Protein AF-A0A7Z9U9F0-F1 (afdb_monomer)

Sequence (573 aa):
MSKVLLRYELLALLRDTRTIFLSVLLPIVLLPILLYTLNRFGQRVGGQFDDVYNIGRVIPSPGLDVIVDDALSPRTFREMQVEDGQAMLKEGHLDLLIKVLPPKEKEPELAEDILKMYPGFAPLLSQKPKGRPTLELLYRSDKERSVRAYVQASRDLHQFRDALLAEYLRRQNVSLGVRIRAEDVSTPQQRAAHQYGPALSAFMVLMLLGGGSVAALDSLAGERERGTLSTLFVSSISRREIALSKFAAVALISVAVALIQILNLGAYVFFGFVKWPLNAALPAGIGGLMVLLTLFTVEAIFTASLLLYISARSSSFKEAQLFFFPTFLVAFALSLSGLMPALVSRSVVSLIPLSGPGVFIPELLSGRLDLPVFFLQVAVHLGFAYLLLRSTLERMEREDFLGGQAPVFGKALLFEHFSQRTLPFFALLCAALFVIPSNFEALTSLQGQGLFNQLILFLLAPYLLLKYYGQSLKDVVPFKMVDLRILLICLLLIPLGQLAATGLSHLLGPLLPAPVKALEMMMELLDIENTPAWQLYLLIGVMPGICEEFAFRGVLLHSLHKRFSPWMLAFVV

pLDDT: mean 74.17, std 16.23, range [30.2, 97.44]

Secondary structure (DSSP, 8-state):
--HHHHHHHHHHHHT-HHHHIIIIIHHHHHHHHHHHHHHHHHTT--------EEEEE-S--TTHHHHHHHHS-TTTEEEEE-S-HHHHHHHTS-SEEEEEEPP-----HHHHHHHHH-GGGHHHHSS--PPPPEEEEEE-TTSHHHHHHHHHHHHHHHHHHHHHHHHHHTTS------EEEEEE-S-HHHHHHHHHHHHHHHHHHHHHHHHHHHHHHIIIIIHHHTTHHHHHHHSSS-HHHHHHHHHHHHHHHHHHHHHHHHHHHHHHHHTTSS---TTTS-TTTHHHHHHHHHHHHHHHHHHHHHHHHHHHH-SSHHHHHHHHHHHHHHHHHHHGGGG-TT--TTSGGGGSTTHHHHHHHHHHHTT---HHHHHHHHHHHHHHHHHHHHHHHHHHHSGGGTS------THHHHHHHHHHHHHHHHHHHHHHHHHHHHH-GGGSSHHHHHHIIIIIIIIIHHHHHHHHTT--HHHHS--PPPPHHHHHHHHHHHHHHHHHHHHHHHHHTTTS---HHHHHHHHHHTTTTTS-HHHHIIIIIIHHHHHIIIIIIIIIHHHHTTTS-HHHHHHH-

Radius of gyration: 30.81 Å; Cα contacts (8 Å, |Δi|>4): 664; chains: 1; bounding box: 92×41×94 Å

Nearest PDB structures (foldseek):
  7znq-assembly1_Y  TM=7.185E-01  e=7.744E-03  Stutzerimonas stutzeri ATCC 14405 = CCUG 16156
  7o0y-assembly1_E  TM=6.825E-01  e=6.540E-03  Stutzerimonas stutzeri ATCC 14405 = CCUG 16156
  7o0z-assembly1_E  TM=6.438E-01  e=7.423E-03  Stutzerimonas stutzeri ATCC 14405 = CCUG 16156
  7znq-assembly1_y  TM=7.043E-01  e=1.728E-02  Stutzerimonas stutzeri ATCC 14405 = CCUG 16156
  7osi-assembly1_D  TM=6.757E-01  e=1.286E-02  Stutzerimonas stutzeri ATCC 14405 = CCUG 16156

Mean predicted aligned error: 16.56 Å

Structure (mmCIF, N/CA/C/O backbone):
data_AF-A0A7Z9U9F0-F1
#
_entry.id   AF-A0A7Z9U9F0-F1
#
loop_
_atom_site.group_PDB
_atom_site.id
_atom_site.type_symbol
_atom_site.label_atom_id
_atom_site.label_alt_id
_atom_site.label_comp_id
_atom_site.label_asym_id
_atom_site.label_entity_id
_atom_site.label_seq_id
_atom_site.pdbx_PDB_ins_code
_atom_site.Cartn_x
_atom_site.Cartn_y
_atom_site.Cartn_z
_atom_site.occupancy
_atom_site.B_iso_or_equiv
_atom_site.auth_seq_id
_atom_site.auth_comp_id
_atom_site.auth_asym_id
_atom_site.auth_atom_id
_atom_site.pdbx_PDB_model_num
ATOM 1 N N . MET A 1 1 ? 2.459 12.203 28.384 1.00 62.00 1 MET A N 1
ATOM 2 C CA . MET A 1 1 ? 2.726 10.765 28.164 1.00 62.00 1 MET A CA 1
ATOM 3 C C . MET A 1 1 ? 3.680 10.264 29.231 1.00 62.00 1 MET A C 1
ATOM 5 O O . MET A 1 1 ? 4.855 10.625 29.230 1.00 62.00 1 MET A O 1
ATOM 9 N N . SER A 1 2 ? 3.177 9.451 30.157 1.00 75.25 2 SER A N 1
ATOM 10 C CA . SER A 1 2 ? 3.997 8.838 31.203 1.00 75.25 2 SER A CA 1
ATOM 11 C C . SER A 1 2 ? 4.989 7.831 30.605 1.00 75.25 2 SER A C 1
ATOM 13 O O . SER A 1 2 ? 4.588 6.874 29.941 1.00 75.25 2 SER A O 1
ATOM 15 N N . LYS A 1 3 ? 6.293 8.014 30.867 1.00 84.00 3 LYS A N 1
ATOM 16 C CA . LYS A 1 3 ? 7.355 7.065 30.467 1.00 84.00 3 LYS A CA 1
ATOM 17 C C . LYS A 1 3 ? 7.096 5.650 30.998 1.00 84.00 3 LYS A C 1
ATOM 19 O O . LYS A 1 3 ? 7.494 4.675 30.367 1.00 84.00 3 LYS A O 1
ATOM 24 N N . VAL A 1 4 ? 6.424 5.545 32.146 1.00 86.75 4 VAL A N 1
ATOM 25 C CA . VAL A 1 4 ? 6.082 4.270 32.789 1.00 86.75 4 VAL A CA 1
ATOM 26 C C . VAL A 1 4 ? 5.106 3.474 31.928 1.00 86.75 4 VAL A C 1
ATOM 28 O O . VAL A 1 4 ? 5.322 2.286 31.708 1.00 86.75 4 VAL A O 1
ATOM 31 N N . LEU A 1 5 ? 4.083 4.139 31.386 1.00 87.25 5 LEU A N 1
ATOM 32 C CA . LEU A 1 5 ? 3.060 3.493 30.569 1.00 87.25 5 LEU A CA 1
ATOM 33 C C . LEU A 1 5 ? 3.633 3.007 29.233 1.00 87.25 5 LEU A C 1
ATOM 35 O O . LEU A 1 5 ? 3.419 1.863 28.856 1.00 87.25 5 LEU A O 1
ATOM 39 N N . LEU A 1 6 ? 4.451 3.829 28.565 1.00 89.25 6 LEU A N 1
ATOM 40 C CA . LEU A 1 6 ? 5.139 3.401 27.342 1.00 89.25 6 LEU A CA 1
ATOM 41 C C . LEU A 1 6 ? 6.044 2.185 27.593 1.00 89.25 6 LEU A C 1
ATOM 43 O O . LEU A 1 6 ? 6.058 1.245 26.804 1.00 89.25 6 LEU A O 1
ATOM 47 N N . ARG A 1 7 ? 6.803 2.196 28.695 1.00 90.12 7 ARG A N 1
ATOM 48 C CA . ARG A 1 7 ? 7.676 1.074 29.058 1.00 90.12 7 ARG A CA 1
ATOM 49 C C . ARG A 1 7 ? 6.870 -0.198 29.320 1.00 90.12 7 ARG A C 1
ATOM 51 O O . ARG A 1 7 ? 7.316 -1.269 28.926 1.00 90.12 7 ARG A O 1
ATOM 58 N N . TYR A 1 8 ? 5.717 -0.081 29.974 1.00 88.62 8 TYR A N 1
ATOM 59 C CA . TYR A 1 8 ? 4.807 -1.201 30.194 1.00 88.62 8 TYR A CA 1
ATOM 60 C C . TYR A 1 8 ? 4.326 -1.806 28.867 1.00 88.62 8 TYR A C 1
ATOM 62 O O . TYR A 1 8 ? 4.512 -3.002 28.658 1.00 88.62 8 TYR A O 1
ATOM 70 N N . GLU A 1 9 ? 3.814 -0.979 27.949 1.00 90.12 9 GLU A N 1
ATOM 71 C CA . GLU A 1 9 ? 3.330 -1.418 26.630 1.00 90.12 9 GLU A CA 1
ATOM 72 C C . GLU A 1 9 ? 4.443 -2.095 25.812 1.00 90.12 9 GLU A C 1
ATOM 74 O O . GLU A 1 9 ? 4.267 -3.195 25.293 1.00 90.12 9 GLU A O 1
ATOM 79 N N . LEU A 1 10 ? 5.637 -1.494 25.762 1.00 87.94 10 LEU A N 1
ATOM 80 C CA . LEU A 1 10 ? 6.782 -2.081 25.058 1.00 87.94 10 LEU A CA 1
ATOM 81 C C . LEU A 1 10 ? 7.205 -3.428 25.652 1.00 87.94 10 LEU A C 1
ATOM 83 O O . LEU A 1 10 ? 7.486 -4.364 24.908 1.00 87.94 10 LEU A O 1
ATOM 87 N N . LEU A 1 11 ? 7.252 -3.551 26.982 1.00 87.19 11 LEU A N 1
ATOM 88 C CA . LEU A 1 11 ? 7.610 -4.812 27.637 1.00 87.19 11 LEU A CA 1
ATOM 89 C C . LEU A 1 11 ? 6.555 -5.898 27.414 1.00 87.19 11 LEU A C 1
ATOM 91 O O . LEU A 1 11 ? 6.923 -7.065 27.301 1.00 87.19 11 LEU A O 1
ATOM 95 N N . ALA A 1 12 ? 5.271 -5.537 27.358 1.00 84.31 12 ALA A N 1
ATOM 96 C CA . ALA A 1 12 ? 4.203 -6.478 27.042 1.00 84.31 12 ALA A CA 1
ATOM 97 C C . ALA A 1 12 ? 4.369 -7.036 25.621 1.00 84.31 12 ALA A C 1
ATOM 99 O O . ALA A 1 12 ? 4.357 -8.250 25.430 1.00 84.31 12 ALA A O 1
ATOM 100 N N . LEU A 1 13 ? 4.632 -6.160 24.650 1.00 84.88 13 LEU A N 1
ATOM 101 C CA . LEU A 1 13 ? 4.785 -6.531 23.243 1.00 84.88 13 LEU A CA 1
ATOM 102 C C . LEU A 1 13 ? 6.082 -7.308 22.965 1.00 84.88 13 LEU A C 1
ATOM 104 O O . LEU A 1 13 ? 6.072 -8.279 22.215 1.00 84.88 13 LEU A O 1
ATOM 108 N N . LEU A 1 14 ? 7.193 -6.947 23.615 1.00 83.69 14 LEU A N 1
ATOM 109 C CA . LEU A 1 14 ? 8.471 -7.663 23.486 1.00 83.69 14 LEU A CA 1
ATOM 110 C C . LEU A 1 14 ? 8.466 -9.051 24.143 1.00 83.69 14 LEU A C 1
ATOM 112 O O . LEU A 1 14 ? 9.354 -9.853 23.876 1.00 83.69 14 LEU A O 1
ATOM 116 N N . ARG A 1 15 ? 7.505 -9.355 25.020 1.00 84.75 15 ARG A N 1
ATOM 117 C CA . ARG A 1 15 ? 7.348 -10.704 25.590 1.00 84.75 15 ARG A CA 1
ATOM 118 C C . ARG A 1 15 ? 6.578 -11.641 24.669 1.00 84.75 15 ARG A C 1
ATOM 120 O O . ARG A 1 15 ? 6.647 -12.856 24.854 1.00 84.75 15 ARG A O 1
ATOM 127 N N . ASP A 1 16 ? 5.855 -11.103 23.694 1.00 82.56 16 ASP A N 1
ATOM 128 C CA . ASP A 1 16 ? 5.109 -11.914 22.750 1.00 82.56 16 ASP A CA 1
ATOM 129 C C . ASP A 1 16 ? 6.034 -12.492 21.668 1.00 82.56 16 ASP A C 1
ATOM 131 O O . ASP A 1 16 ? 6.514 -11.811 20.757 1.00 82.56 16 ASP A O 1
ATOM 135 N N . THR A 1 17 ? 6.248 -13.803 21.759 1.00 80.38 17 THR A N 1
ATOM 136 C CA . THR A 1 17 ? 7.040 -14.577 20.794 1.00 80.38 17 THR A CA 1
ATOM 137 C C . THR A 1 17 ? 6.507 -14.479 19.366 1.00 80.38 17 THR A C 1
ATOM 139 O O . THR A 1 17 ? 7.303 -14.513 18.429 1.00 80.38 17 THR A O 1
ATOM 142 N N . ARG A 1 18 ? 5.190 -14.313 19.175 1.00 79.19 18 ARG A N 1
ATOM 143 C CA . ARG A 1 18 ? 4.591 -14.167 17.839 1.00 79.19 18 ARG A CA 1
ATOM 144 C C . ARG A 1 18 ? 4.972 -12.834 17.226 1.00 79.19 18 ARG A C 1
ATOM 146 O O . ARG A 1 18 ? 5.393 -12.800 16.071 1.00 79.19 18 ARG A O 1
ATOM 153 N N . THR A 1 19 ? 4.873 -11.768 18.018 1.00 77.31 19 THR A N 1
ATOM 154 C CA . THR A 1 19 ? 5.317 -10.433 17.625 1.00 77.31 19 THR A CA 1
ATOM 155 C C . THR A 1 19 ? 6.788 -10.470 17.222 1.00 77.31 19 THR A C 1
ATOM 157 O O . THR A 1 19 ? 7.100 -10.053 16.113 1.00 77.31 19 THR A O 1
ATOM 160 N N . ILE A 1 20 ? 7.688 -11.055 18.023 1.00 80.75 20 ILE A N 1
ATOM 161 C CA . ILE A 1 20 ? 9.117 -11.174 17.663 1.00 80.75 20 ILE A CA 1
ATOM 162 C C . ILE A 1 20 ? 9.321 -11.998 16.383 1.00 80.75 20 ILE A C 1
ATOM 164 O O . ILE A 1 20 ? 10.060 -11.583 15.490 1.00 80.75 20 ILE A O 1
ATOM 168 N N . PHE A 1 21 ? 8.670 -13.157 16.268 1.00 83.81 21 PHE A N 1
ATOM 169 C CA . PHE A 1 21 ? 8.816 -14.025 15.101 1.00 83.81 21 PHE A CA 1
ATOM 170 C C . PHE A 1 21 ? 8.400 -13.308 13.810 1.00 83.81 21 PHE A C 1
ATOM 172 O O . PHE A 1 21 ? 9.147 -13.326 12.836 1.00 83.81 21 PHE A O 1
ATOM 179 N N . LEU A 1 22 ? 7.241 -12.645 13.803 1.00 78.38 22 LEU A N 1
ATOM 180 C CA . LEU A 1 22 ? 6.700 -11.982 12.613 1.00 78.38 22 LEU A CA 1
ATOM 181 C C . LEU A 1 22 ? 7.398 -10.656 12.293 1.00 78.38 22 LEU A C 1
ATOM 183 O O . LEU A 1 22 ? 7.518 -10.307 11.123 1.00 78.38 22 LEU A O 1
ATOM 187 N N . SER A 1 23 ? 7.857 -9.924 13.311 1.00 76.44 23 SER A N 1
ATOM 188 C CA . SER A 1 23 ? 8.525 -8.627 13.141 1.00 76.44 23 SER A CA 1
ATOM 189 C C . SER A 1 23 ? 10.018 -8.750 12.812 1.00 76.44 23 SER A C 1
ATOM 191 O O . SER A 1 23 ? 10.549 -7.905 12.097 1.00 76.44 23 SER A O 1
ATOM 193 N N . VAL A 1 24 ? 10.700 -9.795 13.298 1.00 79.06 24 VAL A N 1
A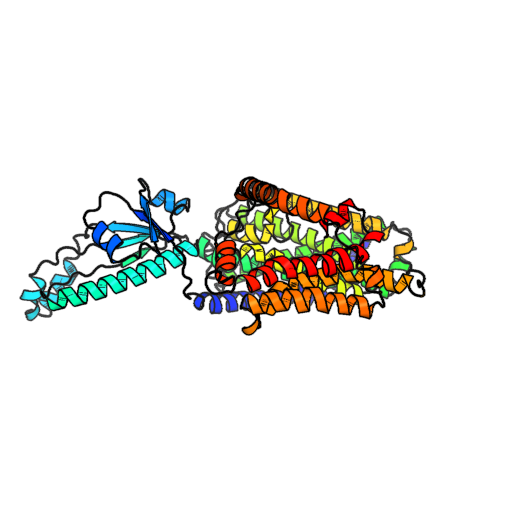TOM 194 C CA . VAL A 1 24 ? 12.164 -9.933 13.181 1.00 79.06 24 VAL A CA 1
ATOM 195 C C . VAL A 1 24 ? 12.572 -11.148 12.357 1.00 79.06 24 VAL A C 1
ATOM 197 O O . VAL A 1 24 ? 13.333 -11.008 11.405 1.00 79.06 24 VAL A O 1
ATOM 200 N N . LEU A 1 25 ? 12.091 -12.346 12.699 1.00 81.88 25 LEU A N 1
ATOM 201 C CA . LEU A 1 25 ? 12.593 -13.581 12.086 1.00 81.88 25 LEU A CA 1
ATOM 202 C C . LEU A 1 25 ? 12.035 -13.797 10.674 1.00 81.88 25 LEU A C 1
ATOM 204 O O . LEU A 1 25 ? 12.775 -14.132 9.750 1.00 81.88 25 LEU A O 1
ATOM 208 N N . LEU A 1 26 ? 10.730 -13.589 10.500 1.00 83.75 26 LEU A N 1
ATOM 209 C CA . LEU A 1 26 ? 10.040 -13.802 9.234 1.00 83.75 26 LEU A CA 1
ATOM 210 C C . LEU A 1 26 ? 10.619 -12.937 8.094 1.00 83.75 26 LEU A C 1
ATOM 212 O O . LEU A 1 26 ? 10.893 -13.499 7.031 1.00 83.75 26 LEU A O 1
ATOM 216 N N . PRO A 1 27 ? 10.880 -11.627 8.274 1.00 78.56 27 PRO A N 1
ATOM 217 C CA . PRO A 1 27 ? 11.472 -10.815 7.216 1.00 78.56 27 PRO A CA 1
ATOM 218 C C . PRO A 1 27 ? 12.892 -11.254 6.825 1.00 78.56 27 PRO A C 1
ATOM 220 O O . PRO A 1 27 ? 13.221 -11.263 5.637 1.00 78.56 27 PRO A O 1
ATOM 223 N N . ILE A 1 28 ? 13.705 -11.687 7.801 1.00 82.69 28 ILE A N 1
ATOM 224 C CA . ILE A 1 28 ? 15.051 -12.245 7.569 1.00 82.69 28 ILE A CA 1
ATOM 225 C C . ILE A 1 28 ? 14.979 -13.480 6.665 1.00 82.69 28 ILE A C 1
ATOM 227 O O . ILE A 1 28 ? 15.799 -13.638 5.770 1.00 82.69 28 ILE A O 1
ATOM 231 N N . VAL A 1 29 ? 13.974 -14.337 6.846 1.00 83.25 29 VAL A N 1
ATOM 232 C CA . VAL A 1 29 ? 13.830 -15.566 6.050 1.00 83.25 29 VAL A CA 1
ATOM 233 C C . VAL A 1 29 ? 13.138 -15.325 4.705 1.00 83.25 29 VAL A C 1
ATOM 235 O O . VAL A 1 29 ? 13.495 -15.958 3.713 1.00 83.25 29 VAL A O 1
ATOM 238 N N . LEU A 1 30 ? 12.158 -14.422 4.630 1.00 83.31 30 LEU A N 1
ATOM 239 C CA . LEU A 1 30 ? 11.358 -14.231 3.415 1.00 83.31 30 LEU A CA 1
ATOM 240 C C . LEU A 1 30 ? 12.023 -13.344 2.359 1.00 83.31 30 LEU A C 1
ATOM 242 O O . LEU A 1 30 ? 11.849 -13.611 1.171 1.00 83.31 30 LEU A O 1
ATOM 246 N N . LEU A 1 31 ? 12.799 -12.327 2.752 1.00 81.50 31 LEU A N 1
ATOM 247 C CA . LEU A 1 31 ? 13.508 -11.468 1.796 1.00 81.50 31 LEU A CA 1
ATOM 248 C C . LEU A 1 31 ? 14.410 -12.257 0.821 1.00 81.50 31 LEU A C 1
ATOM 250 O O . LEU A 1 31 ? 14.308 -12.022 -0.384 1.00 81.50 31 LEU A O 1
ATOM 254 N N . PRO A 1 32 ? 15.247 -13.221 1.258 1.00 77.19 32 PRO A N 1
ATOM 255 C CA . PRO A 1 32 ? 16.097 -13.974 0.341 1.00 77.19 32 PRO A CA 1
ATOM 256 C C . PRO A 1 32 ? 15.279 -14.887 -0.569 1.00 77.19 32 PRO A C 1
ATOM 258 O O . PRO A 1 32 ? 15.628 -15.042 -1.735 1.00 77.19 32 PRO A O 1
ATOM 261 N N . ILE A 1 33 ? 14.176 -15.457 -0.075 1.00 80.50 33 ILE A N 1
ATOM 262 C CA . ILE A 1 33 ? 13.266 -16.274 -0.887 1.00 80.50 33 ILE A CA 1
ATOM 263 C C . ILE A 1 33 ? 12.643 -15.412 -1.989 1.00 80.50 33 ILE A C 1
ATOM 265 O O . ILE A 1 33 ? 12.622 -15.815 -3.154 1.00 80.50 33 ILE A O 1
ATOM 269 N N . LEU A 1 34 ? 12.193 -14.201 -1.655 1.00 82.19 34 LEU A N 1
ATOM 270 C CA . LEU A 1 34 ? 11.664 -13.251 -2.629 1.00 82.19 34 LEU A CA 1
ATOM 271 C C . LEU A 1 34 ? 12.725 -12.875 -3.676 1.00 82.19 34 LEU A C 1
ATOM 273 O O . LEU A 1 34 ? 12.483 -12.979 -4.874 1.00 82.19 34 LEU A O 1
ATOM 277 N N . LEU A 1 35 ? 13.927 -12.493 -3.249 1.00 75.62 35 LEU A N 1
ATOM 278 C CA . LEU A 1 35 ? 15.001 -12.105 -4.169 1.00 75.62 35 LEU A CA 1
ATOM 279 C C . LEU A 1 35 ? 15.445 -13.273 -5.066 1.00 75.62 35 LEU A C 1
ATOM 281 O O . LEU A 1 35 ? 15.659 -13.094 -6.267 1.00 75.62 35 LEU A O 1
ATOM 285 N N . TYR A 1 36 ? 15.530 -14.482 -4.509 1.00 74.38 36 TYR A N 1
ATOM 286 C CA . TYR A 1 36 ? 15.851 -15.700 -5.249 1.00 74.38 36 TYR A CA 1
ATOM 287 C C . TYR A 1 36 ? 14.779 -16.037 -6.295 1.00 74.38 36 TYR A C 1
ATOM 289 O O . TYR A 1 36 ? 15.105 -16.337 -7.447 1.00 74.38 36 TYR A O 1
ATOM 297 N N . THR A 1 37 ? 13.499 -15.961 -5.916 1.00 71.12 37 THR A N 1
ATOM 298 C CA . THR A 1 37 ? 12.380 -16.219 -6.834 1.00 71.12 37 THR A CA 1
ATOM 299 C C . THR A 1 37 ? 12.343 -15.192 -7.961 1.00 71.12 37 THR A C 1
ATOM 301 O O . THR A 1 37 ? 12.274 -15.588 -9.122 1.00 71.12 37 THR A O 1
ATOM 304 N N . LEU A 1 38 ? 12.509 -13.901 -7.668 1.00 70.31 38 LEU A N 1
ATOM 305 C CA . LEU A 1 38 ? 12.577 -12.850 -8.690 1.00 70.31 38 LEU A CA 1
ATOM 306 C C . LEU A 1 38 ? 13.715 -13.069 -9.688 1.00 70.31 38 LEU A C 1
ATOM 308 O O . LEU A 1 38 ? 13.520 -12.882 -10.885 1.00 70.31 38 LEU A O 1
ATOM 312 N N . ASN A 1 39 ? 14.888 -13.513 -9.232 1.00 66.62 39 ASN A N 1
ATOM 313 C CA . ASN A 1 39 ? 16.008 -13.806 -10.128 1.00 66.62 39 ASN A CA 1
ATOM 314 C C . ASN A 1 39 ? 15.689 -14.987 -11.071 1.00 66.62 39 ASN A C 1
ATOM 316 O O . ASN A 1 39 ? 15.984 -14.935 -12.264 1.00 66.62 39 ASN A O 1
ATOM 320 N N . ARG A 1 40 ? 15.001 -16.022 -10.568 1.00 65.25 40 ARG A N 1
ATOM 321 C CA . ARG A 1 40 ? 14.522 -17.165 -11.370 1.00 65.25 40 ARG A CA 1
ATOM 322 C C . ARG A 1 40 ? 13.414 -16.788 -12.361 1.00 65.25 40 ARG A C 1
ATOM 324 O O . ARG A 1 40 ? 13.403 -17.322 -13.468 1.00 65.25 40 ARG A O 1
ATOM 331 N N . PHE A 1 41 ? 12.485 -15.914 -11.973 1.00 55.25 41 PHE A N 1
ATOM 332 C CA . PHE A 1 41 ? 11.352 -15.506 -12.811 1.00 55.25 41 PHE A CA 1
ATOM 333 C C . PHE A 1 41 ? 11.721 -14.424 -13.829 1.00 55.25 41 PHE A C 1
ATOM 335 O O . PHE A 1 41 ? 11.307 -14.527 -14.980 1.00 55.25 41 PHE A O 1
ATOM 342 N N . GLY A 1 42 ? 12.552 -13.445 -13.465 1.00 52.81 42 GLY A N 1
ATOM 343 C CA . GLY A 1 42 ? 12.978 -12.367 -14.365 1.00 52.81 42 GLY A CA 1
ATOM 344 C C . GLY A 1 42 ? 13.711 -12.863 -15.617 1.00 52.81 42 GLY A C 1
ATOM 345 O O . GLY A 1 42 ? 13.644 -12.226 -16.660 1.00 52.81 42 GLY A O 1
ATOM 346 N N . GLN A 1 43 ? 14.336 -14.042 -15.558 1.00 42.66 43 GLN A N 1
ATOM 347 C CA . GLN A 1 43 ? 14.971 -14.680 -16.718 1.00 42.66 43 GLN A CA 1
ATOM 348 C C . GLN A 1 43 ? 13.969 -15.328 -17.695 1.00 42.66 43 GLN A C 1
ATOM 350 O O . GLN A 1 43 ? 14.347 -15.658 -18.815 1.00 42.66 43 GLN A O 1
ATOM 355 N N . ARG A 1 44 ? 12.701 -15.526 -17.298 1.00 38.81 44 ARG A N 1
ATOM 356 C CA . ARG A 1 44 ? 11.671 -16.221 -18.097 1.00 38.81 44 ARG A CA 1
ATOM 357 C C . ARG A 1 44 ? 10.713 -15.290 -18.850 1.00 38.81 44 ARG A C 1
ATOM 359 O O . ARG A 1 44 ? 10.040 -15.757 -19.757 1.00 38.81 44 ARG A O 1
ATOM 366 N N . VAL A 1 45 ? 10.651 -14.000 -18.507 1.00 39.38 45 VAL A N 1
ATOM 367 C CA . VAL A 1 45 ? 9.638 -13.041 -19.016 1.00 39.38 45 VAL A CA 1
ATOM 368 C C . VAL A 1 45 ? 10.036 -12.383 -20.355 1.00 39.38 45 VAL A C 1
ATOM 370 O O . VAL A 1 45 ? 9.380 -11.464 -20.824 1.00 39.38 45 VAL A O 1
ATOM 373 N N . GLY A 1 46 ? 11.059 -12.881 -21.057 1.00 33.78 46 GLY A N 1
ATOM 374 C CA . GLY A 1 46 ? 11.431 -12.414 -22.408 1.00 33.78 46 GLY A CA 1
ATOM 375 C C . GLY A 1 46 ? 10.445 -12.790 -23.535 1.00 33.78 46 GLY A C 1
ATOM 376 O O . GLY A 1 46 ? 10.884 -13.032 -24.658 1.00 33.78 46 GLY A O 1
ATOM 377 N N . GLY A 1 47 ? 9.146 -12.911 -23.238 1.00 30.20 47 GLY A N 1
ATOM 378 C CA . GLY A 1 47 ? 8.083 -13.288 -24.173 1.00 30.20 47 GLY A CA 1
ATOM 379 C C . GLY A 1 47 ? 7.552 -12.107 -24.993 1.00 30.20 47 GLY A C 1
ATOM 380 O O . GLY A 1 47 ? 7.504 -10.978 -24.512 1.00 30.20 47 GLY A O 1
ATOM 381 N N . GLN A 1 48 ? 7.195 -12.391 -26.249 1.00 31.67 48 GLN A N 1
ATOM 382 C CA . GLN A 1 48 ? 6.724 -11.446 -27.268 1.00 31.67 48 GLN A CA 1
ATOM 383 C C . GLN A 1 48 ? 5.434 -10.723 -26.860 1.00 31.67 48 GLN A C 1
ATOM 385 O O . GLN A 1 48 ? 4.444 -11.370 -26.537 1.00 31.67 48 GLN A O 1
ATOM 390 N N . PHE A 1 49 ? 5.456 -9.394 -26.957 1.00 34.19 49 PHE A N 1
ATOM 391 C CA . PHE A 1 49 ? 4.273 -8.541 -27.039 1.00 34.19 49 PHE A CA 1
ATOM 392 C C . PHE A 1 49 ? 4.467 -7.609 -28.238 1.00 34.19 49 PHE A C 1
ATOM 394 O O . PHE A 1 49 ? 5.535 -6.999 -28.353 1.00 34.19 49 PHE A O 1
ATOM 401 N N . ASP A 1 50 ? 3.457 -7.522 -29.101 1.00 34.41 50 ASP A N 1
ATOM 402 C CA . ASP A 1 50 ? 3.445 -6.696 -30.310 1.00 34.41 50 ASP A CA 1
ATOM 403 C C . ASP A 1 50 ? 3.230 -5.217 -29.940 1.00 34.41 50 ASP A C 1
ATOM 405 O O . ASP A 1 50 ? 2.113 -4.713 -29.935 1.00 34.41 50 ASP A O 1
ATOM 409 N N . ASP A 1 51 ? 4.306 -4.503 -29.594 1.00 40.84 51 ASP A N 1
ATOM 410 C CA . ASP A 1 51 ? 4.267 -3.039 -29.472 1.00 40.84 51 ASP A CA 1
ATOM 411 C C . ASP A 1 51 ? 4.807 -2.380 -30.756 1.00 40.84 51 ASP A C 1
ATOM 413 O O . ASP A 1 51 ? 5.750 -2.873 -31.375 1.00 40.84 51 ASP A O 1
ATOM 417 N N . VAL A 1 52 ? 4.290 -1.193 -31.094 1.00 42.59 52 VAL A N 1
ATOM 418 C CA . VAL A 1 52 ? 4.906 -0.295 -32.087 1.00 42.59 52 VAL A CA 1
ATOM 419 C C . VAL A 1 52 ? 5.973 0.568 -31.397 1.00 42.59 52 VAL A C 1
ATOM 421 O O . VAL A 1 52 ? 5.678 1.268 -30.422 1.00 42.59 52 VAL A O 1
ATOM 424 N N . TYR A 1 53 ? 7.218 0.551 -31.871 1.00 46.38 53 TYR A N 1
ATOM 425 C CA . TYR A 1 53 ? 8.366 1.231 -31.255 1.00 46.38 53 TYR A CA 1
ATOM 426 C C . TYR A 1 53 ? 8.816 2.462 -32.051 1.00 46.38 53 TYR A C 1
ATOM 428 O O . TYR A 1 53 ? 8.833 2.438 -33.277 1.00 46.38 53 TYR A O 1
ATOM 436 N N . ASN A 1 54 ? 9.229 3.541 -31.380 1.00 46.41 54 ASN A N 1
ATOM 437 C CA . ASN A 1 54 ? 9.744 4.732 -32.064 1.00 46.41 54 ASN A CA 1
ATOM 438 C C . ASN A 1 54 ? 11.259 4.635 -32.295 1.00 46.41 54 ASN A C 1
ATOM 440 O O . ASN A 1 54 ? 12.027 4.513 -31.334 1.00 46.41 54 ASN A O 1
ATOM 444 N N . ILE A 1 55 ? 11.688 4.745 -33.554 1.00 44.66 55 ILE A N 1
ATOM 445 C CA . ILE A 1 55 ? 13.101 4.705 -33.949 1.00 44.66 55 ILE A CA 1
ATOM 446 C C . ILE A 1 55 ? 13.584 6.100 -34.340 1.00 44.66 55 ILE A C 1
ATOM 448 O O . ILE A 1 55 ? 12.951 6.781 -35.144 1.00 44.66 55 ILE A O 1
ATOM 452 N N . GLY A 1 56 ? 14.731 6.511 -33.798 1.00 52.97 56 GLY A N 1
ATOM 453 C CA . GLY A 1 56 ? 15.446 7.714 -34.228 1.00 52.97 56 GLY A CA 1
ATOM 454 C C . GLY A 1 56 ? 16.582 7.389 -35.197 1.00 52.97 56 GLY A C 1
ATOM 455 O O . GLY A 1 56 ? 17.252 6.362 -35.047 1.00 52.97 56 GLY A O 1
ATOM 456 N N . ARG A 1 57 ? 16.829 8.291 -36.156 1.00 53.50 57 ARG A N 1
ATOM 457 C CA . ARG A 1 57 ? 17.894 8.186 -37.168 1.00 53.50 57 ARG A CA 1
ATOM 458 C C . ARG A 1 57 ? 18.820 9.401 -37.146 1.00 53.50 57 ARG A C 1
ATOM 460 O O . ARG A 1 57 ? 18.334 10.526 -37.106 1.00 53.50 57 ARG A O 1
ATOM 467 N N . VAL A 1 58 ? 20.138 9.185 -37.243 1.00 44.56 58 VAL A N 1
ATOM 468 C CA . VAL A 1 58 ? 21.130 10.267 -37.418 1.00 44.56 58 VAL A CA 1
ATOM 469 C C . VAL A 1 58 ? 21.540 10.369 -38.894 1.00 44.56 58 VAL A C 1
ATOM 471 O O . VAL A 1 58 ? 22.204 9.479 -39.430 1.00 44.56 58 VAL A O 1
ATOM 474 N N . ILE A 1 59 ? 21.144 11.460 -39.555 1.00 41.53 59 ILE A N 1
ATOM 475 C CA . ILE A 1 59 ? 21.581 11.842 -40.913 1.00 41.53 59 ILE A CA 1
ATOM 476 C C . ILE A 1 59 ? 22.915 12.613 -40.786 1.00 41.53 59 ILE A C 1
ATOM 478 O O . ILE A 1 59 ? 23.029 13.409 -39.855 1.00 41.53 59 ILE A O 1
ATOM 482 N N . PRO A 1 60 ? 23.923 12.433 -41.672 1.00 43.22 60 PRO A N 1
ATOM 483 C CA . PRO A 1 60 ? 23.925 11.681 -42.928 1.00 43.22 60 PRO A CA 1
ATOM 484 C C . PRO A 1 60 ? 24.649 10.328 -42.819 1.00 43.22 60 PRO A C 1
ATOM 486 O O . PRO A 1 60 ? 25.838 10.262 -42.516 1.00 43.22 60 PRO A O 1
ATOM 489 N N . SER A 1 61 ? 23.948 9.236 -43.128 1.00 43.53 61 SER A N 1
ATOM 490 C CA . SER A 1 61 ? 24.535 7.896 -43.258 1.00 43.53 61 SER A CA 1
ATOM 491 C C . SER A 1 61 ? 24.038 7.229 -44.556 1.00 43.53 61 SER A C 1
ATOM 493 O O . SER A 1 61 ? 22.919 6.722 -44.598 1.00 43.53 61 SER A O 1
ATOM 495 N N . PRO A 1 62 ? 24.830 7.255 -45.650 1.00 40.47 62 PRO A N 1
ATOM 496 C CA . PRO A 1 62 ? 24.450 6.641 -46.924 1.00 40.47 62 PRO A CA 1
ATOM 497 C C . PRO A 1 62 ? 24.194 5.132 -46.768 1.00 40.47 62 PRO A C 1
ATOM 499 O O . PRO A 1 62 ? 25.050 4.420 -46.243 1.00 40.47 62 PRO A O 1
ATOM 502 N N . GLY A 1 63 ? 23.041 4.640 -47.239 1.00 46.72 63 GLY A N 1
ATOM 503 C CA . GLY A 1 63 ? 22.690 3.209 -47.256 1.00 46.72 63 GLY A CA 1
ATOM 504 C C . GLY A 1 63 ? 21.835 2.706 -46.086 1.00 46.72 63 GLY A C 1
ATOM 505 O O . GLY A 1 63 ? 21.526 1.518 -46.043 1.00 46.72 63 GLY A O 1
ATOM 506 N N . LEU A 1 64 ? 21.435 3.581 -45.157 1.00 48.94 64 LEU A N 1
ATOM 507 C CA . LEU A 1 64 ? 20.524 3.225 -44.062 1.00 48.94 64 LEU A CA 1
ATOM 508 C C . LEU A 1 64 ? 19.061 3.096 -44.526 1.00 48.94 64 LEU A C 1
ATOM 510 O O . LEU A 1 64 ? 18.325 2.310 -43.940 1.00 48.94 64 LEU A O 1
ATOM 514 N N . ASP A 1 65 ? 18.680 3.796 -45.601 1.00 48.28 65 ASP A N 1
ATOM 515 C CA . ASP A 1 65 ? 17.318 3.774 -46.161 1.00 48.28 65 ASP A CA 1
ATOM 516 C C . ASP A 1 65 ? 16.898 2.344 -46.556 1.00 48.28 65 ASP A C 1
ATOM 518 O O . ASP A 1 65 ? 15.864 1.857 -46.123 1.00 48.28 65 ASP A O 1
ATOM 522 N N . VAL A 1 66 ? 17.776 1.601 -47.244 1.00 48.53 66 VAL A N 1
ATOM 523 C CA . VAL A 1 66 ? 17.509 0.215 -47.685 1.00 48.53 66 VAL A CA 1
ATOM 524 C C . VAL A 1 66 ? 17.386 -0.766 -46.509 1.00 48.53 66 VAL A C 1
ATOM 526 O O . VAL A 1 66 ? 16.643 -1.733 -46.578 1.00 48.53 66 VAL A O 1
ATOM 529 N N . ILE A 1 67 ? 18.116 -0.546 -45.411 1.00 51.75 67 ILE A N 1
ATOM 530 C CA . ILE A 1 67 ? 18.089 -1.454 -44.251 1.00 51.75 67 ILE A CA 1
ATOM 531 C C . ILE A 1 67 ? 16.858 -1.186 -43.385 1.00 51.75 67 ILE A C 1
ATOM 533 O O . ILE A 1 67 ? 16.298 -2.120 -42.826 1.00 51.75 67 ILE A O 1
ATOM 537 N N . VAL A 1 68 ? 16.445 0.071 -43.236 1.00 52.94 68 VAL A N 1
ATOM 538 C CA . VAL A 1 68 ? 15.293 0.420 -42.397 1.00 52.94 68 VAL A CA 1
ATOM 539 C C . VAL A 1 68 ? 13.983 0.125 -43.128 1.00 52.94 68 VAL A C 1
ATOM 541 O O . VAL A 1 68 ? 13.113 -0.486 -42.515 1.00 52.94 68 VAL A O 1
ATOM 544 N N . ASP A 1 69 ? 13.876 0.451 -44.421 1.00 53.75 69 ASP A N 1
ATOM 545 C CA . ASP A 1 69 ? 12.648 0.238 -45.200 1.00 53.75 69 ASP A CA 1
ATOM 546 C C . ASP A 1 69 ? 12.369 -1.248 -45.496 1.00 53.75 69 ASP A C 1
ATOM 548 O O . ASP A 1 69 ? 11.210 -1.665 -45.469 1.00 53.75 69 ASP A O 1
ATOM 552 N N . ASP A 1 70 ? 13.409 -2.064 -45.731 1.00 53.97 70 ASP A N 1
ATOM 553 C CA . ASP A 1 70 ? 13.233 -3.484 -46.076 1.00 53.97 70 ASP A CA 1
ATOM 554 C C . ASP A 1 70 ? 13.350 -4.444 -44.873 1.00 53.97 70 ASP A C 1
ATOM 556 O O . ASP A 1 70 ? 12.806 -5.550 -44.926 1.00 53.97 70 ASP A O 1
ATOM 560 N N . ALA A 1 71 ? 14.053 -4.075 -43.788 1.00 55.12 71 ALA A N 1
ATOM 561 C CA . ALA A 1 71 ? 14.231 -4.959 -42.626 1.00 55.12 71 ALA A CA 1
ATOM 562 C C . ALA A 1 71 ? 13.248 -4.691 -41.486 1.00 55.12 71 ALA A C 1
ATOM 564 O O . ALA A 1 71 ? 12.905 -5.622 -40.763 1.00 55.12 71 ALA A O 1
ATOM 565 N N . LEU A 1 72 ? 12.829 -3.441 -41.273 1.00 58.06 72 LEU A N 1
ATOM 566 C CA . LEU A 1 72 ? 11.990 -3.065 -40.138 1.00 58.06 72 LEU A CA 1
ATOM 567 C C . LEU A 1 72 ? 10.584 -2.757 -40.638 1.00 58.06 72 LEU A C 1
ATOM 569 O O . LEU A 1 72 ? 10.372 -1.859 -41.444 1.00 58.06 72 LEU A O 1
ATOM 573 N N . SER A 1 73 ? 9.598 -3.509 -40.150 1.00 56.22 73 SER A N 1
ATOM 574 C CA . SER A 1 73 ? 8.223 -3.329 -40.608 1.00 56.22 73 SER A CA 1
ATOM 575 C C . SER A 1 73 ? 7.712 -1.920 -40.227 1.00 56.22 73 SER A C 1
ATOM 577 O O . SER A 1 73 ? 7.755 -1.560 -39.042 1.00 56.22 73 SER A O 1
ATOM 579 N N . PRO A 1 74 ? 7.145 -1.136 -41.169 1.00 55.75 74 PRO A N 1
ATOM 580 C CA . PRO A 1 74 ? 6.578 0.184 -40.867 1.00 55.75 74 PRO A CA 1
ATOM 581 C C . PRO A 1 74 ? 5.366 0.118 -39.925 1.00 55.75 74 PRO A C 1
ATOM 583 O O . PRO A 1 74 ? 4.933 1.131 -39.379 1.00 55.75 74 PRO A O 1
ATOM 586 N N . ARG A 1 75 ? 4.786 -1.078 -39.744 1.00 49.06 75 ARG A N 1
ATOM 587 C CA . ARG A 1 75 ? 3.699 -1.332 -38.789 1.00 49.06 75 ARG A CA 1
ATOM 588 C C . ARG A 1 75 ? 4.212 -1.494 -37.358 1.00 49.06 75 ARG A C 1
ATOM 590 O O . ARG A 1 75 ? 3.459 -1.228 -36.432 1.00 49.06 75 ARG A O 1
ATOM 597 N N . THR A 1 76 ? 5.468 -1.903 -37.182 1.00 47.22 76 THR A N 1
ATOM 598 C CA . THR A 1 76 ? 6.098 -2.183 -35.879 1.00 47.22 76 THR A CA 1
ATOM 599 C C . THR A 1 76 ? 7.050 -1.069 -35.449 1.00 47.22 76 THR A C 1
ATOM 601 O O . THR A 1 76 ? 7.280 -0.892 -34.257 1.00 47.22 76 THR A O 1
ATOM 604 N N . PHE A 1 77 ? 7.588 -0.281 -36.382 1.00 54.31 77 PHE A N 1
ATOM 605 C CA . PHE A 1 77 ? 8.548 0.776 -36.080 1.00 54.31 77 PHE A CA 1
ATOM 606 C C . PHE A 1 77 ? 8.151 2.109 -36.718 1.00 54.31 77 PHE A C 1
ATOM 608 O O . PHE A 1 77 ? 8.019 2.209 -37.935 1.00 54.31 77 PHE A O 1
ATOM 615 N N . ARG A 1 78 ? 7.976 3.152 -35.895 1.00 53.03 78 ARG A N 1
ATOM 616 C CA . ARG A 1 78 ? 7.671 4.517 -36.348 1.00 53.03 78 ARG A CA 1
ATOM 617 C C . ARG A 1 78 ? 8.943 5.356 -36.371 1.00 53.03 78 ARG A C 1
ATOM 619 O O . ARG A 1 78 ? 9.556 5.587 -35.329 1.00 53.03 78 ARG A O 1
ATOM 626 N N . GLU A 1 79 ? 9.327 5.819 -37.552 1.00 59.66 79 GLU A N 1
ATOM 627 C CA . GLU A 1 79 ? 10.535 6.623 -37.739 1.00 59.66 79 GLU A CA 1
ATOM 628 C C . GLU A 1 79 ? 10.322 8.083 -37.302 1.00 59.66 79 GLU A C 1
ATOM 630 O O . GLU A 1 79 ? 9.302 8.705 -37.613 1.00 59.66 79 GLU A O 1
ATOM 635 N N . MET A 1 80 ? 11.300 8.642 -36.584 1.00 55.75 80 MET A N 1
ATOM 636 C CA . MET A 1 80 ? 11.394 10.068 -36.271 1.00 55.75 80 MET A CA 1
ATOM 637 C C . MET A 1 80 ? 12.758 10.611 -36.710 1.00 55.75 80 MET A C 1
ATOM 639 O O . MET A 1 80 ? 13.806 10.048 -36.382 1.00 55.75 80 MET A O 1
ATOM 643 N N . GLN A 1 81 ? 12.753 11.726 -37.446 1.00 57.31 81 GLN A N 1
ATOM 644 C CA . GLN A 1 81 ? 13.980 12.440 -37.805 1.00 57.31 81 GLN A CA 1
ATOM 645 C C . GLN A 1 81 ? 14.474 13.254 -36.612 1.00 57.31 81 GLN A C 1
ATOM 647 O O . GLN A 1 81 ? 13.702 14.008 -36.020 1.00 57.31 81 GLN A O 1
ATOM 652 N N . VAL A 1 82 ? 15.751 13.096 -36.252 1.00 58.62 82 VAL A N 1
ATOM 653 C CA . VAL A 1 82 ? 16.311 13.722 -35.051 1.00 58.62 82 VAL A CA 1
ATOM 654 C C . VAL A 1 82 ? 17.735 14.226 -35.293 1.00 58.62 82 VAL A C 1
ATOM 656 O O . VAL A 1 82 ? 18.578 13.481 -35.786 1.00 58.62 82 VAL A O 1
ATOM 659 N N . GLU A 1 83 ? 18.017 15.473 -34.900 1.00 56.34 83 GLU A N 1
ATOM 660 C CA . GLU A 1 83 ? 19.359 16.079 -34.976 1.00 56.34 83 GLU A CA 1
ATOM 661 C C . GLU A 1 83 ? 20.315 15.536 -33.891 1.00 56.34 83 GLU A C 1
ATOM 663 O O . GLU A 1 83 ? 21.466 15.224 -34.193 1.00 56.34 83 GLU A O 1
ATOM 668 N N . ASP A 1 84 ? 19.835 15.324 -32.654 1.00 66.38 84 ASP A N 1
ATOM 669 C CA . ASP A 1 84 ? 20.575 14.659 -31.562 1.00 66.38 84 ASP A CA 1
ATOM 670 C C . ASP A 1 84 ? 19.803 13.457 -30.984 1.00 66.38 84 ASP A C 1
ATOM 672 O O . ASP A 1 84 ? 19.114 13.518 -29.959 1.00 66.38 84 ASP A O 1
ATOM 676 N N . GLY A 1 85 ? 19.925 12.312 -31.660 1.00 64.50 85 GLY A N 1
ATOM 677 C CA . GLY A 1 85 ? 19.239 11.083 -31.261 1.00 64.50 85 GLY A CA 1
ATOM 678 C C . GLY A 1 85 ? 19.661 10.535 -29.890 1.00 64.50 85 GLY A C 1
ATOM 679 O O . GLY A 1 85 ? 18.877 9.835 -29.250 1.00 64.50 85 GLY A O 1
ATOM 680 N N . GLN A 1 86 ? 20.872 10.832 -29.398 1.00 67.31 86 GLN A N 1
ATOM 681 C CA . GLN A 1 86 ? 21.313 10.324 -28.090 1.00 67.31 86 GLN A CA 1
ATOM 682 C C . GLN A 1 86 ? 20.675 11.096 -26.936 1.00 67.31 86 GLN A C 1
ATOM 684 O O . GLN A 1 86 ? 20.295 10.473 -25.940 1.00 67.31 86 GLN A O 1
ATOM 689 N N . ALA A 1 87 ? 20.536 12.418 -27.061 1.00 64.31 87 ALA A N 1
ATOM 690 C CA . ALA A 1 87 ? 19.810 13.229 -26.088 1.00 64.31 87 ALA A CA 1
ATOM 691 C C . ALA A 1 87 ? 18.333 12.809 -26.016 1.00 64.31 87 ALA A C 1
ATOM 693 O O . ALA A 1 87 ? 17.842 12.475 -24.938 1.00 64.31 87 ALA A O 1
ATOM 694 N N . MET A 1 88 ? 17.665 12.663 -27.165 1.00 61.28 88 MET A N 1
ATOM 695 C CA . MET A 1 88 ? 16.249 12.271 -27.202 1.00 61.28 88 MET A CA 1
ATOM 696 C C . MET A 1 88 ? 15.992 10.837 -26.711 1.00 61.28 88 MET A C 1
ATOM 698 O O . MET A 1 88 ? 14.959 10.569 -26.091 1.00 61.28 88 MET A O 1
ATOM 702 N N . LEU A 1 89 ? 16.937 9.907 -26.901 1.00 64.38 89 LEU A N 1
ATOM 703 C CA . LEU A 1 89 ? 16.879 8.573 -26.289 1.00 64.38 89 LEU A CA 1
ATOM 704 C C . LEU A 1 89 ? 17.010 8.654 -24.754 1.00 64.38 89 LEU A C 1
ATOM 706 O O . LEU A 1 89 ? 16.262 7.997 -24.021 1.00 64.38 89 LEU A O 1
ATOM 710 N N . LYS A 1 90 ? 17.916 9.499 -24.240 1.00 67.12 90 LYS A N 1
ATOM 711 C CA . LYS A 1 90 ? 18.113 9.722 -22.792 1.00 67.12 90 LYS A CA 1
ATOM 712 C C . LYS A 1 90 ? 16.916 10.402 -22.127 1.00 67.12 90 LYS A C 1
ATOM 714 O O . LYS A 1 90 ? 16.515 9.996 -21.035 1.00 67.12 90 LYS A O 1
ATOM 719 N N . GLU A 1 91 ? 16.310 11.370 -22.796 1.00 66.44 91 GLU A N 1
ATOM 720 C CA . GLU A 1 91 ? 15.069 12.029 -22.370 1.00 66.44 91 GLU A CA 1
ATOM 721 C C . GLU A 1 91 ? 13.864 11.090 -22.503 1.00 66.44 91 GLU A C 1
ATOM 723 O O . GLU A 1 91 ? 12.900 11.175 -21.745 1.00 66.44 91 GLU A O 1
ATOM 728 N N . GLY A 1 92 ? 13.982 10.078 -23.366 1.00 52.78 92 GLY A N 1
ATOM 729 C CA . GLY A 1 92 ? 13.032 8.986 -23.469 1.00 52.78 92 GLY A CA 1
ATOM 730 C C . GLY A 1 92 ? 11.921 9.216 -24.485 1.00 52.78 92 GLY A C 1
ATOM 731 O O . GLY A 1 92 ? 10.891 8.553 -24.373 1.00 52.78 92 GLY A O 1
ATOM 732 N N . HIS A 1 93 ? 12.153 10.122 -25.432 1.00 63.25 93 HIS A N 1
ATOM 733 C CA . HIS A 1 93 ? 11.318 10.376 -26.603 1.00 63.25 93 HIS A CA 1
ATOM 734 C C . HIS A 1 93 ? 11.535 9.342 -27.722 1.00 63.25 93 HIS A C 1
ATOM 736 O O . HIS A 1 93 ? 10.688 9.211 -28.598 1.00 63.25 93 HIS A O 1
ATOM 742 N N . LEU A 1 94 ? 12.645 8.596 -27.679 1.00 58.47 94 LEU A N 1
ATOM 743 C CA . LEU A 1 94 ? 12.947 7.478 -28.577 1.00 58.47 94 LEU A CA 1
ATOM 744 C C . LEU A 1 94 ? 12.955 6.152 -27.811 1.00 58.47 94 LEU A C 1
ATOM 746 O O . LEU A 1 94 ? 13.370 6.110 -26.649 1.00 58.47 94 LEU A O 1
ATOM 750 N N . ASP A 1 95 ? 12.542 5.074 -28.478 1.00 58.47 95 ASP A N 1
ATOM 751 C CA . ASP A 1 95 ? 12.610 3.708 -27.948 1.00 58.47 95 ASP A CA 1
ATOM 752 C C . ASP A 1 95 ? 13.855 2.970 -28.461 1.00 58.47 95 ASP A C 1
ATOM 754 O O . ASP A 1 95 ? 14.394 2.118 -27.764 1.00 58.47 95 ASP A O 1
ATOM 758 N N . LEU A 1 96 ? 14.354 3.307 -29.648 1.00 63.00 96 LEU A N 1
ATOM 759 C CA . LEU A 1 96 ? 15.564 2.727 -30.227 1.00 63.00 96 LEU A CA 1
ATOM 760 C C . LEU A 1 96 ? 16.271 3.776 -31.093 1.00 63.00 96 LEU A C 1
ATOM 762 O O . LEU A 1 96 ? 15.626 4.546 -31.801 1.00 63.00 96 LEU A O 1
ATOM 766 N N . LEU A 1 97 ? 17.599 3.809 -31.057 1.00 68.25 97 LEU A N 1
ATOM 767 C CA . LEU A 1 97 ? 18.409 4.641 -31.946 1.00 68.25 97 LEU A CA 1
ATOM 768 C C . LEU A 1 97 ? 19.350 3.743 -32.744 1.00 68.25 97 LEU A C 1
ATOM 770 O O . LEU A 1 97 ? 20.136 2.995 -32.163 1.00 68.25 97 LEU A O 1
ATOM 774 N N . ILE A 1 98 ? 19.280 3.837 -34.070 1.00 66.12 98 ILE A N 1
ATOM 775 C CA . ILE A 1 98 ? 20.133 3.062 -34.976 1.00 66.12 98 ILE A CA 1
ATOM 776 C C . ILE A 1 98 ? 21.244 3.972 -35.491 1.00 66.12 98 ILE A C 1
ATOM 778 O O . ILE A 1 98 ? 20.982 5.037 -36.054 1.00 66.12 98 ILE A O 1
ATOM 782 N N . LYS A 1 99 ? 22.496 3.552 -35.305 1.00 63.25 99 LYS A N 1
ATOM 783 C CA . LYS A 1 99 ? 23.674 4.228 -35.854 1.00 63.25 99 LYS A CA 1
ATOM 784 C C . LYS A 1 99 ? 24.447 3.286 -36.765 1.00 63.25 99 LYS A C 1
ATOM 786 O O . LYS A 1 99 ? 24.721 2.145 -36.406 1.00 63.25 99 LYS A O 1
ATOM 791 N N . VAL A 1 100 ? 24.850 3.781 -37.932 1.00 59.47 100 VAL A N 1
ATOM 792 C CA . VAL A 1 100 ? 25.819 3.086 -38.786 1.00 59.47 100 VAL A CA 1
ATOM 793 C C . VAL A 1 100 ? 27.198 3.613 -38.443 1.00 59.47 100 VAL A C 1
ATOM 795 O O . VAL A 1 100 ? 27.486 4.792 -38.646 1.00 59.47 100 VAL A O 1
ATOM 798 N N . LEU A 1 101 ? 28.062 2.744 -37.931 1.00 54.75 101 LEU A N 1
ATOM 799 C CA . LEU A 1 101 ? 29.465 3.082 -37.765 1.00 54.75 101 LEU A CA 1
ATOM 800 C C . LEU A 1 101 ? 30.205 2.765 -39.072 1.00 54.75 101 LEU A C 1
ATOM 802 O O . LEU A 1 101 ? 30.052 1.652 -39.599 1.00 54.75 101 LEU A O 1
ATOM 806 N N . PRO A 1 102 ? 31.025 3.698 -39.596 1.00 51.28 102 PRO A N 1
ATOM 807 C CA . PRO A 1 102 ? 31.924 3.377 -40.691 1.00 51.28 102 PRO A CA 1
ATOM 808 C C . PRO A 1 102 ? 32.838 2.222 -40.256 1.00 51.28 102 PRO A C 1
ATOM 810 O O . PRO A 1 102 ? 33.203 2.133 -39.076 1.00 51.28 102 PRO A O 1
ATOM 813 N N . PRO A 1 103 ? 33.187 1.307 -41.172 1.00 52.88 103 PRO A N 1
ATOM 814 C CA . PRO A 1 103 ? 34.011 0.161 -40.828 1.00 52.88 103 PRO A CA 1
ATOM 815 C C . PRO A 1 103 ? 35.325 0.637 -40.205 1.00 52.88 103 PRO A C 1
ATOM 817 O O . PRO A 1 103 ? 36.069 1.402 -40.817 1.00 52.88 103 PRO A O 1
ATOM 820 N N . LYS A 1 104 ? 35.618 0.187 -38.979 1.00 47.38 104 LYS A N 1
ATOM 821 C CA . LYS A 1 104 ? 36.935 0.409 -38.379 1.00 47.38 104 LYS A CA 1
ATOM 822 C C . LYS A 1 104 ? 37.961 -0.375 -39.198 1.00 47.38 104 LYS A C 1
ATOM 824 O O . LYS A 1 104 ? 37.980 -1.602 -39.156 1.00 47.38 104 LYS A O 1
ATOM 829 N N . GLU A 1 105 ? 38.817 0.327 -39.932 1.00 46.94 105 GLU A N 1
ATOM 830 C CA . GLU A 1 105 ? 40.050 -0.241 -40.473 1.00 46.94 105 GLU A CA 1
ATOM 831 C C . GLU A 1 105 ? 40.982 -0.569 -39.303 1.00 46.94 105 GLU A C 1
ATOM 833 O O . GLU A 1 105 ? 41.701 0.312 -38.838 1.00 46.94 105 GLU A O 1
ATOM 838 N N . LYS A 1 106 ? 40.924 -1.800 -38.775 1.00 41.62 106 LYS A N 1
ATOM 839 C CA . LYS A 1 106 ? 42.039 -2.479 -38.084 1.00 41.62 106 LYS A CA 1
ATOM 840 C C . LYS A 1 106 ? 41.631 -3.853 -37.551 1.00 41.62 106 LYS A C 1
ATOM 842 O O . LYS A 1 106 ? 40.813 -3.938 -36.646 1.00 41.62 106 LYS A O 1
ATOM 847 N N . GLU A 1 107 ? 42.284 -4.881 -38.085 1.00 41.12 107 GLU A N 1
ATOM 848 C CA . GLU A 1 107 ? 43.014 -5.906 -37.317 1.00 41.12 107 GLU A CA 1
ATOM 849 C C . GLU A 1 107 ? 43.988 -6.614 -38.291 1.00 41.12 107 GLU A C 1
ATOM 851 O O . GLU A 1 107 ? 43.621 -7.595 -38.933 1.00 41.12 107 GLU A O 1
ATOM 856 N N . PRO A 1 108 ? 45.210 -6.076 -38.494 1.00 45.97 108 PRO A N 1
ATOM 857 C CA . PRO A 1 108 ? 46.227 -6.698 -39.352 1.00 45.97 108 PRO A CA 1
ATOM 858 C C . PRO A 1 108 ? 46.811 -7.993 -38.756 1.00 45.97 108 PRO A C 1
ATOM 860 O O . PRO A 1 108 ? 47.256 -8.861 -39.498 1.00 45.97 108 PRO A O 1
ATOM 863 N N . GLU A 1 109 ? 46.785 -8.141 -37.427 1.00 45.69 109 GLU A N 1
ATOM 864 C CA . GLU A 1 109 ? 47.524 -9.195 -36.712 1.00 45.69 109 GLU A CA 1
ATOM 865 C C . GLU A 1 109 ? 46.897 -10.593 -36.864 1.00 45.69 109 GLU A C 1
ATOM 867 O O . GLU A 1 109 ? 47.614 -11.572 -37.054 1.00 45.69 109 GLU A O 1
ATOM 872 N N . LEU A 1 110 ? 45.563 -10.707 -36.892 1.00 43.38 110 LEU A N 1
ATOM 873 C CA . LEU A 1 110 ? 44.892 -12.011 -37.016 1.00 43.38 110 LEU A CA 1
ATOM 874 C C . LEU A 1 110 ? 45.069 -12.639 -38.414 1.00 43.38 110 LEU A C 1
ATOM 876 O O . LEU A 1 110 ? 45.051 -13.859 -38.565 1.00 43.38 110 LEU A O 1
ATOM 880 N N . ALA A 1 111 ? 45.235 -11.809 -39.449 1.00 46.28 111 ALA A N 1
ATOM 881 C CA . ALA A 1 111 ? 45.398 -12.268 -40.826 1.00 46.28 111 ALA A CA 1
ATOM 882 C C . ALA A 1 111 ? 46.812 -12.811 -41.094 1.00 46.28 111 ALA A C 1
ATOM 884 O O . ALA A 1 111 ? 46.955 -13.803 -41.810 1.00 46.28 111 ALA A O 1
ATOM 885 N N . GLU A 1 112 ? 47.845 -12.204 -40.499 1.00 48.44 112 GLU A N 1
ATOM 886 C CA . GLU A 1 112 ? 49.239 -12.636 -40.668 1.00 48.44 112 GLU A CA 1
ATOM 887 C C . GLU A 1 112 ? 49.530 -13.982 -39.988 1.00 48.44 112 GLU A C 1
ATOM 889 O O . GLU A 1 112 ? 50.233 -14.820 -40.561 1.00 48.44 112 GLU A O 1
ATOM 894 N N . ASP A 1 113 ? 48.943 -14.237 -38.816 1.00 51.59 113 ASP A N 1
ATOM 895 C CA . ASP A 1 113 ? 49.136 -15.498 -38.090 1.00 51.59 113 ASP A CA 1
ATOM 896 C C . ASP A 1 113 ? 48.440 -16.689 -38.771 1.00 51.59 113 ASP A C 1
ATOM 898 O O . ASP A 1 113 ? 48.979 -17.798 -38.800 1.00 51.59 113 ASP A O 1
ATOM 902 N N . ILE A 1 114 ? 47.288 -16.463 -39.412 1.00 47.72 114 ILE A N 1
ATOM 903 C CA . ILE A 1 114 ? 46.569 -17.497 -40.174 1.00 47.72 114 ILE A CA 1
ATOM 904 C C . ILE A 1 114 ? 47.291 -17.814 -41.496 1.00 47.72 114 ILE A C 1
ATOM 906 O O . ILE A 1 114 ? 47.371 -18.981 -41.885 1.00 47.72 114 ILE A O 1
ATOM 910 N N . LEU A 1 115 ? 47.877 -16.810 -42.162 1.00 52.66 115 LEU A N 1
ATOM 911 C CA . LEU A 1 115 ? 48.652 -16.989 -43.400 1.00 52.66 115 LEU A CA 1
ATOM 912 C C . LEU A 1 115 ? 49.951 -17.778 -43.184 1.00 52.66 115 LEU A C 1
ATOM 914 O O . LEU A 1 115 ? 50.334 -18.561 -44.054 1.00 52.66 115 LEU A O 1
ATOM 918 N N . LYS A 1 116 ? 50.601 -17.625 -42.020 1.00 54.12 116 LYS A N 1
ATOM 919 C CA . LYS A 1 116 ? 51.766 -18.443 -41.629 1.00 54.12 116 LYS A CA 1
ATOM 920 C C . LYS A 1 116 ? 51.399 -19.903 -41.375 1.00 54.12 116 LYS A C 1
ATOM 922 O O . LYS A 1 116 ? 52.214 -20.786 -41.629 1.00 54.12 116 LYS A O 1
ATOM 927 N N . MET A 1 117 ? 50.193 -20.155 -40.869 1.00 47.91 117 MET A N 1
ATOM 928 C CA . MET A 1 117 ? 49.760 -21.486 -40.445 1.00 47.91 117 MET A CA 1
ATOM 929 C C . MET A 1 117 ? 49.101 -22.285 -41.584 1.00 47.91 117 MET A C 1
ATOM 931 O O . MET A 1 117 ? 49.214 -23.509 -41.607 1.00 47.91 117 MET A O 1
ATOM 935 N N . TYR A 1 118 ? 48.476 -21.612 -42.562 1.00 43.22 118 TYR A N 1
ATOM 936 C CA . TYR A 1 118 ? 47.794 -22.253 -43.695 1.00 43.22 118 TYR A CA 1
ATOM 937 C C . TYR A 1 118 ? 47.989 -21.483 -45.022 1.00 43.22 118 TYR A C 1
ATOM 939 O O . TYR A 1 118 ? 47.112 -20.720 -45.440 1.00 43.22 118 TYR A O 1
ATOM 947 N N . PRO A 1 119 ? 49.091 -21.723 -45.762 1.00 49.50 119 PRO A N 1
ATOM 948 C CA . PRO A 1 119 ? 49.424 -20.974 -46.982 1.00 49.50 119 PRO A CA 1
ATOM 949 C C . PRO A 1 119 ? 48.415 -21.149 -48.136 1.00 49.50 119 PRO A C 1
ATOM 951 O O . PRO A 1 119 ? 48.330 -20.297 -49.018 1.00 49.50 119 PRO A O 1
ATOM 954 N N . GLY A 1 120 ? 47.590 -22.205 -48.116 1.00 47.59 120 GLY A N 1
ATOM 955 C CA . GLY A 1 120 ? 46.521 -22.439 -49.100 1.00 47.59 120 GLY A CA 1
ATOM 956 C C . GLY A 1 120 ? 45.339 -21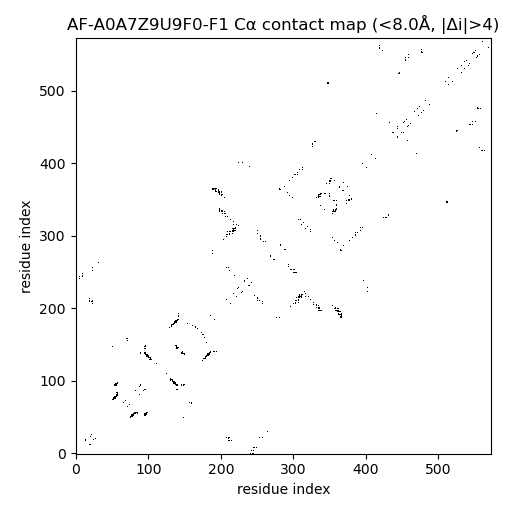.459 -49.024 1.00 47.59 120 GLY A C 1
ATOM 957 O O . GLY A 1 120 ? 44.548 -21.389 -49.961 1.00 47.59 120 GLY A O 1
ATOM 958 N N . PHE A 1 121 ? 45.227 -20.670 -47.948 1.00 42.66 121 PHE A N 1
ATOM 959 C CA . PHE A 1 121 ? 44.190 -19.640 -47.791 1.00 42.66 121 PHE A CA 1
ATOM 960 C C . PHE A 1 121 ? 44.591 -18.268 -48.358 1.00 42.66 121 PHE A C 1
ATOM 962 O O . PHE A 1 121 ? 43.775 -17.343 -48.354 1.00 42.66 121 PHE A O 1
ATOM 969 N N . ALA A 1 122 ? 45.806 -18.131 -48.904 1.00 47.38 122 ALA A N 1
ATOM 970 C CA . ALA A 1 122 ? 46.301 -16.883 -49.484 1.00 47.38 122 ALA A CA 1
ATOM 971 C C . ALA A 1 122 ? 45.350 -16.244 -50.525 1.00 47.38 122 ALA A C 1
ATOM 973 O O . ALA A 1 122 ? 45.124 -15.037 -50.427 1.00 47.38 122 ALA A O 1
ATOM 974 N N . PRO A 1 123 ? 44.705 -16.981 -51.457 1.00 46.97 123 PRO A N 1
ATOM 975 C CA . PRO A 1 123 ? 43.798 -16.371 -52.438 1.00 46.97 123 PRO A CA 1
ATOM 976 C C . PRO A 1 123 ? 42.515 -15.796 -51.814 1.00 46.97 123 PRO A C 1
ATOM 978 O O . PRO A 1 123 ? 41.983 -14.802 -52.304 1.00 46.97 123 PRO A O 1
ATOM 981 N N . LEU A 1 124 ? 42.032 -16.401 -50.721 1.00 42.06 124 LEU A N 1
ATOM 982 C CA . LEU A 1 124 ? 40.817 -15.990 -50.002 1.00 42.06 124 LEU A CA 1
ATOM 983 C C . LEU A 1 124 ? 41.071 -14.794 -49.072 1.00 42.06 124 LEU A C 1
ATOM 985 O O . LEU A 1 124 ? 40.188 -13.961 -48.899 1.00 42.06 124 LEU A O 1
ATOM 989 N N . LEU A 1 125 ? 42.282 -14.683 -48.517 1.00 44.91 125 LEU A N 1
ATOM 990 C CA . LEU A 1 125 ? 42.703 -13.572 -47.651 1.00 44.91 125 LEU A CA 1
ATOM 991 C C . LEU A 1 125 ? 43.259 -12.368 -48.437 1.00 44.91 125 LEU A C 1
ATOM 993 O O . LEU A 1 125 ? 43.300 -11.258 -47.913 1.00 44.91 125 LEU A O 1
ATOM 997 N N . SER A 1 126 ? 43.643 -12.564 -49.705 1.00 45.06 126 SER A N 1
ATOM 998 C CA . SER A 1 126 ? 44.076 -11.489 -50.619 1.00 45.06 126 SER A CA 1
ATOM 999 C C . SER A 1 126 ? 42.921 -10.609 -51.107 1.00 45.06 126 SER A C 1
ATOM 1001 O O . SER A 1 126 ? 43.139 -9.480 -51.553 1.00 45.06 126 SER A O 1
ATOM 1003 N N . GLN A 1 127 ? 41.679 -11.093 -51.019 1.00 46.38 127 GLN A N 1
ATOM 1004 C CA . GLN A 1 127 ? 40.512 -10.240 -51.198 1.00 46.38 127 GLN A CA 1
ATOM 1005 C C . GLN A 1 127 ? 40.365 -9.385 -49.943 1.00 46.38 127 GLN A C 1
ATOM 1007 O O . GLN A 1 127 ? 39.884 -9.866 -48.920 1.00 46.38 127 GLN A O 1
ATOM 1012 N N . LYS A 1 128 ? 40.775 -8.110 -50.013 1.00 41.75 128 LYS A N 1
ATOM 1013 C CA . LYS A 1 128 ? 40.476 -7.137 -48.954 1.00 41.75 128 LYS A CA 1
ATOM 1014 C C . LYS A 1 128 ? 38.981 -7.239 -48.628 1.00 41.75 128 LYS A C 1
ATOM 1016 O O . LYS A 1 128 ? 38.176 -6.919 -49.510 1.00 41.75 128 LYS A O 1
ATOM 1021 N N . PRO A 1 129 ? 38.574 -7.646 -47.410 1.00 45.41 129 PRO A N 1
ATOM 1022 C CA . PRO A 1 129 ? 37.182 -7.520 -47.032 1.00 45.41 129 PRO A CA 1
ATOM 1023 C C . PRO A 1 129 ? 36.869 -6.026 -47.085 1.00 45.41 129 PRO A C 1
ATOM 1025 O O . PRO A 1 129 ? 37.401 -5.250 -46.290 1.00 45.41 129 PRO A O 1
ATOM 1028 N N . LYS A 1 130 ? 36.053 -5.598 -48.060 1.00 46.75 130 LYS A N 1
ATOM 1029 C CA . LYS A 1 130 ? 35.450 -4.263 -48.022 1.00 46.75 130 LYS A CA 1
ATOM 1030 C C . LYS A 1 130 ? 34.818 -4.143 -46.640 1.00 46.75 130 LYS A C 1
ATOM 1032 O O . LYS A 1 130 ? 34.035 -5.012 -46.253 1.00 46.75 130 LYS A O 1
ATOM 1037 N N . GLY A 1 131 ? 35.261 -3.145 -45.879 1.00 47.94 131 GLY A N 1
ATOM 1038 C CA . GLY A 1 131 ? 34.898 -2.989 -44.480 1.00 47.94 131 GLY A CA 1
ATOM 1039 C C . GLY A 1 131 ? 33.392 -3.146 -44.298 1.00 47.94 131 GLY A C 1
ATOM 1040 O O . GLY A 1 131 ? 32.603 -2.489 -44.975 1.00 47.94 131 GLY A O 1
ATOM 1041 N N . ARG A 1 132 ? 32.993 -4.074 -43.429 1.00 52.00 132 ARG A N 1
ATOM 1042 C CA . ARG A 1 132 ? 31.583 -4.380 -43.203 1.00 52.00 132 ARG A CA 1
ATOM 1043 C C . ARG A 1 132 ? 30.957 -3.252 -42.370 1.00 52.00 132 ARG A C 1
ATOM 1045 O O . ARG A 1 132 ? 31.516 -2.932 -41.316 1.00 52.00 132 ARG A O 1
ATOM 1052 N N . PRO A 1 133 ? 29.828 -2.657 -42.791 1.00 50.59 133 PRO A N 1
ATOM 1053 C CA . PRO A 1 133 ? 29.138 -1.673 -41.967 1.00 50.59 133 PRO A CA 1
ATOM 1054 C C . PRO A 1 133 ? 28.692 -2.333 -40.655 1.00 50.59 133 PRO A C 1
ATOM 1056 O O . PRO A 1 133 ? 28.159 -3.446 -40.647 1.00 50.59 133 PRO A O 1
ATOM 1059 N N . THR A 1 134 ? 28.961 -1.665 -39.535 1.00 55.88 134 THR A N 1
ATOM 1060 C CA . THR A 1 134 ? 28.515 -2.109 -38.208 1.00 55.88 134 THR A CA 1
ATOM 1061 C C . THR A 1 134 ? 27.277 -1.307 -37.846 1.00 55.88 134 THR A C 1
ATOM 1063 O O . THR A 1 134 ? 27.340 -0.079 -37.789 1.00 55.88 134 THR A O 1
ATOM 1066 N N . LEU A 1 135 ? 26.162 -2.001 -37.619 1.00 58.78 135 LEU A N 1
ATOM 1067 C CA . LEU A 1 135 ? 24.952 -1.392 -37.079 1.00 58.78 135 LEU A CA 1
ATOM 1068 C C . LEU A 1 135 ? 25.047 -1.421 -35.554 1.00 58.78 135 LEU A C 1
ATOM 1070 O O . LEU A 1 135 ? 25.141 -2.487 -34.939 1.00 58.78 135 LEU A O 1
ATOM 1074 N N . GLU A 1 136 ? 25.052 -0.239 -34.958 1.00 65.25 136 GLU A N 1
ATOM 1075 C CA . GLU A 1 136 ? 24.988 -0.037 -33.520 1.00 65.25 136 GLU A CA 1
ATOM 1076 C C . GLU A 1 136 ? 23.541 0.289 -33.139 1.00 65.25 136 GLU A C 1
ATOM 1078 O O . GLU A 1 136 ? 22.965 1.279 -33.596 1.00 65.25 136 GLU A O 1
ATOM 1083 N N . LEU A 1 137 ? 22.950 -0.583 -32.321 1.00 70.56 137 LEU A N 1
ATOM 1084 C CA . LEU A 1 137 ? 21.596 -0.430 -31.796 1.00 70.56 137 LEU A CA 1
ATOM 1085 C C . LEU A 1 137 ? 21.696 0.073 -30.357 1.00 70.56 137 LEU A C 1
ATOM 1087 O O . LEU A 1 137 ? 22.141 -0.653 -29.466 1.00 70.56 137 LEU A O 1
ATOM 1091 N N . LEU A 1 138 ? 21.289 1.319 -30.137 1.00 71.19 138 LEU A N 1
ATOM 1092 C CA . LEU A 1 138 ? 21.290 1.962 -28.828 1.00 71.19 138 LEU A CA 1
ATOM 1093 C C . LEU A 1 138 ? 19.880 1.897 -28.242 1.00 71.19 138 LEU A C 1
ATOM 1095 O O . LEU A 1 138 ? 18.934 2.435 -28.820 1.00 71.19 138 LEU A O 1
ATOM 1099 N N . TYR A 1 139 ? 19.751 1.256 -27.083 1.00 70.81 139 TYR A N 1
ATOM 1100 C CA . TYR A 1 139 ? 18.484 1.077 -26.377 1.00 70.81 139 TYR A CA 1
ATOM 1101 C C . TYR A 1 139 ? 18.676 1.246 -24.870 1.00 70.81 139 TYR A C 1
ATOM 1103 O O . TYR A 1 139 ? 19.778 1.116 -24.341 1.00 70.81 139 TYR A O 1
ATOM 1111 N N . ARG A 1 140 ? 17.583 1.533 -24.171 1.00 61.12 140 ARG A N 1
ATOM 1112 C CA . ARG A 1 140 ? 17.517 1.743 -22.728 1.00 61.12 140 ARG A CA 1
ATOM 1113 C C . ARG A 1 140 ? 16.985 0.501 -22.036 1.00 61.12 140 ARG A C 1
ATOM 1115 O O . ARG A 1 140 ? 15.806 0.183 -22.171 1.00 61.12 140 ARG A O 1
ATOM 1122 N N . SER A 1 141 ? 17.823 -0.182 -21.256 1.00 63.22 141 SER A N 1
ATOM 1123 C CA . SER A 1 141 ? 17.371 -1.354 -20.499 1.00 63.22 141 SER A CA 1
ATOM 1124 C C . SER A 1 141 ? 16.498 -1.011 -19.288 1.00 63.22 141 SER A C 1
ATOM 1126 O O . SER A 1 141 ? 15.780 -1.871 -18.789 1.00 63.22 141 SER A O 1
ATOM 1128 N N . ASP A 1 142 ? 16.489 0.258 -18.868 1.00 48.78 142 ASP A N 1
ATOM 1129 C CA . ASP A 1 142 ? 15.602 0.811 -17.839 1.00 48.78 142 ASP A CA 1
ATOM 1130 C C . ASP A 1 142 ? 14.182 1.122 -18.345 1.00 48.78 142 ASP A C 1
ATOM 1132 O O . ASP A 1 142 ? 13.322 1.516 -17.560 1.00 48.78 142 ASP A O 1
ATOM 1136 N N . LYS A 1 143 ? 13.922 0.950 -19.648 1.00 53.62 143 LYS A N 1
ATOM 1137 C CA . LYS A 1 143 ? 12.594 1.090 -20.250 1.00 53.62 143 LYS A CA 1
ATOM 1138 C C . LYS A 1 143 ? 12.201 -0.201 -20.952 1.00 53.62 143 LYS A C 1
ATOM 1140 O O . LYS A 1 143 ? 12.752 -0.540 -21.995 1.00 53.62 143 LYS A O 1
ATOM 1145 N N . GLU A 1 144 ? 11.167 -0.864 -20.449 1.00 56.03 144 GLU A N 1
ATOM 1146 C CA . GLU A 1 144 ? 10.681 -2.128 -21.010 1.00 56.03 144 GLU A CA 1
ATOM 1147 C C . GLU A 1 144 ? 10.341 -2.019 -22.510 1.00 56.03 144 GLU A C 1
ATOM 1149 O O . GLU A 1 144 ? 10.716 -2.882 -23.299 1.00 56.03 144 GLU A O 1
ATOM 1154 N N . ARG A 1 145 ? 9.725 -0.905 -22.934 1.00 56.44 145 ARG A N 1
ATOM 1155 C CA . ARG A 1 145 ? 9.423 -0.630 -24.349 1.00 56.44 145 ARG A CA 1
ATOM 1156 C C . ARG A 1 145 ? 10.683 -0.559 -25.217 1.00 56.44 145 ARG A C 1
ATOM 1158 O O . ARG A 1 145 ? 10.692 -1.103 -26.311 1.00 56.44 145 ARG A O 1
ATOM 1165 N N . SER A 1 146 ? 11.755 0.049 -24.714 1.00 62.62 146 SER A N 1
ATOM 1166 C CA . SER A 1 146 ? 13.029 0.172 -25.430 1.00 62.62 146 SER A CA 1
ATOM 1167 C C . SER A 1 146 ? 13.775 -1.166 -25.509 1.00 62.62 146 SER A C 1
ATOM 1169 O O . SER A 1 146 ? 14.341 -1.502 -26.548 1.00 62.62 146 SER A O 1
ATOM 1171 N N . VAL A 1 147 ? 13.703 -1.988 -24.454 1.00 60.53 147 VAL A N 1
ATOM 1172 C CA . VAL A 1 147 ? 14.210 -3.372 -24.471 1.00 60.53 147 VAL A CA 1
ATOM 1173 C C . VAL A 1 147 ? 13.487 -4.204 -25.520 1.00 60.53 147 VAL A C 1
ATOM 1175 O O . VAL A 1 147 ? 14.134 -4.892 -26.309 1.00 60.53 147 VAL A O 1
ATOM 1178 N N . ARG A 1 148 ? 12.152 -4.147 -25.548 1.00 61.50 148 ARG A N 1
ATOM 1179 C CA . ARG A 1 148 ? 11.378 -4.911 -26.527 1.00 61.50 148 ARG A CA 1
ATOM 1180 C C . ARG A 1 148 ? 11.622 -4.407 -27.955 1.00 61.50 148 ARG A C 1
ATOM 1182 O O . ARG A 1 148 ? 11.834 -5.238 -28.833 1.00 61.50 148 ARG A O 1
ATOM 1189 N N . ALA A 1 149 ? 11.743 -3.088 -28.153 1.00 63.16 149 ALA A N 1
ATOM 1190 C CA . ALA A 1 149 ? 12.137 -2.483 -29.429 1.00 63.16 149 ALA A CA 1
ATOM 1191 C C . ALA A 1 149 ? 13.455 -3.053 -29.948 1.00 63.16 149 ALA A C 1
ATOM 1193 O O . ALA A 1 149 ? 13.554 -3.465 -31.100 1.00 63.16 149 ALA A O 1
ATOM 1194 N N . TYR A 1 150 ? 14.461 -3.112 -29.076 1.00 69.75 150 TYR A N 1
ATOM 1195 C CA . TYR A 1 150 ? 15.761 -3.680 -29.397 1.00 69.75 150 TYR A CA 1
ATOM 1196 C C . TYR A 1 150 ? 15.674 -5.168 -29.751 1.00 69.75 150 TYR A C 1
ATOM 1198 O O . TYR A 1 150 ? 16.246 -5.592 -30.753 1.00 69.75 150 TYR A O 1
ATOM 1206 N N . VAL A 1 151 ? 14.962 -5.967 -28.950 1.00 68.00 151 VAL A N 1
ATOM 1207 C CA . VAL A 1 151 ? 14.824 -7.411 -29.189 1.00 68.00 151 VAL A CA 1
ATOM 1208 C C . VAL A 1 151 ? 14.128 -7.678 -30.522 1.00 68.00 151 VAL A C 1
ATOM 1210 O O . VAL A 1 151 ? 14.588 -8.537 -31.272 1.00 68.00 151 VAL A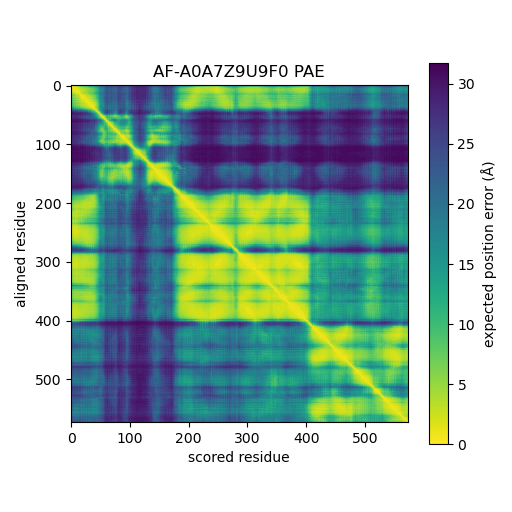 O 1
ATOM 1213 N N . GLN A 1 152 ? 13.057 -6.944 -30.822 1.00 66.69 152 GLN A N 1
ATOM 1214 C CA . GLN A 1 152 ? 12.312 -7.080 -32.069 1.00 66.69 152 GLN A CA 1
ATOM 1215 C C . GLN A 1 152 ? 13.153 -6.621 -33.268 1.00 66.69 152 GLN A C 1
ATOM 1217 O O . GLN A 1 152 ? 13.366 -7.401 -34.191 1.00 66.69 152 GLN A O 1
ATOM 1222 N N . ALA A 1 153 ? 13.754 -5.429 -33.201 1.00 67.56 153 ALA A N 1
ATOM 1223 C CA . ALA A 1 153 ? 14.595 -4.904 -34.276 1.00 67.56 153 ALA A CA 1
ATOM 1224 C C . ALA A 1 153 ? 15.813 -5.799 -34.541 1.00 67.56 153 ALA A C 1
ATOM 1226 O O . ALA A 1 153 ? 16.199 -6.006 -35.685 1.00 67.56 153 ALA A O 1
ATOM 1227 N N . SER A 1 154 ? 16.412 -6.369 -33.493 1.00 70.56 154 SER A N 1
ATOM 1228 C CA . SER A 1 154 ? 17.524 -7.311 -33.623 1.00 70.56 154 SER A CA 1
ATOM 1229 C C . SER A 1 154 ? 17.106 -8.581 -34.369 1.00 70.56 154 SER A C 1
ATOM 1231 O O . SER A 1 154 ? 17.815 -9.012 -35.278 1.00 70.56 154 SER A O 1
ATOM 1233 N N . ARG A 1 155 ? 15.937 -9.160 -34.051 1.00 70.56 155 ARG A N 1
ATOM 1234 C CA . ARG A 1 155 ? 15.405 -10.327 -34.780 1.00 70.56 155 ARG A CA 1
ATOM 1235 C C . ARG A 1 155 ? 15.140 -10.005 -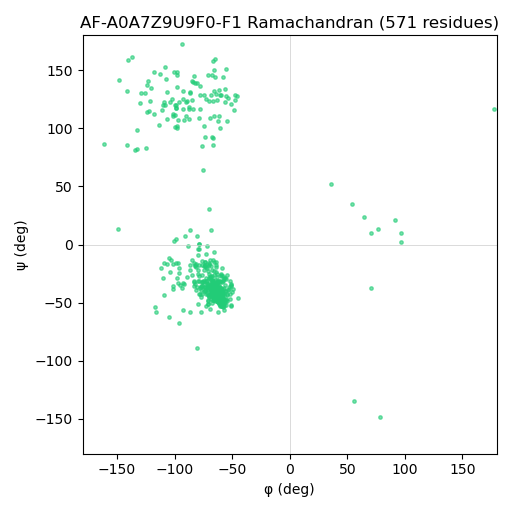36.243 1.00 70.56 155 ARG A C 1
ATOM 1237 O O . ARG A 1 155 ? 15.578 -10.769 -37.098 1.00 70.56 155 ARG A O 1
ATOM 1244 N N . ASP A 1 156 ? 14.477 -8.888 -36.510 1.00 68.31 156 ASP A N 1
ATOM 1245 C CA . ASP A 1 156 ? 14.090 -8.481 -37.861 1.00 68.31 156 ASP A CA 1
ATOM 1246 C C . ASP A 1 156 ? 15.337 -8.197 -38.718 1.00 68.31 156 ASP A C 1
ATOM 1248 O O . ASP A 1 156 ? 15.482 -8.724 -39.821 1.00 68.31 156 ASP A O 1
ATOM 1252 N N . LEU A 1 157 ? 16.336 -7.505 -38.155 1.00 67.94 157 LEU A N 1
ATOM 1253 C CA . LEU A 1 157 ? 17.640 -7.293 -38.794 1.00 67.94 157 LEU A CA 1
ATOM 1254 C C . LEU A 1 157 ? 18.419 -8.599 -39.006 1.00 67.94 157 LEU A C 1
ATOM 1256 O O . LEU A 1 157 ? 19.121 -8.738 -40.010 1.00 67.94 157 LEU A O 1
ATOM 1260 N N . HIS A 1 158 ? 18.321 -9.566 -38.089 1.00 67.88 158 HIS A N 1
ATOM 1261 C CA . HIS A 1 158 ? 18.930 -10.886 -38.260 1.00 67.88 158 HIS A CA 1
ATOM 1262 C C . HIS A 1 158 ? 18.260 -11.687 -39.381 1.00 67.88 158 HIS A C 1
ATOM 1264 O O . HIS A 1 158 ? 18.968 -12.262 -40.206 1.00 67.88 158 HIS A O 1
ATOM 1270 N N . GLN A 1 159 ? 16.929 -11.684 -39.455 1.00 70.44 159 GLN A N 1
ATOM 1271 C CA . GLN A 1 159 ? 16.182 -12.348 -40.524 1.00 70.44 159 GLN A CA 1
ATOM 1272 C C . GLN A 1 159 ? 16.458 -11.706 -41.884 1.00 70.44 159 GLN A C 1
ATOM 1274 O O . GLN A 1 159 ? 16.730 -12.415 -42.851 1.00 70.44 159 GLN A O 1
ATOM 1279 N N . PHE A 1 160 ? 16.471 -10.374 -41.946 1.00 65.62 160 PHE A N 1
ATOM 1280 C CA . PHE A 1 160 ? 16.817 -9.633 -43.153 1.00 65.62 160 PHE A CA 1
ATOM 1281 C C . PHE A 1 160 ? 18.253 -9.913 -43.605 1.00 65.62 160 PHE A C 1
ATOM 1283 O O . PHE A 1 160 ? 18.491 -10.196 -44.779 1.00 65.62 160 PHE A O 1
ATOM 1290 N N . ARG A 1 161 ? 19.215 -9.925 -42.669 1.00 63.69 161 ARG A N 1
ATOM 1291 C CA . ARG A 1 161 ? 20.595 -10.346 -42.947 1.00 63.69 161 ARG A CA 1
ATOM 1292 C C . ARG A 1 161 ? 20.619 -11.746 -43.546 1.00 63.69 161 ARG A C 1
ATOM 1294 O O . ARG A 1 161 ? 21.316 -11.946 -44.531 1.00 63.69 161 ARG A O 1
ATOM 1301 N N . ASP A 1 162 ? 19.909 -12.701 -42.956 1.00 63.38 162 ASP A N 1
ATOM 1302 C CA . ASP A 1 162 ? 19.931 -14.098 -43.395 1.00 63.38 162 ASP A CA 1
ATOM 1303 C C . ASP A 1 162 ? 19.258 -14.279 -44.766 1.00 63.38 162 ASP A C 1
ATOM 1305 O O . ASP A 1 162 ? 19.761 -15.040 -45.594 1.00 63.38 162 ASP A O 1
ATOM 1309 N N . ALA A 1 163 ? 18.196 -13.520 -45.053 1.00 66.38 163 ALA A N 1
ATOM 1310 C CA . ALA A 1 163 ? 17.545 -13.469 -46.361 1.00 66.38 163 ALA A CA 1
ATOM 1311 C C . ALA A 1 163 ? 18.463 -12.869 -47.441 1.00 66.38 163 ALA A C 1
ATOM 1313 O O . ALA A 1 163 ? 18.668 -13.484 -48.491 1.00 66.38 163 ALA A O 1
ATOM 1314 N N . LEU A 1 164 ? 19.098 -11.727 -47.154 1.00 61.94 164 LEU A N 1
ATOM 1315 C CA . LEU A 1 164 ? 20.097 -11.123 -48.036 1.00 61.94 164 LEU A CA 1
ATOM 1316 C C . LEU A 1 164 ? 21.296 -12.049 -48.234 1.00 61.94 164 LEU A C 1
ATOM 1318 O O . LEU A 1 164 ? 21.762 -12.210 -49.356 1.00 61.94 164 LEU A O 1
ATOM 1322 N N . LEU A 1 165 ? 21.783 -12.697 -47.173 1.00 55.12 165 LEU A N 1
ATOM 1323 C CA . LEU A 1 165 ? 22.880 -13.658 -47.249 1.00 55.12 165 LEU A CA 1
ATOM 1324 C C . LEU A 1 165 ? 22.495 -14.837 -48.152 1.00 55.12 165 LEU A C 1
ATOM 1326 O O . LEU A 1 165 ? 23.294 -15.229 -48.995 1.00 55.12 165 LEU A O 1
ATOM 1330 N N . ALA A 1 166 ? 21.274 -15.367 -48.040 1.00 60.47 166 ALA A N 1
ATOM 1331 C CA . ALA A 1 166 ? 20.784 -16.455 -48.884 1.00 60.47 166 ALA A CA 1
ATOM 1332 C C . ALA A 1 166 ? 20.679 -16.056 -50.369 1.00 60.47 166 ALA A C 1
ATOM 1334 O O . ALA A 1 166 ? 21.020 -16.852 -51.249 1.00 60.47 166 ALA A O 1
ATOM 1335 N N . GLU A 1 167 ? 20.253 -14.828 -50.669 1.00 61.00 167 GLU A N 1
ATOM 1336 C CA . GLU A 1 167 ? 20.152 -14.317 -52.041 1.00 61.00 167 GLU A CA 1
ATOM 1337 C C . GLU A 1 167 ? 21.518 -13.939 -52.642 1.00 61.00 167 GLU A C 1
ATOM 1339 O O . GLU A 1 167 ? 21.786 -14.197 -53.819 1.00 61.00 167 GLU A O 1
ATOM 1344 N N . TYR A 1 168 ? 22.429 -13.412 -51.824 1.00 49.66 168 TYR A N 1
ATOM 1345 C CA . TYR A 1 168 ? 23.777 -13.010 -52.230 1.00 49.66 168 TYR A CA 1
ATOM 1346 C C . TYR A 1 168 ? 24.731 -14.212 -52.371 1.00 49.66 168 TYR A C 1
ATOM 1348 O O . TYR A 1 168 ? 25.518 -14.267 -53.323 1.00 49.66 168 TYR A O 1
ATOM 1356 N N . LEU A 1 169 ? 24.622 -15.222 -51.491 1.00 53.78 169 LEU A N 1
ATOM 1357 C CA . LEU A 1 169 ? 25.332 -16.510 -51.595 1.00 53.78 169 LEU A CA 1
ATOM 1358 C C . LEU A 1 169 ? 24.919 -17.290 -52.849 1.00 53.78 169 LEU A C 1
ATOM 1360 O O . LEU A 1 169 ? 25.755 -17.966 -53.442 1.00 53.78 169 LEU A O 1
ATOM 1364 N N . ARG A 1 170 ? 23.666 -17.151 -53.304 1.00 58.28 170 ARG A N 1
ATOM 1365 C CA . ARG A 1 170 ? 23.212 -17.705 -54.590 1.00 58.28 170 ARG A CA 1
ATOM 1366 C C . ARG A 1 170 ? 23.856 -17.032 -55.805 1.00 58.28 170 ARG A C 1
ATOM 1368 O O . ARG A 1 170 ? 23.852 -17.636 -56.873 1.00 58.28 170 ARG A O 1
ATOM 1375 N N . ARG A 1 171 ? 24.372 -15.801 -55.677 1.00 53.97 171 ARG A N 1
ATOM 1376 C CA . ARG A 1 171 ? 24.818 -14.999 -56.827 1.00 53.97 171 ARG A CA 1
ATOM 1377 C C . ARG A 1 171 ? 26.330 -14.820 -56.956 1.00 53.97 171 ARG A C 1
ATOM 1379 O O . ARG A 1 171 ? 26.792 -14.905 -58.088 1.00 53.97 171 ARG A O 1
ATOM 1386 N N . GLN A 1 172 ? 27.110 -14.547 -55.900 1.00 47.72 172 GLN A N 1
ATOM 1387 C CA . GLN A 1 172 ? 28.494 -14.056 -56.121 1.00 47.72 172 GLN A CA 1
ATOM 1388 C C . GLN A 1 172 ? 29.589 -14.393 -55.089 1.00 47.72 172 GLN A C 1
ATOM 1390 O O . GLN A 1 172 ? 30.680 -13.846 -55.197 1.00 47.72 172 GLN A O 1
ATOM 1395 N N . ASN A 1 173 ? 29.401 -15.319 -54.145 1.00 49.16 173 ASN A N 1
ATOM 1396 C CA . ASN A 1 173 ? 30.510 -15.824 -53.304 1.00 49.16 173 ASN A CA 1
ATOM 1397 C C . ASN A 1 173 ? 31.334 -14.733 -52.558 1.00 49.16 173 ASN A C 1
ATOM 1399 O O . ASN A 1 173 ? 32.542 -14.867 -52.368 1.00 49.16 173 ASN A O 1
ATOM 1403 N N . VAL A 1 174 ? 30.685 -13.646 -52.116 1.00 49.69 174 VAL A N 1
ATOM 1404 C CA . VAL A 1 174 ? 31.289 -12.576 -51.294 1.00 49.69 174 VAL A CA 1
ATOM 1405 C C . VAL A 1 174 ? 30.505 -12.419 -49.990 1.00 49.69 174 VAL A C 1
ATOM 1407 O O . VAL A 1 174 ? 29.278 -12.486 -49.978 1.00 49.69 174 VAL A O 1
ATOM 1410 N N . SER A 1 175 ? 31.213 -12.183 -48.880 1.00 41.59 175 SER A N 1
ATOM 1411 C CA . SER A 1 175 ? 30.624 -12.035 -47.545 1.00 41.59 175 SER A CA 1
ATOM 1412 C C . SER A 1 175 ? 30.246 -10.581 -47.210 1.00 41.59 175 SER A C 1
ATOM 1414 O O . SER A 1 175 ? 31.128 -9.761 -46.941 1.00 41.59 175 SER A O 1
ATOM 1416 N N . LEU A 1 176 ? 28.950 -10.276 -47.124 1.00 41.38 176 LEU A N 1
ATOM 1417 C CA . LEU A 1 176 ? 28.421 -9.120 -46.389 1.00 41.38 176 LEU A CA 1
ATOM 1418 C C . LEU A 1 176 ? 27.954 -9.613 -45.016 1.00 41.38 176 LEU A C 1
ATOM 1420 O O . LEU A 1 176 ? 26.920 -10.256 -44.889 1.00 41.38 176 LEU A O 1
ATOM 1424 N N . GLY A 1 177 ? 28.762 -9.374 -43.983 1.00 43.94 177 GLY A N 1
ATOM 1425 C CA . GLY A 1 177 ? 28.399 -9.695 -42.604 1.00 43.94 177 GLY A CA 1
ATOM 1426 C C . GLY A 1 177 ? 28.087 -8.419 -41.841 1.00 43.94 177 GLY A C 1
ATOM 1427 O O . GLY A 1 177 ? 29.007 -7.680 -41.515 1.00 43.94 177 GLY A O 1
ATOM 1428 N N . VAL A 1 178 ? 26.826 -8.154 -41.523 1.00 42.06 178 VAL A N 1
ATOM 1429 C CA . VAL A 1 178 ? 26.486 -7.070 -40.593 1.00 42.06 178 VAL A CA 1
ATOM 1430 C C . VAL A 1 178 ? 26.755 -7.568 -39.172 1.00 42.06 178 VAL A C 1
ATOM 1432 O O . VAL A 1 178 ? 26.146 -8.541 -38.722 1.00 42.06 178 VAL A O 1
ATOM 1435 N N . ARG A 1 179 ? 27.704 -6.938 -38.466 1.00 40.31 179 ARG A N 1
ATOM 1436 C CA . ARG A 1 179 ? 27.935 -7.186 -37.035 1.00 40.31 179 ARG A CA 1
ATOM 1437 C C . ARG A 1 179 ? 27.004 -6.260 -36.263 1.00 40.31 179 ARG A C 1
ATOM 1439 O O . ARG A 1 179 ? 27.216 -5.053 -36.257 1.00 40.31 179 ARG A O 1
ATOM 1446 N N . ILE A 1 180 ? 25.971 -6.829 -35.653 1.00 45.41 180 ILE A N 1
ATOM 1447 C CA . ILE A 1 180 ? 25.057 -6.097 -34.777 1.00 45.41 180 ILE A CA 1
ATOM 1448 C C . ILE A 1 180 ? 25.706 -6.058 -33.396 1.00 45.41 180 ILE A C 1
ATOM 1450 O O . ILE A 1 180 ? 25.970 -7.105 -32.800 1.00 45.41 180 ILE A O 1
ATOM 1454 N N . ARG A 1 181 ? 26.027 -4.855 -32.915 1.00 38.94 181 ARG A N 1
ATOM 1455 C CA . ARG A 1 181 ? 26.517 -4.641 -31.551 1.00 38.94 181 ARG A CA 1
ATOM 1456 C C . ARG A 1 181 ? 25.441 -3.891 -30.782 1.00 38.94 181 ARG A C 1
ATOM 1458 O O . ARG A 1 181 ? 25.100 -2.762 -31.122 1.00 38.94 181 ARG A O 1
ATOM 1465 N N . ALA A 1 182 ? 24.912 -4.555 -29.766 1.00 42.12 182 ALA A N 1
ATOM 1466 C CA . ALA A 1 182 ? 23.978 -3.977 -28.824 1.00 42.12 182 ALA A CA 1
ATOM 1467 C C . ALA A 1 182 ? 24.745 -3.507 -27.601 1.00 42.12 182 ALA A C 1
ATOM 1469 O O . ALA A 1 182 ? 25.449 -4.301 -26.970 1.00 42.12 182 ALA A O 1
ATOM 1470 N N . GLU A 1 183 ? 24.629 -2.226 -27.289 1.00 43.44 183 GLU A N 1
ATOM 1471 C CA . GLU A 1 183 ? 25.252 -1.653 -26.107 1.00 43.44 183 GLU A CA 1
ATOM 1472 C C . GLU A 1 183 ? 24.157 -1.113 -25.191 1.00 43.44 183 GLU A C 1
ATOM 1474 O O . GLU A 1 183 ? 23.435 -0.178 -25.532 1.00 43.44 183 GLU A O 1
ATOM 1479 N N . ASP A 1 184 ? 24.009 -1.762 -24.036 1.00 51.06 184 ASP A N 1
ATOM 1480 C CA . ASP A 1 184 ? 23.123 -1.316 -22.968 1.00 51.06 184 ASP A CA 1
ATOM 1481 C C . ASP A 1 184 ? 23.692 -0.033 -22.354 1.00 51.06 184 ASP A C 1
ATOM 1483 O O . ASP A 1 184 ? 24.710 -0.067 -21.657 1.00 51.06 184 ASP A O 1
ATOM 1487 N N . VAL A 1 185 ? 23.036 1.100 -22.615 1.00 65.25 185 VAL A N 1
ATOM 1488 C CA . VAL A 1 185 ? 23.457 2.400 -22.073 1.00 65.25 185 VAL A CA 1
ATOM 1489 C C . VAL A 1 185 ? 23.015 2.620 -20.623 1.00 65.25 185 VAL A C 1
ATOM 1491 O O . VAL A 1 185 ? 23.362 3.646 -20.033 1.00 65.25 185 VAL A O 1
ATOM 1494 N N . SER A 1 186 ? 22.249 1.699 -20.027 1.00 59.66 186 SER A N 1
ATOM 1495 C CA . SER A 1 186 ? 21.798 1.833 -18.644 1.00 59.66 186 SER A CA 1
ATOM 1496 C C . SER A 1 186 ? 22.890 1.410 -17.668 1.00 59.66 186 SER A C 1
ATOM 1498 O O . SER A 1 186 ? 23.581 0.389 -17.818 1.00 59.66 186 SER A O 1
ATOM 1500 N N . THR A 1 187 ? 23.017 2.188 -16.596 1.00 69.56 187 THR A N 1
ATOM 1501 C CA . THR A 1 187 ? 23.992 1.878 -15.555 1.00 69.56 187 THR A CA 1
ATOM 1502 C C . THR A 1 187 ? 23.607 0.565 -14.856 1.00 69.56 187 THR A C 1
ATOM 1504 O O . THR A 1 187 ? 22.418 0.249 -14.735 1.00 69.56 187 THR A O 1
ATOM 1507 N N . PRO A 1 188 ? 24.575 -0.217 -14.336 1.00 69.44 188 PRO A N 1
ATOM 1508 C CA . PRO A 1 188 ? 24.265 -1.411 -13.545 1.00 69.44 188 PRO A CA 1
ATOM 1509 C C . PRO A 1 188 ? 23.331 -1.121 -12.357 1.00 69.44 188 PRO A C 1
ATOM 1511 O O . PRO A 1 188 ? 22.581 -1.993 -11.924 1.00 69.44 188 PRO A O 1
ATOM 1514 N N . GLN A 1 189 ? 23.346 0.116 -11.850 1.00 71.75 189 GLN A N 1
ATOM 1515 C CA . GLN A 1 189 ? 22.477 0.568 -10.770 1.00 71.75 189 GLN A CA 1
ATOM 1516 C C . GLN A 1 189 ? 21.026 0.701 -11.232 1.00 71.75 189 GLN A C 1
ATOM 1518 O O . GLN A 1 189 ? 20.128 0.207 -10.561 1.00 71.75 189 GLN A O 1
ATOM 1523 N N . GLN A 1 190 ? 20.795 1.343 -12.379 1.00 72.31 190 GLN A N 1
ATOM 1524 C CA . GLN A 1 190 ? 19.452 1.500 -12.936 1.00 72.31 190 GLN A CA 1
ATOM 1525 C C . GLN A 1 190 ? 18.812 0.141 -13.226 1.00 72.31 190 GLN A C 1
ATOM 1527 O O . GLN A 1 190 ? 17.642 -0.064 -12.915 1.00 72.31 190 GLN A O 1
ATOM 1532 N N . ARG A 1 191 ? 19.604 -0.821 -13.718 1.00 73.12 191 ARG A N 1
ATOM 1533 C CA . ARG A 1 191 ? 19.161 -2.209 -13.910 1.00 73.12 191 ARG A CA 1
ATOM 1534 C C . ARG A 1 191 ? 18.734 -2.875 -12.605 1.00 73.12 191 ARG A C 1
ATOM 1536 O O . ARG A 1 191 ? 17.649 -3.445 -12.536 1.00 73.12 191 ARG A O 1
ATOM 1543 N N . ALA A 1 192 ? 19.559 -2.777 -11.564 1.00 73.56 192 ALA A N 1
ATOM 1544 C CA . ALA A 1 192 ? 19.234 -3.352 -10.261 1.00 73.56 192 ALA A CA 1
ATOM 1545 C C . ALA A 1 192 ? 17.996 -2.681 -9.634 1.00 73.56 192 ALA A C 1
ATOM 1547 O O . ALA A 1 192 ? 17.123 -3.363 -9.097 1.00 73.56 192 ALA A O 1
ATOM 1548 N N . ALA A 1 193 ? 17.871 -1.360 -9.765 1.00 76.94 193 ALA A N 1
ATOM 1549 C CA . ALA A 1 193 ? 16.734 -0.600 -9.262 1.00 76.94 193 ALA A CA 1
ATOM 1550 C C . ALA A 1 193 ? 15.417 -0.958 -9.942 1.00 76.94 193 ALA A C 1
ATOM 1552 O O . ALA A 1 193 ? 14.425 -1.178 -9.253 1.00 76.94 193 ALA A O 1
ATOM 1553 N N . HIS A 1 194 ? 15.419 -1.099 -11.264 1.00 76.31 194 HIS A N 1
ATOM 1554 C CA . HIS A 1 194 ? 14.244 -1.552 -11.996 1.00 76.31 194 HIS A CA 1
ATOM 1555 C C . HIS A 1 194 ? 13.873 -3.000 -11.637 1.00 76.31 194 HIS A C 1
ATOM 1557 O O . HIS A 1 194 ? 12.702 -3.319 -11.458 1.00 76.31 194 HIS A O 1
ATOM 1563 N N . GLN A 1 195 ? 14.865 -3.887 -11.493 1.00 76.44 195 GLN A N 1
ATOM 1564 C CA . GLN A 1 195 ? 14.618 -5.304 -11.223 1.00 76.44 195 GLN A CA 1
ATOM 1565 C C . GLN A 1 195 ? 14.115 -5.578 -9.797 1.00 76.44 195 GLN A C 1
ATOM 1567 O O . GLN A 1 195 ? 13.233 -6.416 -9.615 1.00 76.44 195 GLN A O 1
ATOM 1572 N N . TYR A 1 196 ? 14.685 -4.920 -8.783 1.00 79.31 196 TYR A N 1
ATOM 1573 C CA . TYR A 1 196 ? 14.408 -5.238 -7.377 1.00 79.31 196 TYR A CA 1
ATOM 1574 C C . TYR A 1 196 ? 13.634 -4.144 -6.635 1.00 79.31 196 TYR A C 1
ATOM 1576 O O . TYR A 1 196 ? 13.024 -4.442 -5.612 1.00 79.31 196 TYR A O 1
ATOM 1584 N N . GLY A 1 197 ? 13.638 -2.897 -7.116 1.00 82.81 197 GLY A N 1
ATOM 1585 C CA . GLY A 1 197 ? 13.043 -1.751 -6.422 1.00 82.81 197 GLY A CA 1
ATOM 1586 C C . GLY A 1 197 ? 11.554 -1.924 -6.105 1.00 82.81 197 GLY A C 1
ATOM 1587 O O . GLY A 1 197 ? 11.185 -1.804 -4.936 1.00 82.81 197 GLY A O 1
ATOM 1588 N N . PRO A 1 198 ? 10.696 -2.257 -7.089 1.00 83.31 198 PRO A N 1
ATOM 1589 C CA . PRO A 1 198 ? 9.262 -2.410 -6.844 1.00 83.31 198 PRO A CA 1
ATOM 1590 C C . PRO A 1 198 ? 8.945 -3.546 -5.869 1.00 83.31 198 PRO A C 1
ATOM 1592 O O . PRO A 1 198 ? 8.149 -3.387 -4.946 1.00 83.31 198 PRO A O 1
ATOM 1595 N N . ALA A 1 199 ? 9.623 -4.686 -6.027 1.00 83.38 199 ALA A N 1
ATOM 1596 C CA . ALA A 1 199 ? 9.439 -5.826 -5.139 1.00 83.38 199 ALA A CA 1
ATOM 1597 C C . ALA A 1 199 ? 9.932 -5.536 -3.718 1.00 83.38 199 ALA A C 1
ATOM 1599 O O . ALA A 1 199 ? 9.304 -5.968 -2.756 1.00 83.38 199 ALA A O 1
ATOM 1600 N N . LEU A 1 200 ? 11.025 -4.780 -3.577 1.00 83.25 200 LEU A N 1
ATOM 1601 C CA . LEU A 1 200 ? 11.520 -4.339 -2.280 1.00 83.25 200 LEU A CA 1
ATOM 1602 C C . LEU A 1 200 ? 10.509 -3.418 -1.590 1.00 83.25 200 LEU A C 1
ATOM 1604 O O . LEU A 1 200 ? 10.235 -3.620 -0.411 1.00 83.25 200 LEU A O 1
ATOM 1608 N N . SER A 1 201 ? 9.927 -2.458 -2.315 1.00 87.94 201 SER A N 1
ATOM 1609 C CA . SER A 1 201 ? 8.890 -1.578 -1.765 1.00 87.94 201 SER A CA 1
ATOM 1610 C C . SER A 1 201 ? 7.670 -2.372 -1.298 1.00 87.94 201 SER A C 1
ATOM 1612 O O . SER A 1 201 ? 7.219 -2.227 -0.162 1.00 87.94 201 SER A O 1
ATOM 1614 N N . ALA A 1 202 ? 7.168 -3.281 -2.136 1.00 88.88 202 ALA A N 1
ATOM 1615 C CA . ALA A 1 202 ? 6.029 -4.114 -1.773 1.00 88.88 202 ALA A CA 1
ATOM 1616 C C . ALA A 1 202 ? 6.330 -5.027 -0.574 1.00 88.88 202 ALA A C 1
ATOM 1618 O O . ALA A 1 202 ? 5.497 -5.192 0.320 1.00 88.88 202 ALA A O 1
ATOM 1619 N N . PHE A 1 203 ? 7.545 -5.577 -0.516 1.00 88.06 203 PHE A N 1
ATOM 1620 C CA . PHE A 1 203 ? 8.014 -6.391 0.599 1.00 88.06 203 PHE A CA 1
ATOM 1621 C C . PHE A 1 203 ? 8.120 -5.602 1.907 1.00 88.06 203 PHE A C 1
ATOM 1623 O O . PHE A 1 203 ? 7.782 -6.139 2.963 1.00 88.06 203 PHE A O 1
ATOM 1630 N N . MET A 1 204 ? 8.543 -4.334 1.861 1.00 88.00 204 MET A N 1
ATOM 1631 C CA . MET A 1 204 ? 8.550 -3.467 3.045 1.00 88.00 204 MET A CA 1
ATOM 1632 C C . MET A 1 204 ? 7.154 -3.317 3.627 1.00 88.00 204 MET A C 1
ATOM 1634 O O . MET A 1 204 ? 6.953 -3.613 4.804 1.00 88.00 204 MET A O 1
ATOM 1638 N N . VAL A 1 205 ? 6.184 -2.937 2.795 1.00 90.31 205 VAL A N 1
ATOM 1639 C CA . VAL A 1 205 ? 4.786 -2.780 3.217 1.00 90.31 205 VAL A CA 1
ATOM 1640 C C . VAL A 1 205 ? 4.230 -4.081 3.780 1.00 90.31 205 VAL A C 1
ATOM 1642 O O . VAL A 1 205 ? 3.601 -4.080 4.839 1.00 90.31 205 VAL A O 1
ATOM 1645 N N . LEU A 1 206 ? 4.520 -5.204 3.120 1.00 89.88 206 LEU A N 1
ATOM 1646 C CA . LEU A 1 206 ? 4.102 -6.525 3.576 1.00 89.88 206 LEU A CA 1
ATOM 1647 C C . LEU A 1 206 ? 4.628 -6.836 4.986 1.00 89.88 206 LEU A C 1
ATOM 1649 O O . LEU A 1 206 ? 3.870 -7.325 5.823 1.00 89.88 206 LEU A O 1
ATOM 1653 N N . MET A 1 207 ? 5.890 -6.514 5.274 1.00 89.62 207 MET A N 1
ATOM 1654 C CA . MET A 1 207 ? 6.495 -6.773 6.586 1.00 89.62 207 MET A CA 1
ATOM 1655 C C . MET A 1 207 ? 6.066 -5.775 7.658 1.00 89.62 207 MET A C 1
ATOM 1657 O O . MET A 1 207 ? 5.864 -6.179 8.801 1.00 89.62 207 MET A O 1
ATOM 1661 N N . LEU A 1 208 ? 5.869 -4.502 7.312 1.00 91.62 208 LEU A N 1
ATOM 1662 C CA . LEU A 1 208 ? 5.348 -3.502 8.245 1.00 91.62 208 LEU A CA 1
ATOM 1663 C C . LEU A 1 208 ? 3.919 -3.836 8.677 1.00 91.62 208 LEU A C 1
ATOM 1665 O O . LEU A 1 208 ? 3.618 -3.832 9.871 1.00 91.62 208 LEU A O 1
ATOM 1669 N N . LEU A 1 209 ? 3.052 -4.192 7.727 1.00 90.94 209 LEU A N 1
ATOM 1670 C CA . LEU A 1 209 ? 1.684 -4.604 8.029 1.00 90.94 209 LEU A CA 1
ATOM 1671 C C . LEU A 1 209 ? 1.652 -5.940 8.767 1.00 90.94 209 LEU A C 1
ATOM 1673 O O . LEU A 1 209 ? 0.966 -6.056 9.777 1.00 90.94 209 LEU A O 1
ATOM 1677 N N . GLY A 1 210 ? 2.404 -6.937 8.296 1.00 86.69 210 GLY A N 1
ATOM 1678 C CA . GLY A 1 210 ? 2.459 -8.258 8.917 1.00 86.69 210 GLY A CA 1
ATOM 1679 C C . GLY A 1 210 ? 3.002 -8.201 10.345 1.00 86.69 210 GLY A C 1
ATOM 1680 O O . GLY A 1 210 ? 2.302 -8.576 11.286 1.00 86.69 210 GLY A O 1
ATOM 1681 N N . GLY A 1 211 ? 4.216 -7.678 10.519 1.00 82.62 211 GLY A N 1
ATOM 1682 C CA . GLY A 1 211 ? 4.900 -7.595 11.810 1.00 82.62 211 GLY A CA 1
ATOM 1683 C C . GLY A 1 211 ? 4.238 -6.631 12.796 1.00 82.62 211 GLY A C 1
ATOM 1684 O O . GLY A 1 211 ? 4.138 -6.945 13.981 1.00 82.62 211 GLY A O 1
ATOM 1685 N N . GLY A 1 212 ? 3.734 -5.486 12.322 1.00 85.62 212 GLY A N 1
ATOM 1686 C CA . GLY A 1 212 ? 3.034 -4.514 13.163 1.00 85.62 212 GLY A CA 1
ATOM 1687 C C . GLY A 1 212 ? 1.637 -4.968 13.596 1.00 85.62 212 GLY A C 1
ATOM 1688 O O . GLY A 1 212 ? 1.175 -4.577 14.670 1.00 85.62 212 GLY A O 1
ATOM 1689 N N . SER A 1 213 ? 0.957 -5.801 12.793 1.00 89.75 213 SER A N 1
ATOM 1690 C CA . SER A 1 213 ? -0.436 -6.192 13.056 1.00 89.75 213 SER A CA 1
ATOM 1691 C C . SER A 1 213 ? -0.606 -6.924 14.381 1.00 89.75 213 SER A C 1
ATOM 1693 O O . SER A 1 213 ? -1.509 -6.588 15.138 1.00 89.75 213 SER A O 1
ATOM 1695 N N . VAL A 1 214 ? 0.271 -7.870 14.720 1.00 84.75 214 VAL A N 1
ATOM 1696 C CA . VAL A 1 214 ? 0.120 -8.649 15.960 1.00 84.75 214 VAL A CA 1
ATOM 1697 C C . VAL A 1 214 ? 0.169 -7.748 17.188 1.00 84.75 214 VAL A C 1
ATOM 1699 O O . VAL A 1 214 ? -0.713 -7.832 18.041 1.00 84.75 214 VAL A O 1
ATOM 1702 N N . ALA A 1 215 ? 1.123 -6.818 17.217 1.00 86.56 215 ALA A N 1
ATOM 1703 C CA . ALA A 1 215 ? 1.254 -5.858 18.301 1.00 86.56 215 ALA A CA 1
ATOM 1704 C C . ALA A 1 215 ? 0.052 -4.901 18.380 1.00 86.56 215 ALA A C 1
ATOM 1706 O O . ALA A 1 215 ? -0.508 -4.669 19.450 1.00 86.56 215 ALA A O 1
ATOM 1707 N N . ALA A 1 216 ? -0.370 -4.350 17.242 1.00 91.88 216 ALA A N 1
ATOM 1708 C CA . ALA A 1 216 ? -1.436 -3.354 17.195 1.00 91.88 216 ALA A CA 1
ATOM 1709 C C . ALA A 1 216 ? -2.826 -3.937 17.496 1.00 91.88 216 ALA A C 1
ATOM 1711 O O . ALA A 1 216 ? -3.618 -3.328 18.223 1.00 91.88 216 ALA A O 1
ATOM 1712 N N . LEU A 1 217 ? -3.141 -5.108 16.934 1.00 91.81 217 LEU A N 1
ATOM 1713 C CA . LEU A 1 217 ? -4.445 -5.752 17.091 1.00 91.81 217 LEU A CA 1
ATOM 1714 C C . LEU A 1 217 ? -4.631 -6.287 18.521 1.00 91.81 217 LEU A C 1
ATOM 1716 O O . LEU A 1 217 ? -5.722 -6.157 19.074 1.00 91.81 217 LEU A O 1
ATOM 1720 N N . ASP A 1 218 ? -3.578 -6.802 19.167 1.00 87.44 218 ASP A N 1
ATOM 1721 C CA . ASP A 1 218 ? -3.669 -7.233 20.571 1.00 87.44 218 ASP A CA 1
ATOM 1722 C C . ASP A 1 218 ? -3.791 -6.043 21.542 1.00 87.44 218 ASP A C 1
ATOM 1724 O O . ASP A 1 218 ? -4.549 -6.115 22.508 1.00 87.44 218 ASP A O 1
ATOM 1728 N N . SER A 1 219 ? -3.129 -4.914 21.247 1.00 89.50 219 SER A N 1
ATOM 1729 C CA . SER A 1 219 ? -3.026 -3.765 22.165 1.00 89.50 219 SER A CA 1
ATOM 1730 C C . SER A 1 219 ? -4.356 -3.074 22.507 1.00 89.50 219 SER A C 1
ATOM 1732 O O . SER A 1 219 ? -4.494 -2.567 23.618 1.00 89.50 219 SER A O 1
ATOM 1734 N N . LEU A 1 220 ? -5.341 -3.032 21.597 1.00 91.38 220 LEU A N 1
ATOM 1735 C CA . LEU A 1 220 ? -6.678 -2.479 21.889 1.00 91.38 220 LEU A CA 1
ATOM 1736 C C . LEU A 1 220 ? -7.771 -3.540 21.790 1.00 91.38 220 LEU A C 1
ATOM 1738 O O . LEU A 1 220 ? -8.482 -3.761 22.767 1.00 91.38 220 LEU A O 1
ATOM 1742 N N . ALA A 1 221 ? -7.926 -4.195 20.637 1.00 89.31 221 ALA A N 1
ATOM 1743 C CA . ALA A 1 221 ? -8.986 -5.184 20.453 1.00 89.31 221 ALA A CA 1
ATOM 1744 C C . ALA A 1 221 ? -8.787 -6.416 21.353 1.00 89.31 221 ALA A C 1
ATOM 1746 O O . ALA A 1 221 ? -9.746 -6.882 21.966 1.00 89.31 221 ALA A O 1
ATOM 1747 N N . GLY A 1 222 ? -7.546 -6.897 21.489 1.00 88.69 222 GLY A N 1
ATOM 1748 C CA . GLY A 1 222 ? -7.205 -8.001 22.391 1.00 88.69 222 GLY A CA 1
ATOM 1749 C C . GLY A 1 222 ? -7.417 -7.658 23.869 1.00 88.69 222 GLY A C 1
ATOM 1750 O O . GLY A 1 222 ? -8.053 -8.419 24.597 1.00 88.69 222 GLY A O 1
ATOM 1751 N N . GLU A 1 223 ? -6.957 -6.490 24.324 1.00 90.00 223 GLU A N 1
ATOM 1752 C CA . GLU A 1 223 ? -7.215 -6.020 25.696 1.00 90.00 223 GLU A CA 1
ATOM 1753 C C . GLU A 1 223 ? -8.699 -5.768 25.983 1.00 90.00 223 GLU A C 1
ATOM 1755 O O . GLU A 1 223 ? -9.165 -5.995 27.105 1.00 90.00 223 GLU A O 1
ATOM 1760 N N . ARG A 1 224 ? -9.458 -5.310 24.981 1.00 89.31 224 ARG A N 1
ATOM 1761 C CA . ARG A 1 224 ? -10.910 -5.149 25.093 1.00 89.31 224 ARG A CA 1
ATOM 1762 C C . ARG A 1 224 ? -11.605 -6.501 25.231 1.00 89.31 224 ARG A C 1
ATOM 1764 O O . ARG A 1 224 ? -12.424 -6.649 26.131 1.00 89.31 224 ARG A O 1
ATOM 1771 N N . GLU A 1 225 ? -11.230 -7.491 24.422 1.00 87.88 225 GLU A N 1
ATOM 1772 C CA . GLU A 1 225 ? -11.751 -8.865 24.509 1.00 87.88 225 GLU A CA 1
ATOM 1773 C C . GLU A 1 225 ? -11.464 -9.507 25.876 1.00 87.88 225 GLU A C 1
ATOM 1775 O O . GLU A 1 225 ? -12.313 -10.201 26.429 1.00 87.88 225 GLU A O 1
ATOM 1780 N N . ARG A 1 226 ? -10.288 -9.237 26.457 1.00 88.38 226 ARG A N 1
ATOM 1781 C CA . ARG A 1 226 ? -9.886 -9.739 27.784 1.00 88.38 226 ARG A CA 1
ATOM 1782 C C . ARG A 1 226 ? -10.482 -8.946 28.956 1.00 88.38 226 ARG A C 1
ATOM 1784 O O . ARG A 1 226 ? -10.298 -9.346 30.103 1.00 88.38 226 ARG A O 1
ATOM 1791 N N . GLY A 1 227 ? -11.138 -7.811 28.704 1.00 85.00 227 GLY A N 1
ATOM 1792 C CA . GLY A 1 227 ? -11.656 -6.913 29.745 1.00 85.00 227 GLY A CA 1
ATOM 1793 C C . GLY A 1 227 ? -10.578 -6.142 30.524 1.00 85.00 227 GLY A C 1
ATOM 1794 O O . GLY A 1 227 ? -10.876 -5.488 31.526 1.00 85.00 227 GLY A O 1
ATOM 1795 N N . THR A 1 228 ? -9.318 -6.173 30.084 1.00 88.50 228 THR A N 1
ATOM 1796 C CA . THR A 1 228 ? -8.219 -5.440 30.736 1.00 88.50 228 THR A CA 1
ATOM 1797 C C . THR A 1 228 ? -8.206 -3.963 30.345 1.00 88.50 228 THR A C 1
ATOM 1799 O O . THR A 1 228 ? -7.712 -3.124 31.093 1.00 88.50 228 THR A O 1
ATOM 1802 N N . LEU A 1 229 ? -8.809 -3.602 29.210 1.00 87.81 229 LEU A N 1
ATOM 1803 C CA . LEU A 1 229 ? -8.916 -2.201 28.799 1.00 87.81 229 LEU A CA 1
ATOM 1804 C C . LEU A 1 229 ? -9.848 -1.395 29.721 1.00 87.81 229 LEU A C 1
ATOM 1806 O O . LEU A 1 229 ? -9.580 -0.229 30.013 1.00 87.81 229 LEU A O 1
ATOM 1810 N N . SER A 1 230 ? -10.913 -2.022 30.239 1.00 85.50 230 SER A N 1
ATOM 1811 C CA . SER A 1 230 ? -11.819 -1.391 31.206 1.00 85.50 230 SER A CA 1
ATOM 1812 C C . SER A 1 230 ? -11.136 -1.081 32.533 1.00 85.50 230 SER A C 1
ATOM 1814 O O . SER A 1 230 ? -11.383 -0.019 33.097 1.00 85.50 230 SER A O 1
ATOM 1816 N N . THR A 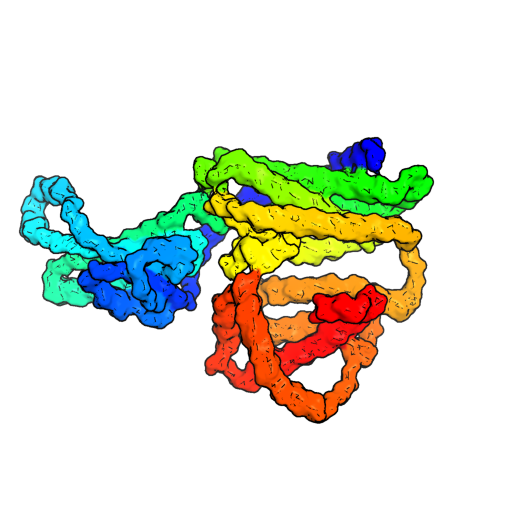1 231 ? -10.244 -1.950 33.021 1.00 87.00 231 THR A N 1
ATOM 1817 C CA . THR A 1 231 ? -9.512 -1.681 34.269 1.00 87.00 231 THR A CA 1
ATOM 1818 C C . THR A 1 231 ? -8.527 -0.527 34.093 1.00 87.00 231 THR A C 1
ATOM 1820 O O . THR A 1 231 ? -8.408 0.319 34.978 1.00 87.00 231 THR A O 1
ATOM 1823 N N . LEU A 1 232 ? -7.895 -0.419 32.920 1.00 86.38 232 LEU A N 1
ATOM 1824 C CA . LEU A 1 232 ? -7.019 0.701 32.584 1.00 86.38 232 LEU A CA 1
ATOM 1825 C C . LEU A 1 232 ? -7.783 2.034 32.503 1.00 86.38 232 LEU A C 1
ATOM 1827 O O . LEU A 1 232 ? -7.267 3.058 32.940 1.00 86.38 232 LEU A O 1
ATOM 1831 N N . PHE A 1 233 ? -9.024 2.031 32.009 1.00 87.38 233 PHE A N 1
ATOM 1832 C CA . PHE A 1 233 ? -9.861 3.237 31.904 1.00 87.38 233 PHE A CA 1
ATOM 1833 C C . PHE A 1 233 ? -10.435 3.715 33.249 1.00 87.38 233 PHE A C 1
ATOM 1835 O O . PHE A 1 233 ? -10.848 4.868 33.342 1.00 87.38 233 PHE A O 1
ATOM 1842 N N . VAL A 1 234 ? -10.457 2.857 34.276 1.00 87.62 234 VAL A N 1
ATOM 1843 C CA . VAL A 1 234 ? -10.820 3.229 35.659 1.00 87.62 234 VAL A CA 1
ATOM 1844 C C . VAL A 1 234 ? -9.632 3.848 36.407 1.00 87.62 234 VAL A C 1
ATOM 1846 O O . VAL A 1 234 ? -9.816 4.534 37.411 1.00 87.62 234 VAL A O 1
ATOM 1849 N N . SER A 1 235 ? -8.403 3.635 35.926 1.00 85.94 235 SER A N 1
ATOM 1850 C CA . SER A 1 235 ? -7.218 4.264 36.509 1.00 85.94 235 SER A CA 1
ATOM 1851 C C . SER A 1 235 ? -7.237 5.791 36.336 1.00 85.94 235 SER A C 1
ATOM 1853 O O . SER A 1 235 ? -7.882 6.318 35.434 1.00 85.94 235 SER A O 1
ATOM 1855 N N . SER A 1 236 ? -6.465 6.520 37.149 1.00 85.75 236 SER A N 1
ATOM 1856 C CA . SER A 1 236 ? -6.340 7.988 37.062 1.00 85.75 236 SER A CA 1
ATOM 1857 C C . SER A 1 236 ? -5.611 8.497 35.801 1.00 85.75 236 SER A C 1
ATOM 1859 O O . SER A 1 236 ? -5.213 9.660 35.749 1.00 85.75 236 SER A O 1
ATOM 1861 N N . ILE A 1 237 ? -5.380 7.640 34.800 1.00 88.44 237 ILE A N 1
ATOM 1862 C CA . ILE A 1 237 ? -4.682 7.968 33.554 1.00 88.44 237 ILE A CA 1
ATOM 1863 C C . ILE A 1 237 ? -5.709 8.390 32.500 1.00 88.44 237 ILE A C 1
ATOM 1865 O O . ILE A 1 237 ? -6.698 7.703 32.256 1.00 88.44 237 ILE A O 1
ATOM 1869 N N . SER A 1 238 ? -5.458 9.511 31.821 1.00 90.00 238 SER A N 1
ATOM 1870 C CA . SER A 1 238 ? -6.353 9.969 30.755 1.00 90.00 238 SER A CA 1
ATOM 1871 C C . SER A 1 238 ? -6.381 8.998 29.561 1.00 90.00 238 SER A C 1
ATOM 1873 O O . SER A 1 238 ? -5.352 8.457 29.148 1.00 90.00 238 SER A O 1
ATOM 1875 N N . ARG A 1 239 ? -7.554 8.837 28.930 1.00 89.50 239 ARG A N 1
ATOM 1876 C CA . ARG A 1 239 ? -7.732 7.985 27.734 1.00 89.50 239 ARG A CA 1
ATOM 1877 C C . ARG A 1 239 ? -6.804 8.379 26.585 1.00 89.50 239 ARG A C 1
ATOM 1879 O O . ARG A 1 239 ? -6.285 7.517 25.879 1.00 89.50 239 ARG A O 1
ATOM 1886 N N . ARG A 1 240 ? -6.542 9.680 26.441 1.00 90.50 240 ARG A N 1
ATOM 1887 C CA . ARG A 1 240 ? -5.596 10.222 25.463 1.00 90.50 240 ARG A CA 1
ATOM 1888 C C . ARG A 1 240 ? -4.164 9.768 25.731 1.00 90.50 240 ARG A C 1
ATOM 1890 O O . ARG A 1 240 ? -3.454 9.434 24.788 1.00 90.50 240 ARG A O 1
ATOM 1897 N N . GLU A 1 241 ? -3.729 9.735 26.988 1.00 91.44 241 GLU A N 1
ATOM 1898 C CA . GLU A 1 241 ? -2.393 9.236 27.321 1.00 91.44 241 GLU A CA 1
ATOM 1899 C C . GLU A 1 241 ? -2.245 7.735 27.077 1.00 91.44 241 GLU A C 1
ATOM 1901 O O . GLU A 1 241 ? -1.199 7.330 26.576 1.00 91.44 241 GLU A O 1
ATOM 1906 N N . ILE A 1 242 ? -3.292 6.948 27.345 1.00 91.44 242 ILE A N 1
ATOM 1907 C CA . ILE A 1 242 ? -3.340 5.512 27.027 1.00 91.44 242 ILE A CA 1
ATOM 1908 C C . ILE A 1 242 ? -3.231 5.284 25.515 1.00 91.44 242 ILE A C 1
ATOM 1910 O O . ILE A 1 242 ? -2.429 4.482 25.046 1.00 91.44 242 ILE A O 1
ATOM 1914 N N . ALA A 1 243 ? -4.017 6.015 24.728 1.00 92.25 243 ALA A N 1
ATOM 1915 C CA . ALA A 1 243 ? -3.989 5.901 23.276 1.00 92.25 243 ALA A CA 1
ATOM 1916 C C . ALA A 1 243 ? -2.615 6.267 22.692 1.00 92.25 243 ALA A C 1
ATOM 1918 O O . ALA A 1 243 ? -2.088 5.553 21.840 1.00 92.25 243 ALA A O 1
ATOM 1919 N N . LEU A 1 244 ? -2.010 7.362 23.172 1.00 93.69 244 LEU A N 1
ATOM 1920 C CA . LEU A 1 244 ? -0.697 7.815 22.712 1.00 93.69 244 LEU A CA 1
ATOM 1921 C C . LEU A 1 244 ? 0.426 6.853 23.110 1.00 93.69 244 LEU A C 1
ATOM 1923 O O . LEU A 1 244 ? 1.341 6.656 22.313 1.00 93.69 244 LEU A O 1
ATOM 1927 N N . SER A 1 245 ? 0.370 6.233 24.294 1.00 93.12 245 SER A N 1
ATOM 1928 C CA . SER A 1 245 ? 1.367 5.230 24.685 1.00 93.12 245 SER A CA 1
ATOM 1929 C C . SER A 1 245 ? 1.258 3.962 23.848 1.00 93.12 245 SER A C 1
ATOM 1931 O O . SER A 1 245 ? 2.287 3.449 23.413 1.00 93.12 245 SER A O 1
ATOM 1933 N N . LYS A 1 246 ? 0.032 3.495 23.571 1.00 92.94 246 LYS A N 1
ATOM 1934 C CA . LYS A 1 246 ? -0.213 2.341 22.695 1.00 92.94 246 LYS A CA 1
ATOM 1935 C C . LYS A 1 246 ? 0.267 2.617 21.274 1.00 92.94 246 LYS A C 1
ATOM 1937 O O . LYS A 1 246 ? 1.019 1.826 20.713 1.00 92.94 246 LYS A O 1
ATOM 1942 N N . PHE A 1 247 ? -0.067 3.788 20.731 1.00 95.06 247 PHE A N 1
ATOM 1943 C CA . PHE A 1 247 ? 0.448 4.235 19.440 1.00 95.06 247 PHE A CA 1
ATOM 1944 C C . PHE A 1 247 ? 1.976 4.281 19.407 1.00 95.06 247 PHE A C 1
ATOM 1946 O O . PHE A 1 247 ? 2.580 3.699 18.512 1.00 95.06 247 PHE A O 1
ATOM 1953 N N . ALA A 1 248 ? 2.609 4.928 20.386 1.00 94.69 248 ALA A N 1
ATOM 1954 C CA . ALA A 1 248 ? 4.061 5.040 20.438 1.00 94.69 248 ALA A CA 1
ATOM 1955 C C . ALA A 1 248 ? 4.745 3.667 20.552 1.00 94.69 248 ALA A C 1
ATOM 1957 O O . ALA A 1 248 ? 5.771 3.453 19.912 1.00 94.69 248 ALA A O 1
ATOM 1958 N N . ALA A 1 249 ? 4.175 2.724 21.308 1.00 92.69 249 ALA A N 1
ATOM 1959 C CA . ALA A 1 249 ? 4.704 1.366 21.412 1.00 92.69 249 ALA A CA 1
ATOM 1960 C C . ALA A 1 249 ? 4.638 0.619 20.067 1.00 92.69 249 ALA A C 1
ATOM 1962 O O . ALA A 1 249 ? 5.648 0.083 19.609 1.00 92.69 249 ALA A O 1
ATOM 1963 N N . VAL A 1 250 ? 3.483 0.650 19.392 1.00 93.25 250 VAL A N 1
ATOM 1964 C CA . VAL A 1 250 ? 3.295 0.025 18.070 1.00 93.25 250 VAL A CA 1
ATOM 1965 C C . VAL A 1 250 ? 4.171 0.694 17.005 1.00 93.25 250 VAL A C 1
ATOM 1967 O O . VAL A 1 250 ? 4.777 0.008 16.180 1.00 93.25 250 VAL A O 1
ATOM 1970 N N . ALA A 1 251 ? 4.283 2.024 17.029 1.00 94.38 251 ALA A N 1
ATOM 1971 C CA . ALA A 1 251 ? 5.128 2.780 16.111 1.00 94.38 251 ALA A CA 1
ATOM 1972 C C . ALA A 1 251 ? 6.609 2.439 16.300 1.00 94.38 251 ALA A C 1
ATOM 1974 O O . ALA A 1 251 ? 7.298 2.194 15.317 1.00 94.38 251 ALA A O 1
ATOM 1975 N N . LEU A 1 252 ? 7.096 2.341 17.542 1.00 92.44 252 LEU A N 1
ATOM 1976 C CA . LEU A 1 252 ? 8.478 1.943 17.823 1.00 92.44 252 LEU A CA 1
ATOM 1977 C C . LEU A 1 252 ? 8.788 0.530 17.324 1.00 92.44 252 LEU A C 1
ATOM 1979 O O . LEU A 1 252 ? 9.849 0.316 16.743 1.00 92.44 252 LEU A O 1
ATOM 1983 N N . ILE A 1 253 ? 7.863 -0.418 17.498 1.00 89.94 253 ILE A N 1
ATOM 1984 C CA . ILE A 1 253 ? 8.015 -1.773 16.950 1.00 89.94 253 ILE A CA 1
ATOM 1985 C C . ILE A 1 253 ? 8.044 -1.731 15.424 1.00 89.94 253 ILE A C 1
ATOM 1987 O O . ILE A 1 253 ? 8.922 -2.330 14.816 1.00 89.94 253 ILE A O 1
ATOM 1991 N N . SER A 1 254 ? 7.139 -0.980 14.799 1.00 91.94 254 SER A N 1
ATOM 1992 C CA . SER A 1 254 ? 7.083 -0.858 13.337 1.00 91.94 254 SER A CA 1
ATOM 1993 C C . SER A 1 254 ? 8.355 -0.209 12.774 1.00 91.94 254 SER A C 1
ATOM 1995 O O . SER A 1 254 ? 8.881 -0.647 11.755 1.00 91.94 254 SER A O 1
ATOM 1997 N N . VAL A 1 255 ? 8.909 0.794 13.461 1.00 92.69 255 VAL A N 1
ATOM 1998 C CA . VAL A 1 255 ? 10.196 1.409 13.100 1.00 92.69 255 VAL A CA 1
ATOM 1999 C C . VAL A 1 255 ? 11.346 0.419 13.294 1.00 92.69 255 VAL A C 1
ATOM 2001 O O . VAL A 1 255 ? 12.235 0.350 12.449 1.00 92.69 255 VAL A O 1
ATOM 2004 N N . ALA A 1 256 ? 11.329 -0.397 14.351 1.00 89.75 256 ALA A N 1
ATOM 2005 C CA . ALA A 1 256 ? 12.317 -1.459 14.528 1.00 89.75 256 ALA A CA 1
ATOM 2006 C C . ALA A 1 256 ? 12.261 -2.484 13.382 1.00 89.75 256 ALA A C 1
ATOM 2008 O O . ALA A 1 256 ? 13.312 -2.863 12.867 1.00 89.75 256 ALA A O 1
ATOM 2009 N N . VAL A 1 257 ? 11.060 -2.861 12.922 1.00 89.00 257 VAL A N 1
ATOM 2010 C CA . VAL A 1 257 ? 10.874 -3.701 11.726 1.00 89.00 257 VAL A CA 1
ATOM 2011 C C . VAL A 1 257 ? 11.501 -3.038 10.504 1.00 89.00 257 VAL A C 1
ATOM 2013 O O . VAL A 1 257 ? 12.328 -3.655 9.841 1.00 89.00 257 VAL A O 1
ATOM 2016 N N . ALA A 1 258 ? 11.178 -1.771 10.230 1.00 89.38 258 ALA A N 1
ATOM 2017 C CA . ALA A 1 258 ? 11.772 -1.013 9.126 1.00 89.38 258 ALA A CA 1
ATOM 2018 C C . ALA A 1 258 ? 13.312 -0.989 9.176 1.00 89.38 258 ALA A C 1
ATOM 2020 O O . ALA A 1 258 ? 13.975 -1.170 8.154 1.00 89.38 258 ALA A O 1
ATOM 2021 N N . LEU A 1 259 ? 13.898 -0.800 10.361 1.00 89.25 259 LEU A N 1
ATOM 2022 C CA . LEU A 1 259 ? 15.351 -0.795 10.540 1.00 89.25 259 LEU A CA 1
ATOM 2023 C C . LEU A 1 259 ? 15.967 -2.169 10.272 1.00 89.25 259 LEU A C 1
ATOM 2025 O O . LEU A 1 259 ? 16.938 -2.265 9.522 1.00 89.25 259 LEU A O 1
ATOM 2029 N N . ILE A 1 260 ? 15.390 -3.232 10.840 1.00 87.81 260 ILE A N 1
ATOM 2030 C CA . ILE A 1 260 ? 15.825 -4.615 10.595 1.00 87.81 260 ILE A CA 1
ATOM 2031 C C . ILE A 1 260 ? 15.793 -4.910 9.102 1.00 87.81 260 ILE A C 1
ATOM 2033 O O . ILE A 1 260 ? 16.714 -5.514 8.569 1.00 87.81 260 ILE A O 1
ATOM 2037 N N . GLN A 1 261 ? 14.770 -4.428 8.413 1.00 85.31 261 GLN A N 1
ATOM 2038 C CA . GLN A 1 261 ? 14.588 -4.632 6.990 1.00 85.31 261 GLN A CA 1
ATOM 2039 C C . GLN A 1 261 ? 15.641 -3.937 6.121 1.00 85.31 261 GLN A C 1
ATOM 2041 O O . GLN A 1 261 ? 16.148 -4.537 5.171 1.00 85.31 261 GLN A O 1
ATOM 2046 N N . ILE A 1 262 ? 16.031 -2.709 6.470 1.00 84.19 262 ILE A N 1
ATOM 2047 C CA . ILE A 1 262 ? 17.145 -2.010 5.812 1.00 84.19 262 ILE A CA 1
ATOM 2048 C C . ILE A 1 262 ? 18.463 -2.742 6.069 1.00 84.19 262 ILE A C 1
ATOM 2050 O O . ILE A 1 262 ? 19.247 -2.940 5.141 1.00 84.19 262 ILE A O 1
ATOM 2054 N N . LEU A 1 263 ? 18.700 -3.179 7.309 1.00 85.44 263 LEU A N 1
ATOM 2055 C CA . LEU A 1 263 ? 19.891 -3.956 7.662 1.00 85.44 263 LEU A CA 1
ATOM 2056 C C . LEU A 1 263 ? 19.937 -5.284 6.903 1.00 85.44 263 LEU A C 1
ATOM 2058 O O . LEU A 1 263 ? 20.995 -5.676 6.420 1.00 85.44 263 LEU A O 1
ATOM 2062 N N . ASN A 1 264 ? 18.791 -5.942 6.752 1.00 83.62 264 ASN A N 1
ATOM 2063 C CA . ASN A 1 264 ? 18.648 -7.196 6.031 1.00 83.62 264 ASN A CA 1
ATOM 2064 C C . ASN A 1 264 ? 18.989 -7.017 4.544 1.00 83.62 264 ASN A C 1
ATOM 2066 O O . ASN A 1 264 ? 19.818 -7.743 3.999 1.00 83.62 264 ASN A O 1
ATOM 2070 N N . LEU A 1 265 ? 18.439 -5.979 3.904 1.00 79.69 265 LEU A N 1
ATOM 2071 C CA . LEU A 1 265 ? 18.809 -5.604 2.539 1.00 79.69 265 LEU A CA 1
ATOM 2072 C C . LEU A 1 265 ? 20.314 -5.319 2.415 1.00 79.69 265 LEU A C 1
ATOM 2074 O O . LEU A 1 265 ? 20.966 -5.841 1.512 1.00 79.69 265 LEU A O 1
ATOM 2078 N N . GLY A 1 266 ? 20.869 -4.524 3.334 1.00 79.69 266 GLY A N 1
ATOM 2079 C CA . GLY A 1 266 ? 22.296 -4.206 3.369 1.00 79.69 266 GLY A CA 1
ATOM 2080 C C . GLY A 1 266 ? 23.172 -5.454 3.497 1.00 79.69 266 GLY A C 1
ATOM 2081 O O . GLY A 1 266 ? 24.155 -5.588 2.770 1.00 79.69 266 GLY A O 1
ATOM 2082 N N . ALA A 1 267 ? 22.782 -6.403 4.349 1.00 81.69 267 ALA A N 1
ATOM 2083 C CA . ALA A 1 267 ? 23.468 -7.679 4.509 1.00 81.69 267 ALA A CA 1
ATOM 2084 C C . ALA A 1 267 ? 23.437 -8.508 3.216 1.00 81.69 267 ALA A C 1
ATOM 2086 O O . ALA A 1 267 ? 24.475 -9.016 2.796 1.00 81.69 267 ALA A O 1
ATOM 2087 N N . TYR A 1 268 ? 22.295 -8.607 2.528 1.00 76.75 268 TYR A N 1
ATOM 2088 C CA . TYR A 1 268 ? 22.211 -9.354 1.264 1.00 76.75 268 TYR A CA 1
ATOM 2089 C C . TYR A 1 268 ? 23.059 -8.764 0.147 1.00 76.75 268 TYR A C 1
ATOM 2091 O O . TYR A 1 268 ? 23.634 -9.506 -0.655 1.00 76.75 268 TYR A O 1
ATOM 2099 N N . VAL A 1 269 ? 23.136 -7.439 0.099 1.00 75.56 269 VAL A N 1
ATOM 2100 C CA . VAL A 1 269 ? 24.011 -6.734 -0.828 1.00 75.56 269 VAL A CA 1
ATOM 2101 C C . VAL A 1 269 ? 25.481 -6.980 -0.456 1.00 75.56 269 VAL A C 1
ATOM 2103 O O . VAL A 1 269 ? 26.278 -7.310 -1.331 1.00 75.56 269 VAL A O 1
ATOM 2106 N N . PHE A 1 270 ? 25.835 -6.917 0.833 1.00 79.00 270 PHE A N 1
ATOM 2107 C CA . PHE A 1 270 ? 27.195 -7.166 1.329 1.00 79.00 270 PHE A CA 1
ATOM 2108 C C . PHE A 1 270 ? 27.686 -8.598 1.064 1.00 79.00 270 PHE A C 1
ATOM 2110 O O . PHE A 1 270 ? 28.803 -8.791 0.594 1.00 79.00 270 PHE A O 1
ATOM 2117 N N . PHE A 1 271 ? 26.846 -9.608 1.306 1.00 78.50 271 PHE A N 1
ATOM 2118 C CA . PHE A 1 271 ? 27.176 -11.018 1.067 1.00 78.50 271 PHE A CA 1
ATOM 2119 C C . PHE A 1 271 ? 27.068 -11.439 -0.412 1.00 78.50 271 PHE A C 1
ATOM 2121 O O . PHE A 1 271 ? 27.314 -12.598 -0.739 1.00 78.50 271 PHE A O 1
ATOM 2128 N N . GLY A 1 272 ? 26.708 -10.524 -1.319 1.00 69.81 272 GLY A N 1
ATOM 2129 C CA . GLY A 1 272 ? 26.689 -10.777 -2.763 1.00 69.81 272 GLY A CA 1
ATOM 2130 C C . GLY A 1 272 ? 25.502 -11.604 -3.271 1.00 69.81 272 GLY A C 1
ATOM 2131 O O . GLY A 1 272 ? 25.515 -12.036 -4.424 1.00 69.81 272 GLY A O 1
ATOM 2132 N N . PHE A 1 273 ? 24.460 -11.806 -2.455 1.00 67.19 273 PHE A N 1
ATOM 2133 C CA . PHE A 1 273 ? 23.217 -12.463 -2.887 1.00 67.19 273 PHE A CA 1
ATOM 2134 C C . PHE A 1 273 ? 22.427 -11.601 -3.877 1.00 67.19 273 PHE A C 1
ATOM 2136 O O . PHE A 1 273 ? 21.759 -12.124 -4.770 1.00 67.19 273 PHE A O 1
ATOM 2143 N N . VAL A 1 274 ? 22.537 -10.276 -3.747 1.00 65.81 274 VAL A N 1
ATOM 2144 C CA . VAL A 1 274 ? 22.028 -9.308 -4.719 1.00 65.81 274 VAL A CA 1
ATOM 2145 C C . VAL A 1 274 ? 23.220 -8.668 -5.409 1.00 65.81 274 VAL A C 1
ATOM 2147 O O . VAL A 1 274 ? 24.037 -8.011 -4.766 1.00 65.81 274 VAL A O 1
ATOM 2150 N N . LYS A 1 275 ? 23.307 -8.818 -6.736 1.00 66.19 275 LYS A N 1
ATOM 2151 C CA . LYS A 1 275 ? 24.300 -8.121 -7.567 1.00 66.19 275 LYS A CA 1
ATOM 2152 C C . LYS A 1 275 ? 23.901 -6.657 -7.744 1.00 66.19 275 LYS A C 1
ATOM 2154 O O . LYS A 1 275 ? 23.584 -6.214 -8.844 1.00 66.19 275 LYS A O 1
ATOM 2159 N N . TRP A 1 276 ? 23.872 -5.922 -6.640 1.00 65.50 276 TRP A N 1
ATOM 2160 C CA . TRP A 1 276 ? 23.681 -4.486 -6.642 1.00 65.50 276 TRP A CA 1
ATOM 2161 C C . TRP A 1 276 ? 25.056 -3.820 -6.667 1.00 65.50 276 TRP A C 1
ATOM 2163 O O . TRP A 1 276 ? 25.880 -4.122 -5.803 1.00 65.50 276 TRP A O 1
ATOM 2173 N N . PRO A 1 277 ? 25.356 -2.923 -7.619 1.00 58.16 277 PRO A N 1
ATOM 2174 C CA . PRO A 1 277 ? 26.638 -2.232 -7.628 1.00 58.16 277 PRO A CA 1
ATOM 2175 C C . PRO A 1 277 ? 26.715 -1.287 -6.421 1.00 58.16 277 PRO A C 1
ATOM 2177 O O . PRO A 1 277 ? 26.270 -0.153 -6.514 1.00 58.16 277 PRO A O 1
ATOM 2180 N N . LEU A 1 278 ? 27.262 -1.735 -5.286 1.00 53.09 278 LEU A N 1
ATOM 2181 C CA . LEU A 1 278 ? 27.402 -0.957 -4.038 1.00 53.09 278 LEU A CA 1
ATOM 2182 C C . LEU A 1 278 ? 28.009 0.435 -4.258 1.00 53.09 278 LEU A C 1
ATOM 2184 O O . LEU A 1 278 ? 27.545 1.409 -3.675 1.00 53.09 278 LEU A O 1
ATOM 2188 N N . ASN A 1 279 ? 28.981 0.534 -5.166 1.00 50.50 279 ASN A N 1
ATOM 2189 C CA . ASN A 1 279 ? 29.682 1.781 -5.489 1.00 50.50 279 ASN A CA 1
ATOM 2190 C C . ASN A 1 279 ? 28.828 2.763 -6.309 1.00 50.50 279 ASN A C 1
ATOM 2192 O O . ASN A 1 279 ? 29.142 3.946 -6.366 1.00 50.50 279 ASN A O 1
ATOM 2196 N N . ALA A 1 280 ? 27.760 2.275 -6.945 1.00 45.25 280 ALA A N 1
ATOM 2197 C CA . ALA A 1 280 ? 26.788 3.084 -7.671 1.00 45.25 280 ALA A CA 1
ATOM 2198 C C . ALA A 1 280 ? 25.434 3.157 -6.942 1.00 45.25 280 ALA A C 1
ATOM 2200 O O . ALA A 1 280 ? 24.649 4.033 -7.238 1.00 45.25 280 ALA A O 1
ATOM 2201 N N . ALA A 1 281 ? 25.157 2.284 -5.969 1.00 46.09 281 ALA A N 1
ATOM 2202 C CA . ALA A 1 281 ? 23.853 2.057 -5.342 1.00 46.09 281 ALA A CA 1
ATOM 2203 C C . ALA A 1 281 ? 23.194 3.273 -4.700 1.00 46.09 281 ALA A C 1
ATOM 2205 O O . ALA A 1 281 ? 21.975 3.337 -4.572 1.00 46.09 281 ALA A O 1
ATOM 2206 N N . LEU A 1 282 ? 24.031 4.195 -4.248 1.00 53.69 282 LEU A N 1
ATOM 2207 C CA . LEU A 1 282 ? 23.665 5.393 -3.527 1.00 53.69 282 LEU A CA 1
ATOM 2208 C C . LEU A 1 282 ? 24.461 6.534 -4.164 1.00 53.69 282 LEU A C 1
ATOM 2210 O O . LEU A 1 282 ? 25.494 6.923 -3.626 1.00 53.69 282 LEU A O 1
ATOM 2214 N N . PRO A 1 283 ? 24.033 7.102 -5.298 1.00 47.16 283 PRO A N 1
ATOM 2215 C CA . PRO A 1 283 ? 24.737 8.227 -5.906 1.00 47.16 283 PRO A CA 1
ATOM 2216 C C . PRO A 1 283 ? 24.688 9.483 -5.017 1.00 47.16 283 PRO A C 1
ATOM 2218 O O . PRO A 1 283 ? 25.386 10.451 -5.287 1.00 47.16 283 PRO A O 1
ATOM 2221 N N . ALA A 1 284 ? 23.929 9.442 -3.912 1.00 49.53 284 ALA A N 1
ATOM 2222 C CA . ALA A 1 284 ? 23.916 10.431 -2.833 1.00 49.53 284 ALA A CA 1
ATOM 2223 C C . ALA A 1 284 ? 24.757 10.038 -1.590 1.00 49.53 284 ALA A C 1
ATOM 2225 O O . ALA A 1 284 ? 24.709 10.731 -0.571 1.00 49.53 284 ALA A O 1
ATOM 2226 N N . GLY A 1 285 ? 25.485 8.914 -1.617 1.00 64.75 285 GLY A N 1
ATOM 2227 C CA . GLY A 1 285 ? 26.237 8.397 -0.468 1.00 64.75 285 GLY A CA 1
ATOM 2228 C C . GLY A 1 285 ? 25.354 8.184 0.770 1.00 64.75 285 GLY A C 1
ATOM 2229 O O . GLY A 1 285 ? 24.231 7.686 0.672 1.00 64.75 285 GLY A O 1
ATOM 2230 N N . ILE A 1 286 ? 25.843 8.617 1.938 1.00 67.62 286 ILE A N 1
ATOM 2231 C CA . ILE A 1 286 ? 25.109 8.610 3.221 1.00 67.62 286 ILE A CA 1
ATOM 2232 C C . ILE A 1 286 ? 23.729 9.290 3.093 1.00 67.62 286 ILE A C 1
ATOM 2234 O O . ILE A 1 286 ? 22.774 8.865 3.740 1.00 67.62 286 ILE A O 1
ATOM 2238 N N . GLY A 1 287 ? 23.584 10.293 2.216 1.00 75.25 287 GLY A N 1
ATOM 2239 C CA . GLY A 1 287 ? 22.323 11.008 2.008 1.00 75.25 287 GLY A CA 1
ATOM 2240 C C . GLY A 1 287 ? 21.191 10.118 1.488 1.00 75.25 287 GLY A C 1
ATOM 2241 O O . GLY A 1 287 ? 20.069 10.214 1.977 1.00 75.25 287 GLY A O 1
ATOM 2242 N N . GLY A 1 288 ? 21.478 9.197 0.563 1.00 78.81 288 GLY A N 1
ATOM 2243 C CA . GLY A 1 288 ? 20.466 8.280 0.021 1.00 78.81 288 GLY A CA 1
ATOM 2244 C C . GLY A 1 288 ? 19.960 7.281 1.066 1.00 78.81 288 GLY A C 1
ATOM 2245 O O . GLY A 1 288 ? 18.763 7.010 1.139 1.00 78.81 288 GLY A O 1
ATOM 2246 N N . LEU A 1 289 ? 20.858 6.800 1.934 1.00 80.38 289 LEU A N 1
ATOM 2247 C CA . LEU A 1 289 ? 20.498 5.931 3.054 1.00 80.38 289 LEU A CA 1
ATOM 2248 C C . LEU A 1 289 ? 19.614 6.667 4.070 1.00 80.38 289 LEU A C 1
ATOM 2250 O O . LEU A 1 289 ? 18.631 6.103 4.541 1.00 80.38 289 LEU A O 1
ATOM 2254 N N . MET A 1 290 ? 19.921 7.931 4.374 1.00 85.00 290 MET A N 1
ATOM 2255 C CA . MET A 1 290 ? 19.113 8.757 5.282 1.00 85.00 290 MET A CA 1
ATOM 2256 C C . MET A 1 290 ? 17.713 9.038 4.720 1.00 85.00 290 MET A C 1
ATOM 2258 O O . MET A 1 290 ? 16.734 9.003 5.467 1.00 85.00 290 MET A O 1
ATOM 2262 N N . VAL A 1 291 ? 17.596 9.263 3.407 1.00 88.88 291 VAL A N 1
ATOM 2263 C CA . VAL A 1 291 ? 16.297 9.393 2.725 1.00 88.88 291 VAL A CA 1
ATOM 2264 C C . VAL A 1 291 ? 15.498 8.096 2.844 1.00 88.88 291 VAL A C 1
ATOM 2266 O O . VAL A 1 291 ? 14.348 8.135 3.276 1.00 88.88 291 VAL A O 1
ATOM 2269 N N . LEU A 1 292 ? 16.111 6.947 2.539 1.00 87.56 292 LEU A N 1
ATOM 2270 C CA . LEU A 1 292 ? 15.457 5.640 2.639 1.00 87.56 292 LEU A CA 1
ATOM 2271 C C . LEU A 1 292 ? 15.000 5.335 4.076 1.00 87.56 292 LEU A C 1
ATOM 2273 O O . LEU A 1 292 ? 13.854 4.946 4.293 1.00 87.56 292 LEU A O 1
ATOM 2277 N N . LEU A 1 293 ? 15.867 5.585 5.065 1.00 89.44 293 LEU A N 1
ATOM 2278 C CA . LEU A 1 293 ? 15.551 5.459 6.491 1.00 89.44 293 LEU A CA 1
ATOM 2279 C C . LEU A 1 293 ? 14.362 6.337 6.886 1.00 89.44 293 LEU A C 1
ATOM 2281 O O . LEU A 1 293 ? 13.478 5.887 7.615 1.00 89.44 293 LEU A O 1
ATOM 2285 N N . THR A 1 294 ? 14.325 7.577 6.400 1.00 92.50 294 THR A N 1
ATOM 2286 C CA . THR A 1 294 ? 13.234 8.512 6.695 1.00 92.50 294 THR A CA 1
ATOM 2287 C C . THR A 1 294 ? 11.920 8.027 6.092 1.00 92.50 294 THR A C 1
ATOM 2289 O O . THR A 1 294 ? 10.917 7.992 6.800 1.00 92.50 294 THR A O 1
ATOM 2292 N N . LEU A 1 295 ? 11.923 7.596 4.825 1.00 92.38 295 LEU A N 1
ATOM 2293 C CA . LEU A 1 295 ? 10.732 7.056 4.164 1.00 92.38 295 LEU A CA 1
ATOM 2294 C C . LEU A 1 295 ? 10.171 5.852 4.918 1.00 92.38 295 LEU A C 1
ATOM 2296 O O . LEU A 1 295 ? 8.992 5.849 5.258 1.00 92.38 295 LEU A O 1
ATOM 2300 N N . PHE A 1 296 ? 11.018 4.879 5.257 1.00 91.12 296 PHE A N 1
ATOM 2301 C CA . PHE A 1 296 ? 10.560 3.674 5.949 1.00 91.12 296 PHE A CA 1
ATOM 2302 C C . PHE A 1 296 ? 10.086 3.980 7.372 1.00 91.12 296 PHE A C 1
ATOM 2304 O O . PHE A 1 296 ? 9.127 3.381 7.849 1.00 91.12 296 PHE A O 1
ATOM 2311 N N . THR A 1 297 ? 10.722 4.935 8.056 1.00 93.56 297 THR A N 1
ATOM 2312 C CA . THR A 1 297 ? 10.286 5.379 9.388 1.00 93.56 297 THR A CA 1
ATOM 2313 C C . THR A 1 297 ? 8.903 6.020 9.319 1.00 93.56 297 THR A C 1
ATOM 2315 O O . THR A 1 297 ? 8.025 5.710 10.121 1.00 93.56 297 THR A O 1
ATOM 2318 N N . VAL A 1 298 ? 8.686 6.904 8.348 1.00 95.38 298 VAL A N 1
ATOM 2319 C CA . VAL A 1 298 ? 7.404 7.585 8.162 1.00 95.38 298 VAL A CA 1
ATOM 2320 C C . VAL A 1 298 ? 6.308 6.594 7.745 1.00 95.38 298 VAL A C 1
ATOM 2322 O O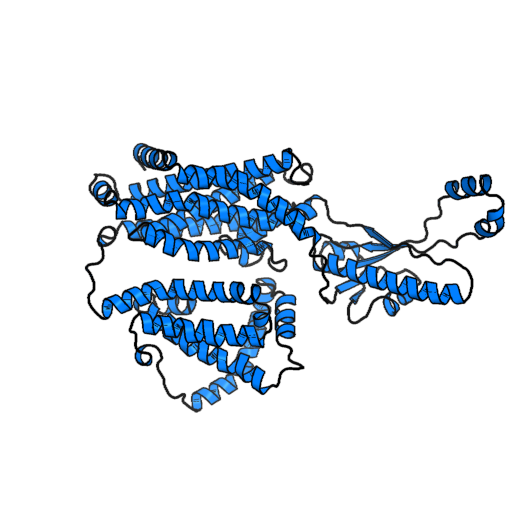 . VAL A 1 298 ? 5.190 6.659 8.258 1.00 95.38 298 VAL A O 1
ATOM 2325 N N . GLU A 1 299 ? 6.634 5.631 6.888 1.00 94.25 299 GLU A N 1
ATOM 2326 C CA . GLU A 1 299 ? 5.734 4.548 6.490 1.00 94.25 299 GLU A CA 1
ATOM 2327 C C . GLU A 1 299 ? 5.381 3.619 7.663 1.00 94.25 299 GLU A C 1
ATOM 2329 O O . GLU A 1 299 ? 4.220 3.237 7.831 1.00 94.25 299 GLU A O 1
ATOM 2334 N N . ALA A 1 300 ? 6.344 3.324 8.539 1.00 94.81 300 ALA A N 1
ATOM 2335 C CA . ALA A 1 300 ? 6.117 2.577 9.771 1.00 94.81 300 ALA A CA 1
ATOM 2336 C C . ALA A 1 300 ? 5.173 3.316 10.735 1.00 94.81 300 ALA A C 1
ATOM 2338 O O . ALA A 1 300 ? 4.272 2.702 11.306 1.00 94.81 300 ALA A O 1
ATOM 2339 N N . ILE A 1 301 ? 5.332 4.635 10.887 1.00 96.25 301 ILE A N 1
ATOM 2340 C CA . ILE A 1 301 ? 4.446 5.478 11.705 1.00 96.25 301 ILE A CA 1
ATOM 2341 C C . ILE A 1 301 ? 3.022 5.485 11.130 1.00 96.25 301 ILE A C 1
ATOM 2343 O O . ILE A 1 301 ? 2.056 5.303 11.874 1.00 96.25 301 ILE A O 1
ATOM 2347 N N . PHE A 1 302 ? 2.881 5.652 9.812 1.00 96.88 302 PHE A N 1
ATOM 2348 C CA . PHE A 1 302 ? 1.589 5.564 9.128 1.00 96.88 302 PHE A CA 1
ATOM 2349 C C . PHE A 1 302 ? 0.925 4.200 9.346 1.00 96.88 302 PHE A C 1
ATOM 2351 O O . PHE A 1 302 ? -0.241 4.132 9.743 1.00 96.88 302 PHE A O 1
ATOM 2358 N N . THR A 1 303 ? 1.682 3.121 9.157 1.00 95.12 303 THR A N 1
ATOM 2359 C CA . THR A 1 303 ? 1.195 1.749 9.324 1.00 95.12 303 THR A CA 1
ATOM 2360 C C . THR A 1 303 ? 0.755 1.488 10.765 1.00 95.12 303 THR A C 1
ATOM 2362 O O . THR A 1 303 ? -0.316 0.928 10.990 1.00 95.12 303 THR A O 1
ATOM 2365 N N . ALA A 1 304 ? 1.510 1.971 11.754 1.00 95.88 304 ALA A N 1
ATOM 2366 C CA . ALA A 1 304 ? 1.134 1.888 13.162 1.00 95.88 304 ALA A CA 1
ATOM 2367 C C . ALA A 1 304 ? -0.187 2.616 13.459 1.00 95.88 304 ALA A C 1
ATOM 2369 O O . ALA A 1 304 ? -1.058 2.050 14.123 1.00 95.88 304 ALA A O 1
ATOM 2370 N N . SER A 1 305 ? -0.377 3.834 12.933 1.00 97.00 305 SER A N 1
ATOM 2371 C CA . SER A 1 305 ? -1.646 4.568 13.065 1.00 97.00 305 SER A CA 1
ATOM 2372 C C . SER A 1 305 ? -2.812 3.819 12.419 1.00 97.00 305 SER A C 1
ATOM 2374 O O . SER A 1 305 ? -3.895 3.747 13.001 1.00 97.00 305 SER A O 1
ATOM 2376 N N . LEU A 1 306 ? -2.603 3.252 11.227 1.00 96.44 306 LEU A N 1
ATOM 2377 C CA . LEU A 1 306 ? -3.618 2.497 10.492 1.00 96.44 306 LEU A CA 1
ATOM 2378 C C . LEU A 1 306 ? -4.051 1.241 11.255 1.00 96.44 306 LEU A C 1
ATOM 2380 O O . LEU A 1 306 ? -5.244 1.011 11.448 1.00 96.44 306 LEU A O 1
ATOM 2384 N N . LEU A 1 307 ? -3.090 0.450 11.727 1.00 95.50 307 LEU A N 1
ATOM 2385 C CA . LEU A 1 307 ? -3.367 -0.785 12.455 1.00 95.50 307 LEU A CA 1
ATOM 2386 C C . LEU A 1 307 ? -4.020 -0.515 13.815 1.00 95.50 307 LEU A C 1
ATOM 2388 O O . LEU A 1 307 ? -4.959 -1.214 14.197 1.00 95.50 307 LEU A O 1
ATOM 2392 N N . LEU A 1 308 ? -3.576 0.525 14.529 1.00 95.62 308 LEU A N 1
ATOM 2393 C CA . LEU A 1 308 ? -4.188 0.912 15.798 1.00 95.62 308 LEU A CA 1
ATOM 2394 C C . LEU A 1 308 ? -5.631 1.397 15.603 1.00 95.62 308 LEU A C 1
ATOM 2396 O O . LEU A 1 308 ? -6.505 1.061 16.400 1.00 95.62 308 LEU A O 1
ATOM 2400 N N . TYR A 1 309 ? -5.902 2.122 14.519 1.00 95.38 309 TYR A N 1
ATOM 2401 C CA . TYR A 1 309 ? -7.253 2.543 14.156 1.00 95.38 309 TYR A CA 1
ATOM 2402 C C . TYR A 1 309 ? -8.185 1.355 13.873 1.00 95.38 309 TYR A C 1
ATOM 2404 O O . TYR A 1 309 ? -9.323 1.337 14.353 1.00 95.38 309 TYR A O 1
ATOM 2412 N N . ILE A 1 310 ? -7.703 0.334 13.153 1.00 92.38 310 ILE A N 1
ATOM 2413 C CA . ILE A 1 310 ? -8.441 -0.923 12.937 1.00 92.38 310 ILE A CA 1
ATOM 2414 C C . ILE A 1 310 ? -8.712 -1.614 14.279 1.00 92.38 310 ILE A C 1
ATOM 2416 O O . ILE A 1 310 ? -9.844 -2.010 14.560 1.00 92.38 310 ILE A O 1
ATOM 2420 N N . SER A 1 311 ? -7.701 -1.697 15.143 1.00 93.44 311 SER A N 1
ATOM 2421 C CA . SER A 1 311 ? -7.815 -2.291 16.479 1.00 93.44 311 SER A CA 1
ATOM 2422 C C . SER A 1 311 ? -8.860 -1.567 17.344 1.00 93.44 311 SER A C 1
ATOM 2424 O O . SER A 1 311 ? -9.769 -2.189 17.890 1.00 93.44 311 SER A O 1
ATOM 2426 N N . ALA A 1 312 ? -8.841 -0.231 17.376 1.00 91.44 312 ALA A N 1
ATOM 2427 C CA . ALA A 1 312 ? -9.813 0.581 18.115 1.00 91.44 312 ALA A CA 1
ATOM 2428 C C . ALA A 1 312 ? -11.260 0.401 17.615 1.00 91.44 312 ALA A C 1
ATOM 2430 O O . ALA A 1 312 ? -12.227 0.480 18.382 1.00 91.44 312 ALA A O 1
ATOM 2431 N N . ARG A 1 313 ? -11.438 0.134 16.319 1.00 87.06 313 ARG A N 1
ATOM 2432 C CA . ARG A 1 313 ? -12.749 -0.133 15.710 1.00 87.06 313 ARG A CA 1
ATOM 2433 C C . ARG A 1 313 ? -13.324 -1.509 16.057 1.00 87.06 313 ARG A C 1
ATOM 2435 O O . ARG A 1 313 ? -14.532 -1.664 15.927 1.00 87.06 313 ARG A O 1
ATOM 2442 N N . SER A 1 314 ? -12.510 -2.449 16.533 1.00 87.94 314 SER A N 1
ATOM 2443 C CA . SER A 1 314 ? -12.853 -3.879 16.570 1.00 87.94 314 SER A CA 1
ATOM 2444 C C . SER A 1 314 ? -13.098 -4.409 17.974 1.00 87.94 314 SER A C 1
ATOM 2446 O O . SER A 1 314 ? -12.221 -4.308 18.833 1.00 87.94 314 SER A O 1
ATOM 2448 N N . SER A 1 315 ? -14.273 -4.972 18.237 1.00 83.62 315 SER A N 1
ATOM 2449 C CA . SER A 1 315 ? -14.680 -5.430 19.574 1.00 83.62 315 SER A CA 1
ATOM 2450 C C . SER A 1 315 ? -13.847 -6.598 20.110 1.00 83.62 315 SER A C 1
ATOM 2452 O O . SER A 1 315 ? -13.698 -6.729 21.322 1.00 83.62 315 SER A O 1
ATOM 2454 N N . SER A 1 316 ? -13.272 -7.403 19.212 1.00 85.56 316 SER A N 1
ATOM 2455 C CA . SER A 1 316 ? -12.445 -8.571 19.528 1.00 85.56 316 SER A CA 1
ATOM 2456 C C . SER A 1 316 ? -11.208 -8.650 18.638 1.00 85.56 316 SER A C 1
ATOM 2458 O O . SER A 1 316 ? -11.184 -8.082 17.542 1.00 85.56 316 SER A O 1
ATOM 2460 N N . PHE A 1 317 ? -10.200 -9.414 19.066 1.00 86.50 317 PHE A N 1
ATOM 2461 C CA . PHE A 1 317 ? -9.005 -9.692 18.268 1.00 86.50 317 PHE A CA 1
ATOM 2462 C C . PHE A 1 317 ? -9.368 -10.344 16.926 1.00 86.50 317 PHE A C 1
ATOM 2464 O O . PHE A 1 317 ? -8.833 -9.975 15.880 1.00 86.50 317 PHE A O 1
ATOM 2471 N N . LYS A 1 318 ? -10.337 -11.271 16.934 1.00 83.56 318 LYS A N 1
ATOM 2472 C CA . LYS A 1 318 ? -10.826 -11.952 15.721 1.00 83.56 318 LYS A CA 1
ATOM 2473 C C . LYS A 1 318 ? -11.477 -10.983 14.734 1.00 83.56 318 LYS A C 1
ATOM 2475 O O . LYS A 1 318 ? -11.249 -11.090 13.533 1.00 83.56 318 LYS A O 1
ATOM 2480 N N . GLU A 1 319 ? -12.274 -10.036 15.225 1.00 80.12 319 GLU A N 1
ATOM 2481 C CA . GLU A 1 319 ? -12.869 -8.995 14.381 1.00 80.12 319 GLU A CA 1
ATOM 2482 C C . GLU A 1 319 ? -11.796 -8.059 13.810 1.00 80.12 319 GLU A C 1
ATOM 2484 O O . GLU A 1 319 ? -11.823 -7.731 12.625 1.00 80.12 319 GLU A O 1
ATOM 2489 N N . ALA A 1 320 ? -10.799 -7.705 14.621 1.00 87.44 320 ALA A N 1
ATOM 2490 C CA . ALA A 1 320 ? -9.684 -6.874 14.186 1.00 87.44 320 ALA A CA 1
ATOM 2491 C C . ALA A 1 320 ? -8.877 -7.553 13.069 1.00 87.44 320 ALA A C 1
ATOM 2493 O O . ALA A 1 320 ? -8.515 -6.914 12.082 1.00 87.44 320 ALA A O 1
ATOM 2494 N N . GLN A 1 321 ? -8.676 -8.868 13.173 1.00 84.56 321 GLN A N 1
ATOM 2495 C CA . GLN A 1 321 ? -8.051 -9.677 12.130 1.00 84.56 321 GLN A CA 1
ATOM 2496 C C . GLN A 1 321 ? -8.905 -9.753 10.852 1.00 84.56 321 GLN A C 1
ATOM 2498 O O . GLN A 1 321 ? -8.364 -9.698 9.746 1.00 84.56 321 GLN A O 1
ATOM 2503 N N . LEU A 1 322 ? -10.233 -9.835 10.991 1.00 77.75 322 LEU A N 1
ATOM 2504 C CA . LEU A 1 322 ? -11.159 -9.834 9.858 1.00 77.75 322 LEU A CA 1
ATOM 2505 C C . LEU A 1 322 ? -11.108 -8.512 9.077 1.00 77.75 322 LEU A C 1
ATOM 2507 O O . LEU A 1 322 ? -11.144 -8.541 7.851 1.00 77.75 322 LEU A O 1
ATOM 2511 N N . PHE A 1 323 ? -10.998 -7.367 9.758 1.00 80.50 323 PHE A N 1
ATOM 2512 C CA . PHE A 1 323 ? -10.828 -6.068 9.094 1.00 80.50 323 PHE A CA 1
ATOM 2513 C C . PHE A 1 323 ? -9.411 -5.844 8.567 1.00 80.50 323 PHE A C 1
ATOM 2515 O O . PHE A 1 323 ? -9.244 -5.213 7.525 1.00 80.50 323 PHE A O 1
ATOM 2522 N N . PHE A 1 324 ? -8.398 -6.384 9.244 1.00 86.38 324 PHE A N 1
ATOM 2523 C CA . PHE A 1 324 ? -7.013 -6.295 8.796 1.00 86.38 324 PHE A CA 1
ATOM 2524 C C . PHE A 1 324 ? -6.813 -6.922 7.414 1.00 86.38 324 PHE A C 1
ATOM 2526 O O . PHE A 1 324 ? -6.143 -6.317 6.587 1.00 86.38 324 PHE A O 1
ATOM 2533 N N . PHE A 1 325 ? -7.390 -8.095 7.132 1.00 80.31 325 PHE A N 1
ATOM 2534 C CA . PHE A 1 325 ? -7.083 -8.822 5.895 1.00 80.31 325 PHE A CA 1
ATOM 2535 C C . PHE A 1 325 ? -7.453 -8.060 4.600 1.00 80.31 325 PHE A C 1
ATOM 2537 O O . PHE A 1 325 ? -6.581 -7.911 3.742 1.00 80.31 325 PHE A O 1
ATOM 2544 N N . PRO A 1 326 ? -8.668 -7.493 4.437 1.00 77.31 326 PRO A N 1
ATOM 2545 C CA . PRO A 1 326 ? -8.977 -6.634 3.293 1.00 77.31 326 PRO A CA 1
ATOM 2546 C C . PRO A 1 326 ? -8.079 -5.396 3.220 1.00 77.31 326 PRO A C 1
ATOM 2548 O O . PRO A 1 326 ? -7.614 -5.039 2.140 1.00 77.31 326 PRO A O 1
ATOM 2551 N N . THR A 1 327 ? -7.794 -4.754 4.360 1.00 83.00 327 THR A N 1
ATOM 2552 C CA . THR A 1 327 ? -6.889 -3.599 4.388 1.00 83.00 327 THR A CA 1
ATOM 2553 C C . THR A 1 327 ? -5.480 -3.983 3.957 1.00 83.00 327 THR A C 1
ATOM 2555 O O . THR A 1 327 ? -4.873 -3.249 3.188 1.00 83.00 327 THR A O 1
ATOM 2558 N N . PHE A 1 328 ? -4.981 -5.139 4.392 1.00 85.81 328 PHE A N 1
ATOM 2559 C CA . PHE A 1 328 ? -3.691 -5.680 3.992 1.00 85.81 328 PHE A CA 1
ATOM 2560 C C . PHE A 1 328 ? -3.624 -5.899 2.480 1.00 85.81 328 PHE A C 1
ATOM 2562 O O . PHE A 1 328 ? -2.658 -5.469 1.861 1.00 85.81 328 PHE A O 1
ATOM 2569 N N . LEU A 1 329 ? -4.652 -6.503 1.874 1.00 81.44 329 LEU A N 1
ATOM 2570 C CA . LEU A 1 329 ? -4.685 -6.728 0.426 1.00 81.44 329 LEU A CA 1
ATOM 2571 C C . LEU A 1 329 ? -4.665 -5.417 -0.362 1.00 81.44 329 LEU A C 1
ATOM 2573 O O . LEU A 1 329 ? -3.876 -5.285 -1.292 1.00 81.44 329 LEU A O 1
ATOM 2577 N N . VAL A 1 330 ? -5.490 -4.439 0.025 1.00 83.50 330 VAL A N 1
ATOM 2578 C CA . VAL A 1 330 ? -5.513 -3.119 -0.628 1.00 83.50 330 VAL A CA 1
ATOM 2579 C C . VAL A 1 330 ? -4.171 -2.410 -0.450 1.00 83.50 330 VAL A C 1
ATOM 2581 O O . VAL A 1 330 ? -3.607 -1.898 -1.410 1.00 83.50 330 VAL A O 1
ATOM 2584 N N . ALA A 1 331 ? -3.628 -2.418 0.765 1.00 88.00 331 ALA A N 1
ATOM 2585 C CA . ALA A 1 331 ? -2.354 -1.794 1.087 1.00 88.00 331 ALA A CA 1
ATOM 2586 C C . ALA A 1 331 ? -1.179 -2.421 0.318 1.00 88.00 331 ALA A C 1
ATOM 2588 O O . ALA A 1 331 ? -0.320 -1.708 -0.198 1.00 88.00 331 ALA A O 1
ATOM 2589 N N . PHE A 1 332 ? -1.169 -3.748 0.200 1.00 85.25 332 PHE A N 1
ATOM 2590 C CA . PHE A 1 332 ? -0.184 -4.483 -0.583 1.00 85.25 332 PHE A CA 1
ATOM 2591 C C . PHE A 1 332 ? -0.347 -4.238 -2.089 1.00 85.25 332 PHE A C 1
ATOM 2593 O O . PHE A 1 332 ? 0.638 -4.064 -2.793 1.00 85.25 332 PHE A O 1
ATOM 2600 N N . ALA A 1 333 ? -1.578 -4.154 -2.597 1.00 81.88 333 ALA A N 1
ATOM 2601 C CA . ALA A 1 333 ? -1.816 -3.799 -3.995 1.00 81.88 333 ALA A CA 1
ATOM 2602 C C . ALA A 1 333 ? -1.311 -2.383 -4.319 1.00 81.88 333 ALA A C 1
ATOM 2604 O O . ALA A 1 333 ? -0.675 -2.177 -5.349 1.00 81.88 333 ALA A O 1
ATOM 2605 N N . LEU A 1 334 ? -1.536 -1.416 -3.423 1.00 86.38 334 LEU A N 1
ATOM 2606 C CA . LEU A 1 334 ? -1.036 -0.050 -3.587 1.00 86.38 334 LEU A CA 1
ATOM 2607 C C . LEU A 1 334 ? 0.494 0.005 -3.605 1.00 86.38 334 LEU A C 1
ATOM 2609 O O . LEU A 1 334 ? 1.056 0.740 -4.411 1.00 86.38 334 LEU A O 1
ATOM 2613 N N . SER A 1 335 ? 1.175 -0.789 -2.775 1.00 89.12 335 SER A N 1
ATOM 2614 C CA . SER A 1 335 ? 2.643 -0.810 -2.731 1.00 89.12 335 SER A CA 1
ATOM 2615 C C . SER A 1 335 ? 3.294 -1.442 -3.967 1.00 89.12 335 SER A C 1
ATOM 2617 O O . SER A 1 335 ? 4.469 -1.187 -4.238 1.00 89.12 335 SER A O 1
ATOM 2619 N N . LEU A 1 336 ? 2.528 -2.206 -4.754 1.00 84.69 336 LEU A N 1
ATOM 2620 C CA . LEU A 1 336 ? 2.935 -2.743 -6.056 1.00 84.69 336 LEU A CA 1
ATOM 2621 C C . LEU A 1 336 ? 2.854 -1.710 -7.194 1.00 84.69 336 LEU A C 1
ATOM 2623 O O . LEU A 1 336 ? 3.195 -2.045 -8.327 1.00 84.69 336 LEU A O 1
ATOM 2627 N N . SER A 1 337 ? 2.457 -0.460 -6.924 1.00 82.38 337 SER A N 1
ATOM 2628 C CA . SER A 1 337 ? 2.386 0.623 -7.921 1.00 82.38 337 SER A CA 1
ATOM 2629 C C . SER A 1 337 ? 3.676 0.789 -8.734 1.00 82.38 337 SER A C 1
ATOM 2631 O O . SER A 1 337 ? 3.614 1.060 -9.930 1.00 82.38 337 SER A O 1
ATOM 2633 N N . GLY A 1 338 ? 4.843 0.557 -8.123 1.00 78.19 338 GLY A N 1
ATOM 2634 C CA . GLY A 1 338 ? 6.144 0.630 -8.791 1.00 78.19 338 GLY A CA 1
ATOM 2635 C C . GLY A 1 338 ? 6.375 -0.423 -9.877 1.00 78.19 338 GLY A C 1
ATOM 2636 O O . GLY A 1 338 ? 7.306 -0.278 -10.663 1.00 78.19 338 GLY A O 1
ATOM 2637 N N . LEU A 1 339 ? 5.560 -1.483 -9.941 1.00 76.00 339 LEU A N 1
ATOM 2638 C CA . LEU A 1 339 ? 5.623 -2.464 -11.029 1.00 76.00 339 LEU A CA 1
ATOM 2639 C C . LEU A 1 339 ? 4.995 -1.943 -12.321 1.00 76.00 339 LEU A C 1
ATOM 2641 O O . LEU A 1 339 ? 5.239 -2.520 -13.375 1.00 76.00 339 LEU A O 1
ATOM 2645 N N . MET A 1 340 ? 4.178 -0.889 -12.251 1.00 70.25 340 MET A N 1
ATOM 2646 C CA . MET A 1 340 ? 3.515 -0.310 -13.413 1.00 70.25 340 MET A CA 1
ATOM 2647 C C . MET A 1 340 ? 4.389 0.811 -13.993 1.00 70.25 340 MET A C 1
ATOM 2649 O O . MET A 1 340 ? 4.418 1.900 -13.420 1.00 70.25 340 MET A O 1
ATOM 2653 N N . PRO A 1 341 ? 5.048 0.626 -15.156 1.00 62.00 341 PRO A N 1
ATOM 2654 C CA . PRO A 1 341 ? 6.011 1.604 -15.678 1.00 62.00 341 PRO A CA 1
ATOM 2655 C C . PRO A 1 341 ? 5.394 2.963 -16.044 1.00 62.00 341 PRO A C 1
ATOM 2657 O O . PRO A 1 341 ? 6.109 3.946 -16.212 1.00 62.00 341 PRO A O 1
ATOM 2660 N N . ALA A 1 342 ? 4.069 3.017 -16.207 1.00 63.41 342 ALA A N 1
ATOM 2661 C CA . ALA A 1 342 ? 3.331 4.245 -16.489 1.00 63.41 342 ALA A CA 1
ATOM 2662 C C . ALA A 1 342 ? 3.192 5.159 -15.260 1.00 63.41 342 ALA A C 1
ATOM 2664 O O . ALA A 1 342 ? 2.968 6.360 -15.412 1.00 63.41 342 ALA A O 1
ATOM 2665 N N . LEU A 1 343 ? 3.310 4.609 -14.049 1.00 71.62 343 LEU A N 1
ATOM 2666 C CA . LEU A 1 343 ? 3.177 5.374 -12.817 1.00 71.62 343 LEU A CA 1
ATOM 2667 C C . LEU A 1 343 ? 4.539 5.959 -12.449 1.00 71.62 343 LEU A C 1
ATOM 2669 O O . LEU A 1 343 ? 5.490 5.235 -12.176 1.00 71.62 343 LEU A O 1
ATOM 2673 N N . VAL A 1 344 ? 4.622 7.288 -12.448 1.00 79.06 344 VAL A N 1
ATOM 2674 C CA . VAL A 1 344 ? 5.834 8.048 -12.105 1.00 79.06 344 VAL A CA 1
ATOM 2675 C C . VAL A 1 344 ? 5.677 8.737 -10.756 1.00 79.06 344 VAL A C 1
ATOM 2677 O O . VAL A 1 344 ? 4.561 9.085 -10.359 1.00 79.06 344 VAL A O 1
ATOM 2680 N N . SER A 1 345 ? 6.777 8.994 -10.047 1.00 82.50 345 SER A N 1
ATOM 2681 C CA . SER A 1 345 ? 6.715 9.589 -8.706 1.00 82.50 345 SER A CA 1
ATOM 2682 C C . SER A 1 345 ? 6.141 11.016 -8.687 1.00 82.50 345 SER A C 1
ATOM 2684 O O . SER A 1 345 ? 5.558 11.437 -7.690 1.00 82.50 345 SER A O 1
ATOM 2686 N N . ARG A 1 346 ? 6.214 11.752 -9.804 1.00 82.50 346 ARG A N 1
ATOM 2687 C CA . ARG A 1 346 ? 5.594 13.083 -9.981 1.00 82.50 346 ARG A CA 1
ATOM 2688 C C . ARG A 1 346 ? 4.093 13.063 -10.306 1.00 82.50 346 ARG A C 1
ATOM 2690 O O . ARG A 1 346 ? 3.530 14.110 -10.609 1.00 82.50 346 ARG A O 1
ATOM 2697 N N . SER A 1 347 ? 3.443 11.904 -10.258 1.00 81.31 347 SER A N 1
ATOM 2698 C CA . SER A 1 347 ? 2.001 11.768 -10.502 1.00 81.31 347 SER A CA 1
ATOM 2699 C C . SER A 1 347 ? 1.176 11.829 -9.209 1.00 81.31 347 SER A C 1
ATOM 2701 O O . SER A 1 347 ? 1.706 11.776 -8.096 1.00 81.31 347 SER A O 1
ATOM 2703 N N . VAL A 1 348 ? -0.154 11.871 -9.353 1.00 80.12 348 VAL A N 1
ATOM 2704 C CA . VAL A 1 348 ? -1.112 11.823 -8.227 1.00 80.12 348 VAL A CA 1
ATOM 2705 C C . VAL A 1 348 ? -0.958 10.549 -7.379 1.00 80.12 348 VAL A C 1
ATOM 2707 O O . VAL A 1 348 ? -1.317 10.545 -6.204 1.00 80.12 348 VAL A O 1
ATOM 2710 N N . VAL A 1 349 ? -0.346 9.489 -7.916 1.00 82.31 349 VAL A N 1
ATOM 2711 C CA . VAL A 1 349 ? -0.081 8.236 -7.188 1.00 82.31 349 VAL A CA 1
ATOM 2712 C C . VAL A 1 349 ? 0.805 8.448 -5.954 1.00 82.31 349 VAL A C 1
ATOM 2714 O O . VAL A 1 349 ? 0.672 7.711 -4.978 1.00 82.31 349 VAL A O 1
ATOM 2717 N N . SER A 1 350 ? 1.643 9.491 -5.938 1.00 86.38 350 SER A N 1
ATOM 2718 C CA . SER A 1 350 ? 2.441 9.860 -4.758 1.00 86.38 350 SER A CA 1
ATOM 2719 C C . SER A 1 350 ? 1.641 10.505 -3.624 1.00 86.38 350 SER A C 1
ATOM 2721 O O . SER A 1 350 ? 2.145 10.590 -2.505 1.00 86.38 350 SER A O 1
ATOM 2723 N N . LEU A 1 351 ? 0.406 10.951 -3.884 1.00 87.94 351 LEU A N 1
ATOM 2724 C CA . LEU A 1 351 ? -0.498 11.494 -2.861 1.00 87.94 351 LEU A CA 1
ATOM 2725 C C . LEU A 1 351 ? -1.259 10.404 -2.107 1.00 87.94 351 LEU A C 1
ATOM 2727 O O . LEU A 1 351 ? -1.830 10.670 -1.049 1.00 87.94 351 LEU A O 1
ATOM 2731 N N . ILE A 1 352 ? -1.280 9.188 -2.647 1.00 89.25 352 ILE A N 1
ATOM 2732 C CA . ILE A 1 352 ? -1.914 8.039 -2.019 1.00 89.25 352 ILE A CA 1
ATOM 2733 C C . ILE A 1 352 ? -0.847 7.351 -1.140 1.00 89.25 352 ILE A C 1
ATOM 2735 O O . ILE A 1 352 ? 0.231 6.998 -1.637 1.00 89.25 352 ILE A O 1
ATOM 2739 N N . PRO A 1 353 ? -1.088 7.186 0.178 1.00 90.00 353 PRO A N 1
ATOM 2740 C CA . PRO A 1 353 ? -0.174 6.453 1.052 1.00 90.00 353 PRO A CA 1
ATOM 2741 C C . PRO A 1 353 ? 0.088 5.035 0.533 1.00 90.00 353 PRO A C 1
ATOM 2743 O O . PRO A 1 353 ? -0.789 4.439 -0.091 1.00 90.00 353 PRO A O 1
ATOM 2746 N N . LEU A 1 354 ? 1.268 4.482 0.828 1.00 90.81 354 LEU A N 1
ATOM 2747 C CA . LEU A 1 354 ? 1.753 3.163 0.374 1.00 90.81 354 LEU A CA 1
ATOM 2748 C C . LEU A 1 354 ? 2.093 3.072 -1.122 1.00 90.81 354 LEU A C 1
ATOM 2750 O O . LEU A 1 354 ? 3.101 2.461 -1.473 1.00 90.81 354 LEU A O 1
ATOM 2754 N N . SER A 1 355 ? 1.333 3.719 -2.011 1.00 90.19 355 SER A N 1
ATOM 2755 C CA . SER A 1 355 ? 1.677 3.744 -3.439 1.00 90.19 355 SER A CA 1
ATOM 2756 C C . SER A 1 355 ? 2.778 4.737 -3.781 1.00 90.19 355 SER A C 1
ATOM 2758 O O . SER A 1 355 ? 3.557 4.471 -4.695 1.00 90.19 355 SER A O 1
ATOM 2760 N N . GLY A 1 356 ? 2.883 5.856 -3.056 1.00 90.12 356 GLY A N 1
ATOM 2761 C CA . GLY A 1 356 ? 3.984 6.809 -3.229 1.00 90.12 356 GLY A CA 1
ATOM 2762 C C . GLY A 1 356 ? 5.372 6.179 -3.029 1.00 90.12 356 GLY A C 1
ATOM 2763 O O . GLY A 1 356 ? 6.192 6.254 -3.949 1.00 90.12 356 GLY A O 1
ATOM 2764 N N . PRO A 1 357 ? 5.642 5.509 -1.890 1.00 89.44 357 PRO A N 1
ATOM 2765 C CA . PRO A 1 357 ? 6.876 4.754 -1.675 1.00 89.44 357 PRO A CA 1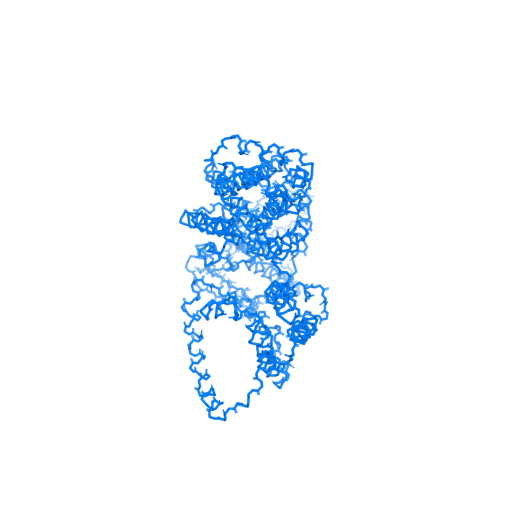
ATOM 2766 C C . PRO A 1 357 ? 7.069 3.660 -2.732 1.00 89.44 357 PRO A C 1
ATOM 2768 O O . PRO A 1 357 ? 8.176 3.521 -3.250 1.00 89.44 357 PRO A O 1
ATOM 2771 N N . GLY A 1 358 ? 5.972 2.998 -3.133 1.00 89.19 358 GLY A N 1
ATOM 2772 C CA . GLY A 1 358 ? 5.907 2.043 -4.246 1.00 89.19 358 GLY A CA 1
ATOM 2773 C C . GLY A 1 358 ? 6.627 2.503 -5.510 1.00 89.19 358 GLY A C 1
ATOM 2774 O O . GLY A 1 358 ? 7.405 1.742 -6.081 1.00 89.19 358 GLY A O 1
ATOM 2775 N N . VAL A 1 359 ? 6.421 3.759 -5.919 1.00 88.75 359 VAL A N 1
ATOM 2776 C CA . VAL A 1 359 ? 7.027 4.331 -7.135 1.00 88.75 359 VAL A CA 1
ATOM 2777 C C . VAL A 1 359 ? 8.355 5.047 -6.849 1.00 88.75 359 VAL A C 1
ATOM 2779 O O . VAL A 1 359 ? 9.273 5.015 -7.667 1.00 88.75 359 VAL A O 1
ATOM 2782 N N . PHE A 1 360 ? 8.507 5.668 -5.677 1.00 90.25 360 PHE A N 1
ATOM 2783 C CA . PHE A 1 360 ? 9.677 6.500 -5.372 1.00 90.25 360 PHE A CA 1
ATOM 2784 C C . PHE A 1 360 ? 10.900 5.724 -4.889 1.00 90.25 360 PHE A C 1
ATOM 2786 O O . PHE A 1 360 ? 12.020 6.122 -5.194 1.00 90.25 360 PHE A O 1
ATOM 2793 N N . ILE A 1 361 ? 10.727 4.603 -4.184 1.00 88.44 361 ILE A N 1
ATOM 2794 C CA . ILE A 1 361 ? 11.851 3.746 -3.778 1.00 88.44 361 ILE A CA 1
ATOM 2795 C C . ILE A 1 361 ? 12.626 3.227 -5.006 1.00 88.44 361 ILE A C 1
ATOM 2797 O O . ILE A 1 361 ? 13.849 3.379 -5.018 1.00 88.44 361 ILE A O 1
ATOM 2801 N N . PRO A 1 362 ? 11.985 2.683 -6.063 1.00 83.94 362 PRO A N 1
ATOM 2802 C CA . PRO A 1 362 ? 12.675 2.341 -7.309 1.00 83.94 362 PRO A CA 1
ATOM 2803 C C . PRO A 1 362 ? 13.454 3.515 -7.925 1.00 83.94 362 PRO A C 1
ATOM 2805 O O . PRO A 1 362 ? 14.606 3.344 -8.325 1.00 83.94 362 PRO A O 1
ATOM 2808 N N . GLU A 1 363 ? 12.870 4.716 -7.967 1.00 84.69 363 GLU A N 1
ATOM 2809 C CA . GLU A 1 363 ? 13.535 5.909 -8.510 1.00 84.69 363 GLU A CA 1
ATOM 2810 C C . GLU A 1 363 ? 14.751 6.328 -7.669 1.00 84.69 363 GLU A C 1
ATOM 2812 O O . GLU A 1 363 ? 15.841 6.529 -8.218 1.00 84.69 363 GLU A O 1
ATOM 2817 N N . LEU A 1 364 ? 14.607 6.367 -6.341 1.00 85.94 364 LEU A N 1
ATOM 2818 C CA . LEU A 1 364 ? 15.686 6.658 -5.396 1.00 85.94 364 LEU A CA 1
ATOM 2819 C C . LEU A 1 364 ? 16.848 5.679 -5.573 1.00 85.94 364 LEU A C 1
ATOM 2821 O O . LEU A 1 364 ? 18.009 6.080 -5.675 1.00 85.94 364 LEU A O 1
ATOM 2825 N N . LEU A 1 365 ? 16.524 4.392 -5.664 1.00 81.06 365 LEU A N 1
ATOM 2826 C CA . LEU A 1 365 ? 17.485 3.322 -5.874 1.00 81.06 365 LEU A CA 1
ATOM 2827 C C . LEU A 1 365 ? 18.159 3.388 -7.251 1.00 81.06 365 LEU A C 1
ATOM 2829 O O . LEU A 1 365 ? 19.324 3.012 -7.377 1.00 81.06 365 LEU A O 1
ATOM 2833 N N . SER A 1 366 ? 17.468 3.905 -8.272 1.00 78.06 366 SER A N 1
ATOM 2834 C CA . SER A 1 366 ? 18.039 4.171 -9.603 1.00 78.06 366 SER A CA 1
ATOM 2835 C C . SER A 1 366 ? 18.984 5.377 -9.621 1.00 78.06 366 SER A C 1
ATOM 2837 O O . SER A 1 366 ? 19.660 5.624 -10.621 1.00 78.06 366 SER A O 1
ATOM 2839 N N . GLY A 1 367 ? 19.034 6.119 -8.511 1.00 76.88 367 GLY A N 1
ATOM 2840 C CA . GLY A 1 367 ? 19.893 7.273 -8.318 1.00 76.88 367 GLY A CA 1
ATOM 2841 C C . GLY A 1 367 ? 19.240 8.621 -8.580 1.00 76.88 367 GLY A C 1
ATOM 2842 O O . GLY A 1 367 ? 19.934 9.635 -8.621 1.00 76.88 367 GLY A O 1
ATOM 2843 N N . ARG A 1 368 ? 17.920 8.644 -8.765 1.00 80.62 368 ARG A N 1
ATOM 2844 C CA . ARG A 1 368 ? 17.145 9.857 -9.016 1.00 80.62 368 ARG A CA 1
ATOM 2845 C C . ARG A 1 368 ? 16.490 10.296 -7.712 1.00 80.62 368 ARG A C 1
ATOM 2847 O O . ARG A 1 368 ? 15.490 9.725 -7.295 1.00 80.62 368 ARG A O 1
ATOM 2854 N N . LEU A 1 369 ? 17.077 11.297 -7.055 1.00 84.50 369 LEU A N 1
ATOM 2855 C CA . LEU A 1 369 ? 16.502 11.898 -5.853 1.00 84.50 369 LEU A CA 1
ATOM 2856 C C . LEU A 1 369 ? 15.736 13.170 -6.217 1.00 84.50 369 LEU A C 1
ATOM 2858 O O . LEU A 1 369 ? 16.334 14.207 -6.498 1.00 84.50 369 LEU A O 1
ATOM 2862 N N . ASP A 1 370 ? 14.412 13.090 -6.158 1.00 88.06 370 ASP A N 1
ATOM 2863 C CA . ASP A 1 370 ? 13.528 14.240 -6.312 1.00 88.06 370 ASP A CA 1
ATOM 2864 C C . ASP A 1 370 ? 13.097 14.758 -4.932 1.00 88.06 370 ASP A C 1
ATOM 2866 O O . ASP A 1 370 ? 12.230 14.184 -4.270 1.00 88.06 370 ASP A O 1
ATOM 2870 N N . LEU A 1 371 ? 13.751 15.826 -4.463 1.00 90.31 371 LEU A N 1
ATOM 2871 C CA . LEU A 1 371 ? 13.513 16.389 -3.129 1.00 90.31 371 LEU A CA 1
ATOM 2872 C C . LEU A 1 371 ? 12.061 16.868 -2.918 1.00 90.31 371 LEU A C 1
ATOM 2874 O O . LEU A 1 371 ? 11.494 16.538 -1.875 1.00 90.31 371 LEU A O 1
ATOM 2878 N N . PRO A 1 372 ? 11.423 17.601 -3.856 1.00 92.00 372 PRO A N 1
ATOM 2879 C CA . PRO A 1 372 ? 10.000 17.926 -3.763 1.00 92.00 372 PRO A CA 1
ATOM 2880 C C . PRO A 1 372 ? 9.101 16.710 -3.532 1.00 92.00 372 PRO A C 1
ATOM 2882 O O . PRO A 1 372 ? 8.250 16.740 -2.642 1.00 92.00 372 PRO A O 1
ATOM 2885 N N . VAL A 1 373 ? 9.304 15.633 -4.297 1.00 91.44 373 VAL A N 1
ATOM 2886 C CA . VAL A 1 373 ? 8.502 14.411 -4.155 1.00 91.44 373 VAL A CA 1
ATOM 2887 C C . VAL A 1 373 ? 8.780 13.740 -2.813 1.00 91.44 373 VAL A C 1
ATOM 2889 O O . VAL A 1 373 ? 7.841 13.340 -2.132 1.00 91.44 373 VAL A O 1
ATOM 2892 N N . PHE A 1 374 ? 10.038 13.692 -2.372 1.00 92.94 374 PHE A N 1
ATOM 2893 C CA . PHE A 1 374 ? 10.394 13.184 -1.047 1.00 92.94 374 PHE A CA 1
ATOM 2894 C C . PHE A 1 374 ? 9.651 13.918 0.083 1.00 92.94 374 PHE A C 1
ATOM 2896 O O . PHE A 1 374 ? 9.000 13.280 0.911 1.00 92.94 374 PHE A O 1
ATOM 2903 N N . PHE A 1 375 ? 9.697 15.255 0.112 1.00 94.88 375 PHE A N 1
ATOM 2904 C CA . PHE A 1 375 ? 9.002 16.033 1.144 1.00 94.88 375 PHE A CA 1
ATOM 2905 C C . PHE A 1 375 ? 7.484 15.881 1.059 1.00 94.88 375 PHE A C 1
ATOM 2907 O O . PHE A 1 375 ? 6.822 15.799 2.095 1.00 94.88 375 PHE A O 1
ATOM 2914 N N . LEU A 1 376 ? 6.935 15.793 -0.156 1.00 94.31 376 LEU A N 1
ATOM 2915 C CA . LEU A 1 376 ? 5.521 15.509 -0.367 1.00 94.31 376 LEU A CA 1
ATOM 2916 C C . LEU A 1 376 ? 5.135 14.156 0.238 1.00 94.31 376 LEU A C 1
ATOM 2918 O O . LEU A 1 376 ? 4.150 14.076 0.965 1.00 94.31 376 LEU A O 1
ATOM 2922 N N . GLN A 1 377 ? 5.930 13.110 0.008 1.00 93.81 377 GLN A N 1
ATOM 2923 C CA . GLN A 1 377 ? 5.663 11.782 0.561 1.00 93.81 377 GLN A CA 1
ATOM 2924 C C . GLN A 1 377 ? 5.706 11.773 2.084 1.00 93.81 377 GLN A C 1
ATOM 2926 O O . GLN A 1 377 ? 4.808 11.209 2.713 1.00 93.81 377 GLN A O 1
ATOM 2931 N N . VAL A 1 378 ? 6.700 12.438 2.678 1.00 95.75 378 VAL A N 1
ATOM 2932 C CA . VAL A 1 378 ? 6.787 12.596 4.133 1.00 95.75 378 VAL A CA 1
ATOM 2933 C C . VAL A 1 378 ? 5.543 13.310 4.671 1.00 95.75 378 VAL A C 1
ATOM 2935 O O . VAL A 1 378 ? 4.921 12.830 5.620 1.00 95.75 378 VAL A O 1
ATOM 2938 N N . ALA A 1 379 ? 5.140 14.417 4.044 1.00 96.69 379 ALA A N 1
ATOM 2939 C CA . ALA A 1 379 ? 3.975 15.193 4.457 1.00 96.69 379 ALA A CA 1
ATOM 2940 C C . ALA A 1 379 ? 2.665 14.398 4.340 1.00 96.69 379 ALA A C 1
ATOM 2942 O O . ALA A 1 379 ? 1.862 14.407 5.272 1.00 96.69 379 ALA A O 1
ATOM 2943 N N . VAL A 1 380 ? 2.467 13.674 3.235 1.00 95.94 380 VAL A N 1
ATOM 2944 C CA . VAL A 1 380 ? 1.284 12.834 2.996 1.00 95.94 380 VAL A CA 1
ATOM 2945 C C . VAL A 1 380 ? 1.172 11.756 4.072 1.00 95.94 380 VAL A C 1
ATOM 2947 O O . VAL A 1 380 ? 0.152 11.671 4.752 1.00 95.94 380 VAL A O 1
ATOM 2950 N N . HIS A 1 381 ? 2.225 10.972 4.300 1.00 95.62 381 HIS A N 1
ATOM 2951 C CA . HIS A 1 381 ? 2.170 9.866 5.259 1.00 95.62 381 HIS A CA 1
ATOM 2952 C C . HIS A 1 381 ? 2.000 10.357 6.696 1.00 95.62 381 HIS A C 1
ATOM 2954 O O . HIS A 1 381 ? 1.176 9.806 7.423 1.00 95.62 381 HIS A O 1
ATOM 2960 N N . LEU A 1 382 ? 2.710 11.415 7.106 1.00 97.06 382 LEU A N 1
ATOM 2961 C CA . LEU A 1 382 ? 2.526 12.006 8.435 1.00 97.06 382 LEU A CA 1
ATOM 2962 C C . LEU A 1 382 ? 1.135 12.631 8.598 1.00 97.06 382 LEU A C 1
ATOM 2964 O O . LEU A 1 382 ? 0.526 12.492 9.658 1.00 97.06 382 LEU A O 1
ATOM 2968 N N . GLY A 1 383 ? 0.604 13.270 7.552 1.00 97.44 383 GLY A N 1
ATOM 2969 C CA . GLY A 1 383 ? -0.746 13.828 7.535 1.00 97.44 383 GLY A CA 1
ATOM 2970 C C . GLY A 1 383 ? -1.811 12.750 7.728 1.00 97.44 383 GLY A C 1
ATOM 2971 O O . GLY A 1 383 ? -2.634 12.846 8.640 1.00 97.44 383 GLY A O 1
ATOM 2972 N N . PHE A 1 384 ? -1.757 11.674 6.941 1.00 96.50 384 PHE A N 1
ATOM 2973 C CA . PHE A 1 384 ? -2.663 10.536 7.104 1.00 96.50 384 PHE A CA 1
ATOM 2974 C C . PHE A 1 384 ? -2.466 9.819 8.448 1.00 96.50 384 PHE A C 1
ATOM 2976 O O . PHE A 1 384 ? -3.452 9.468 9.099 1.00 96.50 384 PHE A O 1
ATOM 2983 N N . ALA A 1 385 ? -1.224 9.655 8.916 1.00 97.31 385 ALA A N 1
ATOM 2984 C CA . ALA A 1 385 ? -0.934 9.072 10.225 1.00 97.31 385 ALA A CA 1
ATOM 2985 C C . ALA A 1 385 ? -1.565 9.888 11.363 1.00 97.31 385 ALA A C 1
ATOM 2987 O O . ALA A 1 385 ? -2.147 9.309 12.284 1.00 97.31 385 ALA A O 1
ATOM 2988 N N . TYR A 1 386 ? -1.492 11.220 11.282 1.00 97.38 386 TYR A N 1
ATOM 2989 C CA . TYR A 1 386 ? -2.120 12.137 12.230 1.00 97.38 386 TYR A CA 1
ATOM 2990 C C . TYR A 1 386 ? -3.649 12.029 12.204 1.00 97.38 386 TYR A C 1
ATOM 2992 O O . TYR A 1 386 ? -4.266 11.921 13.263 1.00 97.38 386 TYR A O 1
ATOM 3000 N N . LEU A 1 387 ? -4.270 11.999 11.020 1.00 97.06 387 LEU A N 1
ATOM 3001 C CA . LEU A 1 387 ? -5.726 11.864 10.878 1.00 97.06 387 LEU A CA 1
ATOM 3002 C C . LEU A 1 387 ? -6.247 10.534 11.446 1.00 97.06 387 LEU A C 1
ATOM 3004 O O . LEU A 1 387 ? -7.268 10.510 12.139 1.00 97.06 387 LEU A O 1
ATOM 3008 N N . LEU A 1 388 ? -5.534 9.433 11.202 1.00 96.94 388 LEU A N 1
ATOM 3009 C CA . LEU A 1 388 ? -5.869 8.106 11.728 1.00 96.94 388 LEU A CA 1
ATOM 3010 C C . LEU A 1 388 ? -5.701 8.036 13.251 1.00 96.94 388 LEU A C 1
ATOM 3012 O O . LEU A 1 388 ? -6.579 7.526 13.955 1.00 96.94 388 LEU A O 1
ATOM 3016 N N . LEU A 1 389 ? -4.614 8.605 13.780 1.00 96.38 389 LEU A N 1
ATOM 3017 C CA . LEU A 1 389 ? -4.382 8.683 15.221 1.00 96.38 389 LEU A CA 1
ATOM 3018 C C . LEU A 1 389 ? -5.437 9.555 15.911 1.00 96.38 389 LEU A C 1
ATOM 3020 O O . LEU A 1 389 ? -5.988 9.164 16.938 1.00 96.38 389 LEU A O 1
ATOM 3024 N N . ARG A 1 390 ? -5.776 10.707 15.325 1.00 95.88 390 ARG A N 1
ATOM 3025 C CA . ARG A 1 390 ? -6.852 11.575 15.814 1.00 95.88 390 ARG A CA 1
ATOM 3026 C C . ARG A 1 390 ? -8.192 10.841 15.830 1.00 95.88 390 ARG A C 1
ATOM 3028 O O . ARG A 1 390 ? -8.886 10.873 16.838 1.00 95.88 390 ARG A O 1
ATOM 3035 N N . SER A 1 391 ? -8.515 10.119 14.760 1.00 93.31 391 SER A N 1
ATOM 3036 C CA . SER A 1 391 ? -9.744 9.321 14.682 1.00 93.31 391 SER A CA 1
ATOM 3037 C C . SER A 1 391 ? -9.781 8.202 15.733 1.00 93.31 391 SER A C 1
ATOM 3039 O O . SER A 1 391 ? -10.841 7.875 16.266 1.00 93.31 391 SER A O 1
ATOM 3041 N N . THR A 1 392 ? -8.623 7.620 16.058 1.00 94.62 392 THR A N 1
ATOM 3042 C CA . THR A 1 392 ? -8.472 6.632 17.138 1.00 94.62 392 T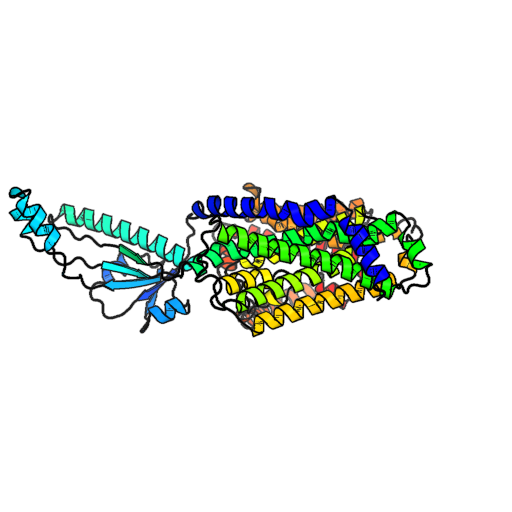HR A CA 1
ATOM 3043 C C . THR A 1 392 ? -8.735 7.260 18.506 1.00 94.62 392 THR A C 1
ATOM 3045 O O . THR A 1 392 ? -9.495 6.704 19.297 1.00 94.62 392 THR A O 1
ATOM 3048 N N . LEU A 1 393 ? -8.167 8.442 18.762 1.00 94.19 393 LEU A N 1
ATOM 3049 C CA . LEU A 1 393 ? -8.384 9.210 19.991 1.00 94.19 393 LEU A CA 1
ATOM 3050 C C . LEU A 1 393 ? -9.861 9.559 20.188 1.00 94.19 393 LEU A C 1
ATOM 3052 O O . LEU A 1 393 ? -10.442 9.201 21.211 1.00 94.19 393 LEU A O 1
ATOM 3056 N N . GLU A 1 394 ? -10.481 10.165 19.175 1.00 91.44 394 GLU A N 1
ATOM 3057 C CA . GLU A 1 394 ? -11.901 10.529 19.194 1.00 91.44 394 GLU A CA 1
ATOM 3058 C C . GLU A 1 394 ? -12.796 9.302 19.412 1.00 91.44 394 GLU A C 1
ATOM 3060 O O . GLU A 1 394 ? -13.843 9.407 20.044 1.00 91.44 394 GLU A O 1
ATOM 3065 N N . ARG A 1 395 ? -12.399 8.119 18.918 1.00 89.31 395 ARG A N 1
ATOM 3066 C CA . ARG A 1 395 ? -13.133 6.868 19.147 1.00 89.31 395 ARG A CA 1
ATOM 3067 C C . ARG A 1 395 ? -12.978 6.360 20.580 1.00 89.31 395 ARG A C 1
ATOM 3069 O O . ARG A 1 395 ? -13.976 5.927 21.146 1.00 89.31 395 ARG A O 1
ATOM 3076 N N . MET A 1 396 ? -11.777 6.412 21.155 1.00 90.44 396 MET A N 1
ATOM 3077 C CA . MET A 1 396 ? -11.512 5.979 22.535 1.00 90.44 396 MET A CA 1
ATOM 3078 C C . MET A 1 396 ? -12.165 6.890 23.582 1.00 90.44 396 MET A C 1
ATOM 3080 O O . MET A 1 396 ? -12.499 6.432 24.676 1.00 90.44 396 MET A O 1
ATOM 3084 N N . GLU A 1 397 ? -12.362 8.168 23.264 1.00 89.25 397 GLU A N 1
ATOM 3085 C CA . GLU A 1 397 ? -13.042 9.130 24.138 1.00 89.25 397 GLU A CA 1
ATOM 3086 C C . GLU A 1 397 ? -14.554 8.896 24.238 1.00 89.25 397 GLU A C 1
ATOM 3088 O O . GLU A 1 397 ? -15.162 9.305 25.224 1.00 89.25 397 GLU A O 1
ATOM 3093 N N . ARG A 1 398 ? -15.165 8.182 23.283 1.00 86.19 398 ARG A N 1
ATOM 3094 C CA . ARG A 1 398 ? -16.598 7.878 23.349 1.00 86.19 398 ARG A CA 1
ATOM 3095 C C . ARG A 1 398 ? -16.923 6.920 24.496 1.00 86.19 398 ARG A C 1
ATOM 3097 O O . ARG A 1 398 ? -16.158 6.009 24.824 1.00 86.19 398 ARG A O 1
ATOM 3104 N N . GLU A 1 399 ? -18.093 7.098 25.097 1.00 78.00 399 GLU A N 1
ATOM 3105 C CA . GLU A 1 399 ? -18.575 6.237 26.185 1.00 78.00 399 GLU A CA 1
ATOM 3106 C C . GLU A 1 399 ? -18.909 4.821 25.696 1.00 78.00 399 GLU A C 1
ATOM 3108 O O . GLU A 1 399 ? -18.621 3.839 26.379 1.00 78.00 399 GLU A O 1
ATOM 3113 N N . ASP A 1 400 ? -19.399 4.708 24.458 1.00 78.19 400 ASP A N 1
ATOM 3114 C CA . ASP A 1 400 ? -19.707 3.442 23.784 1.00 78.19 400 ASP A CA 1
ATOM 3115 C C . ASP A 1 400 ? -18.458 2.645 23.373 1.00 78.19 400 ASP A C 1
ATOM 3117 O O . ASP A 1 400 ? -18.571 1.565 22.806 1.00 78.19 400 ASP A O 1
ATOM 3121 N N . PHE A 1 401 ? -17.252 3.159 23.625 1.00 81.56 401 PHE A N 1
ATOM 3122 C CA . PHE A 1 401 ? -16.021 2.478 23.239 1.00 81.56 401 PHE A CA 1
ATOM 3123 C C . PHE A 1 401 ? -15.787 1.180 24.027 1.00 81.56 401 PHE A C 1
ATOM 3125 O O . PHE A 1 401 ? -15.372 0.171 23.452 1.00 81.56 401 PHE A O 1
ATOM 3132 N N . LEU A 1 402 ? -16.044 1.208 25.340 1.00 75.06 402 LEU A N 1
ATOM 3133 C CA . LEU A 1 402 ? -15.967 0.026 26.208 1.00 75.06 402 LEU A CA 1
ATOM 3134 C C . LEU A 1 402 ? -17.264 -0.787 26.191 1.00 75.06 402 LEU A C 1
ATOM 3136 O O . LEU A 1 402 ? -17.239 -1.986 26.458 1.00 75.06 402 LEU A O 1
ATOM 3140 N N . GLY A 1 403 ? -18.389 -0.131 25.901 1.00 62.12 403 GLY A N 1
ATOM 3141 C CA . GLY A 1 403 ? -19.682 -0.785 25.806 1.00 62.12 403 GLY A CA 1
ATOM 3142 C C . GLY A 1 403 ? -19.744 -1.672 24.569 1.00 62.12 403 GLY A C 1
ATOM 3143 O O . GLY A 1 403 ? -19.602 -1.197 23.444 1.00 62.12 403 GLY A O 1
ATOM 3144 N N . GLY A 1 404 ? -20.028 -2.961 24.758 1.00 55.09 404 GLY A N 1
ATOM 3145 C CA . GLY A 1 404 ? -20.731 -3.691 23.710 1.00 55.09 404 GLY A CA 1
ATOM 3146 C C . GLY A 1 404 ? -22.016 -2.920 23.429 1.00 55.09 404 GLY A C 1
ATOM 3147 O O . GLY A 1 404 ? -22.719 -2.561 24.376 1.00 55.09 404 GLY A O 1
ATOM 3148 N N . GLN A 1 405 ? -22.288 -2.590 22.164 1.00 51.12 405 GLN A N 1
ATOM 3149 C CA . GLN A 1 405 ? -23.576 -2.007 21.792 1.00 51.12 405 GLN A CA 1
ATOM 3150 C C . GLN A 1 405 ? -24.666 -2.836 22.478 1.00 51.12 405 GLN A C 1
ATOM 3152 O O . GLN A 1 405 ? -24.634 -4.068 22.392 1.00 51.12 405 GLN A O 1
ATOM 3157 N N . ALA A 1 406 ? -25.582 -2.181 23.205 1.00 47.16 406 ALA A N 1
ATOM 3158 C CA . ALA A 1 406 ? -26.764 -2.868 23.710 1.00 47.16 406 ALA A CA 1
ATOM 3159 C C . ALA A 1 406 ? -27.343 -3.657 22.530 1.00 47.16 406 ALA A C 1
ATOM 3161 O O . ALA A 1 406 ? -27.447 -3.063 21.452 1.00 47.16 406 ALA A O 1
ATOM 3162 N N . PRO A 1 407 ? -27.618 -4.967 22.672 1.00 49.09 407 PRO A N 1
ATOM 3163 C CA . PRO A 1 407 ? -28.023 -5.788 21.546 1.00 49.09 407 PRO A CA 1
ATOM 3164 C C . PRO A 1 407 ? -29.226 -5.123 20.891 1.00 49.09 407 PRO A C 1
ATOM 3166 O O . PRO A 1 407 ? -30.328 -5.094 21.438 1.00 49.09 407 PRO A O 1
ATOM 3169 N N . VAL A 1 408 ? -28.992 -4.522 19.726 1.00 53.41 408 VAL A N 1
ATOM 3170 C CA . VAL A 1 408 ? -30.073 -4.080 18.867 1.00 53.41 408 VAL A CA 1
ATOM 3171 C C . VAL A 1 408 ? -30.779 -5.384 18.508 1.00 53.41 408 VAL A C 1
ATOM 3173 O O . VAL A 1 408 ? -30.136 -6.345 18.102 1.00 53.41 408 VAL A O 1
ATOM 3176 N N . PHE A 1 409 ? -32.077 -5.502 18.752 1.00 58.00 409 PHE A N 1
ATOM 3177 C CA . PHE A 1 409 ? -32.810 -6.718 18.403 1.00 58.00 409 PHE A CA 1
ATOM 3178 C C . PHE A 1 409 ? -33.589 -6.502 17.102 1.00 58.00 409 PHE A C 1
ATOM 3180 O O . PHE A 1 409 ? -34.033 -5.398 16.782 1.00 58.00 409 PHE A O 1
ATOM 3187 N N . GLY A 1 410 ? -33.758 -7.575 16.328 1.00 74.56 410 GLY A N 1
ATOM 3188 C CA . GLY A 1 410 ? -34.593 -7.582 15.125 1.00 74.56 410 GLY A CA 1
ATOM 3189 C C . GLY A 1 410 ? -33.951 -6.942 13.886 1.00 74.56 410 GLY A C 1
ATOM 3190 O O . GLY A 1 410 ? -32.744 -7.020 13.665 1.00 74.56 410 GLY A O 1
ATOM 3191 N N . LYS A 1 411 ? -34.783 -6.334 13.027 1.00 73.94 411 LYS A N 1
ATOM 3192 C CA . LYS A 1 411 ? -34.383 -5.838 11.693 1.00 73.94 411 LYS A CA 1
ATOM 3193 C C . LYS A 1 411 ? -33.337 -4.718 11.732 1.00 73.94 411 LYS A C 1
ATOM 3195 O O . LYS A 1 411 ? -32.552 -4.593 10.796 1.00 73.94 411 LYS A O 1
ATOM 3200 N N . ALA A 1 412 ? -33.307 -3.926 12.804 1.00 74.44 412 ALA A N 1
ATOM 3201 C CA . ALA A 1 412 ? -32.345 -2.838 12.960 1.00 74.44 412 ALA A CA 1
ATOM 3202 C C . ALA A 1 412 ? -30.905 -3.356 13.130 1.00 74.44 412 ALA A C 1
ATOM 3204 O O . ALA A 1 412 ? -29.998 -2.810 12.510 1.00 74.44 412 ALA A O 1
ATOM 3205 N N . LEU A 1 413 ? -30.707 -4.461 13.860 1.00 75.56 413 LEU A N 1
ATOM 3206 C CA . LEU A 1 413 ? -29.397 -5.109 14.012 1.00 75.56 413 LEU A CA 1
ATOM 3207 C C . LEU A 1 413 ? -28.913 -5.724 12.705 1.00 75.56 413 LEU A C 1
ATOM 3209 O O . LEU A 1 413 ? -27.752 -5.584 12.335 1.00 75.56 413 LEU A O 1
ATOM 3213 N N . LEU A 1 414 ? -29.814 -6.405 11.993 1.00 79.06 414 LEU A N 1
ATOM 3214 C CA . LEU A 1 414 ? -29.494 -6.987 10.692 1.00 79.06 414 LEU A CA 1
ATOM 3215 C C . LEU A 1 414 ? -29.080 -5.905 9.693 1.00 79.06 414 LEU A C 1
ATOM 3217 O O . LEU A 1 414 ? -28.121 -6.106 8.952 1.00 79.06 414 LEU A O 1
ATOM 3221 N N . PHE A 1 415 ? -29.751 -4.749 9.709 1.00 82.12 415 PHE A N 1
ATOM 3222 C CA . PHE A 1 415 ? -29.362 -3.601 8.894 1.00 82.12 415 PHE A CA 1
ATOM 3223 C C . PHE A 1 415 ? -28.023 -2.997 9.335 1.00 82.12 415 PHE A C 1
ATOM 3225 O O . PHE A 1 415 ? -27.208 -2.640 8.490 1.00 82.12 415 PHE A O 1
ATOM 3232 N N . GLU A 1 416 ? -27.767 -2.890 10.638 1.00 80.19 416 GLU A N 1
ATOM 3233 C CA . GLU A 1 416 ? -26.499 -2.362 11.141 1.00 80.19 416 GLU A CA 1
ATOM 3234 C C . GLU A 1 416 ? -25.316 -3.266 10.765 1.00 80.19 416 GLU A C 1
ATOM 3236 O O . GLU A 1 416 ? -24.317 -2.777 10.238 1.00 80.19 416 GLU A O 1
ATOM 3241 N N . HIS A 1 417 ? -25.442 -4.584 10.940 1.00 80.50 417 HIS A N 1
ATOM 3242 C CA . HIS A 1 417 ? -24.431 -5.541 10.491 1.00 80.50 417 HIS A CA 1
ATOM 3243 C C . HIS A 1 417 ? -24.266 -5.541 8.969 1.00 80.50 417 HIS A C 1
ATOM 3245 O O . HIS A 1 417 ? -23.138 -5.613 8.485 1.00 80.50 417 HIS A O 1
ATOM 3251 N N . PHE A 1 418 ? -25.363 -5.433 8.215 1.00 83.81 418 PHE A N 1
ATOM 3252 C CA . PHE A 1 418 ? -25.317 -5.260 6.765 1.00 83.81 418 PHE A CA 1
ATOM 3253 C C . PHE A 1 418 ? -24.492 -4.015 6.406 1.00 83.81 418 PHE A C 1
ATOM 3255 O O . PHE A 1 418 ? -23.445 -4.137 5.783 1.00 83.81 418 PHE A O 1
ATOM 3262 N N . SER A 1 419 ? -24.861 -2.842 6.929 1.00 84.25 419 SER A N 1
ATOM 3263 C CA . SER A 1 419 ? -24.144 -1.568 6.751 1.00 84.25 419 SER A CA 1
ATOM 3264 C C . SER A 1 419 ? -22.657 -1.640 7.131 1.00 84.25 419 SER A C 1
ATOM 3266 O O . SER A 1 419 ? -21.799 -1.072 6.453 1.00 84.25 419 SER A O 1
ATOM 3268 N N . GLN A 1 420 ? -22.325 -2.361 8.204 1.00 79.50 420 GLN A N 1
ATOM 3269 C CA . GLN A 1 420 ? -20.948 -2.569 8.653 1.00 79.50 420 GLN A CA 1
ATOM 3270 C C . GLN A 1 420 ? -20.119 -3.426 7.699 1.00 79.50 420 GLN A C 1
ATOM 3272 O O . GLN A 1 420 ? -18.928 -3.158 7.530 1.00 79.50 420 GLN A O 1
ATOM 3277 N N . ARG A 1 421 ? -20.727 -4.449 7.092 1.00 81.62 421 ARG A N 1
ATOM 3278 C CA . ARG A 1 421 ? -20.016 -5.426 6.261 1.00 81.62 421 ARG A CA 1
ATOM 3279 C C . ARG A 1 421 ? -20.072 -5.128 4.766 1.00 81.62 421 ARG A C 1
ATOM 3281 O O . ARG A 1 421 ? -19.230 -5.654 4.047 1.00 81.62 421 ARG A O 1
ATOM 3288 N N . THR A 1 422 ? -20.973 -4.267 4.293 1.00 85.25 422 THR A N 1
ATOM 3289 C CA . THR A 1 422 ? -21.092 -3.977 2.856 1.00 85.25 422 THR A CA 1
ATOM 3290 C C . THR A 1 422 ? -19.852 -3.289 2.288 1.00 85.25 422 THR A C 1
ATOM 3292 O O . THR A 1 422 ? -19.346 -3.728 1.263 1.00 85.25 422 THR A O 1
ATOM 3295 N N . LEU A 1 423 ? -19.292 -2.271 2.953 1.00 81.38 423 LEU A N 1
ATOM 3296 C CA . LEU A 1 423 ? -18.089 -1.590 2.451 1.00 81.38 423 LEU A CA 1
ATOM 3297 C C . LEU A 1 423 ? -16.862 -2.523 2.315 1.00 81.38 423 LEU A C 1
ATOM 3299 O O . LEU A 1 423 ? -16.287 -2.572 1.227 1.00 81.38 423 LEU A O 1
ATOM 3303 N N . PRO A 1 424 ? -16.454 -3.299 3.345 1.00 76.62 424 PRO A N 1
ATOM 3304 C CA . PRO A 1 424 ? -15.344 -4.240 3.187 1.00 76.62 424 PRO A CA 1
ATOM 3305 C C . PRO A 1 424 ? -15.667 -5.368 2.197 1.00 76.62 424 PRO A C 1
ATOM 3307 O O . PRO A 1 424 ? -14.765 -5.848 1.518 1.00 76.62 424 PRO A O 1
ATOM 3310 N N . PHE A 1 425 ? -16.936 -5.769 2.073 1.00 84.44 425 PHE A N 1
ATOM 3311 C CA . PHE A 1 425 ? -17.365 -6.734 1.062 1.00 84.44 425 PHE A CA 1
ATOM 3312 C C . PHE A 1 425 ? -17.160 -6.201 -0.362 1.00 84.44 425 PHE A C 1
ATOM 3314 O O . PHE A 1 425 ? -16.559 -6.889 -1.179 1.00 84.44 425 PHE A O 1
ATOM 3321 N N . PHE A 1 426 ? -17.574 -4.964 -0.650 1.00 84.62 426 PHE A N 1
ATOM 3322 C CA . PHE A 1 426 ? -17.338 -4.334 -1.954 1.00 84.62 426 PHE A CA 1
ATOM 3323 C C . PHE A 1 426 ? -15.848 -4.110 -2.228 1.00 84.62 426 PHE A C 1
ATOM 3325 O O . PHE A 1 426 ? -15.397 -4.366 -3.339 1.00 84.62 426 PHE A O 1
ATOM 3332 N N . ALA A 1 427 ? -15.053 -3.740 -1.220 1.00 77.50 427 ALA A N 1
ATOM 3333 C CA . ALA A 1 427 ? -13.597 -3.675 -1.369 1.00 77.50 427 ALA A CA 1
ATOM 3334 C C . ALA A 1 427 ? -12.992 -5.043 -1.746 1.00 77.50 427 ALA A C 1
ATOM 3336 O O . ALA A 1 427 ? -12.102 -5.121 -2.593 1.00 77.50 427 ALA A O 1
ATOM 3337 N N . LEU A 1 428 ? -13.507 -6.132 -1.163 1.00 79.38 428 LEU A N 1
ATOM 3338 C CA . LEU A 1 428 ? -13.103 -7.494 -1.510 1.00 79.38 428 LEU A CA 1
ATOM 3339 C C . LEU A 1 428 ? -13.548 -7.887 -2.926 1.00 79.38 428 LEU A C 1
ATOM 3341 O O . LEU A 1 428 ? -12.774 -8.531 -3.631 1.00 79.38 428 LEU A O 1
ATOM 3345 N N . LEU A 1 429 ? -14.736 -7.466 -3.376 1.00 83.44 429 LEU A N 1
ATOM 3346 C CA . LEU A 1 429 ? -15.170 -7.641 -4.769 1.00 83.44 429 LEU A CA 1
ATOM 3347 C C . LEU A 1 429 ? -14.250 -6.897 -5.746 1.00 83.44 429 LEU A C 1
ATOM 3349 O O . LEU A 1 429 ? -13.849 -7.472 -6.756 1.00 83.44 429 LEU A O 1
ATOM 3353 N N . CYS A 1 430 ? -13.846 -5.665 -5.421 1.00 78.25 430 CYS A N 1
ATOM 3354 C CA . CYS A 1 430 ? -12.878 -4.906 -6.215 1.00 78.25 430 CYS A CA 1
ATOM 3355 C C . CYS A 1 430 ? -11.508 -5.598 -6.286 1.00 78.25 430 CYS A C 1
ATOM 3357 O O . CYS A 1 430 ? -10.876 -5.593 -7.337 1.00 78.25 430 CYS A O 1
ATOM 3359 N N . ALA A 1 431 ? -11.050 -6.235 -5.205 1.00 69.31 431 ALA A N 1
ATOM 3360 C CA . ALA A 1 431 ? -9.832 -7.045 -5.244 1.00 69.31 431 ALA A CA 1
ATOM 3361 C C . ALA A 1 431 ? -10.016 -8.321 -6.094 1.00 69.31 431 ALA A C 1
ATOM 3363 O O . ALA A 1 431 ? -9.154 -8.671 -6.903 1.00 69.31 431 ALA A O 1
ATOM 3364 N N . ALA A 1 432 ? -11.159 -8.999 -5.951 1.00 77.19 432 ALA A N 1
ATOM 3365 C CA . ALA A 1 432 ? -11.497 -10.213 -6.696 1.00 77.19 432 ALA A CA 1
ATOM 3366 C C . ALA A 1 432 ? -11.553 -9.987 -8.217 1.00 77.19 432 ALA A C 1
ATOM 3368 O O . ALA A 1 432 ? -11.179 -10.876 -8.981 1.00 77.19 432 ALA A O 1
ATOM 3369 N N . LEU A 1 433 ? -11.943 -8.780 -8.630 1.00 76.69 433 LEU A N 1
ATOM 3370 C CA . LEU A 1 433 ? -11.974 -8.283 -10.008 1.00 76.69 433 LEU A CA 1
ATOM 3371 C C . LEU A 1 433 ? -10.648 -8.490 -10.765 1.00 76.69 433 LEU A C 1
ATOM 3373 O O . LEU A 1 433 ? -10.661 -8.752 -11.966 1.00 76.69 433 LEU A O 1
ATOM 3377 N N . PHE A 1 434 ? -9.514 -8.407 -10.062 1.00 68.62 434 PHE A N 1
ATOM 3378 C CA . PHE A 1 434 ? -8.175 -8.602 -10.633 1.00 68.62 434 PHE A CA 1
ATOM 3379 C C . PHE A 1 434 ? -7.600 -9.994 -10.335 1.00 68.62 434 PHE A C 1
ATOM 3381 O O . PHE A 1 434 ? -6.951 -10.610 -11.184 1.00 68.62 434 PHE A O 1
ATOM 3388 N N . VAL A 1 435 ? -7.837 -10.514 -9.127 1.00 67.50 435 VAL A N 1
ATOM 3389 C CA . VAL A 1 435 ? -7.241 -11.782 -8.678 1.00 67.50 435 VAL A CA 1
ATOM 3390 C C . VAL A 1 435 ? -7.880 -12.990 -9.358 1.00 67.50 435 VAL A C 1
ATOM 3392 O O . VAL A 1 435 ? -7.176 -13.923 -9.718 1.00 67.50 435 VAL A O 1
ATOM 3395 N N . ILE A 1 436 ? -9.197 -13.014 -9.555 1.00 75.00 436 ILE A N 1
ATOM 3396 C CA . ILE A 1 436 ? -9.850 -14.206 -10.109 1.00 75.00 436 ILE A CA 1
ATOM 3397 C C . ILE A 1 436 ? -9.505 -14.386 -11.598 1.00 75.00 436 ILE A C 1
ATOM 3399 O O . ILE A 1 436 ? -9.009 -15.457 -11.949 1.00 75.00 436 ILE A O 1
ATOM 3403 N N . PRO A 1 437 ? -9.656 -13.373 -12.474 1.00 68.00 437 PRO A N 1
ATOM 3404 C CA . PRO A 1 437 ? -9.372 -13.542 -13.902 1.00 68.00 437 PRO A CA 1
ATOM 3405 C C . PRO A 1 437 ? -7.923 -13.935 -14.203 1.00 68.00 437 PRO A C 1
ATOM 3407 O O . PRO A 1 437 ? -7.672 -14.707 -15.120 1.00 68.00 437 PRO A O 1
ATOM 3410 N N . SER A 1 438 ? -6.968 -13.475 -13.388 1.00 64.50 438 SER A N 1
ATOM 3411 C CA . SER A 1 438 ? -5.544 -13.802 -13.555 1.00 64.50 438 SER A CA 1
ATOM 3412 C C . SER A 1 438 ? -5.185 -15.259 -13.238 1.00 64.50 438 SER A C 1
ATOM 3414 O O . SER A 1 438 ? -4.113 -15.711 -13.629 1.00 64.50 438 SER A O 1
ATOM 3416 N N . ASN A 1 439 ? -6.061 -16.004 -12.556 1.00 73.12 439 ASN A N 1
ATOM 3417 C CA . ASN A 1 439 ? -5.815 -17.398 -12.171 1.00 73.12 439 ASN A CA 1
ATOM 3418 C C . ASN A 1 439 ? -6.585 -18.420 -13.023 1.00 73.12 439 ASN A C 1
ATOM 3420 O O . ASN A 1 439 ? -6.297 -19.614 -12.942 1.00 73.12 439 ASN A O 1
ATOM 3424 N N . PHE A 1 440 ? -7.552 -17.982 -13.832 1.00 74.88 440 PHE A N 1
ATOM 3425 C CA . PHE A 1 440 ? -8.376 -18.866 -14.655 1.00 74.88 440 PHE A CA 1
ATOM 3426 C C . PHE A 1 440 ? -8.296 -18.458 -16.121 1.00 74.88 440 PHE A C 1
ATOM 3428 O O . PHE A 1 440 ? -8.822 -17.422 -16.510 1.00 74.88 440 PHE A O 1
ATOM 3435 N N . GLU A 1 441 ? -7.714 -19.321 -16.950 1.00 71.00 441 GLU A N 1
ATOM 3436 C CA . GLU A 1 441 ? -7.533 -19.084 -18.388 1.00 71.00 441 GLU A CA 1
ATOM 3437 C C . GLU A 1 441 ? -8.862 -18.831 -19.127 1.00 71.00 441 GLU A C 1
ATOM 3439 O O . GLU A 1 441 ? -8.929 -18.016 -20.034 1.00 71.00 441 GLU A O 1
ATOM 3444 N N . ALA A 1 442 ? -9.972 -19.431 -18.682 1.00 70.56 442 ALA A N 1
ATOM 3445 C CA . ALA A 1 442 ? -11.298 -19.155 -19.249 1.00 70.56 442 ALA A CA 1
ATOM 3446 C C . ALA A 1 442 ? -11.792 -17.711 -18.999 1.00 70.56 442 ALA A C 1
ATOM 3448 O O . ALA A 1 442 ? -12.647 -17.206 -19.729 1.00 70.56 442 ALA A O 1
ATOM 3449 N N . LEU A 1 443 ? -11.266 -17.048 -17.965 1.00 72.19 443 LEU A N 1
ATOM 3450 C CA . LEU A 1 443 ? -11.638 -15.698 -17.542 1.00 72.19 443 LEU A CA 1
ATOM 3451 C C . LEU A 1 443 ? -10.647 -14.629 -18.015 1.00 72.19 443 LEU A C 1
ATOM 3453 O O . LEU A 1 443 ? -10.836 -13.468 -17.675 1.00 72.19 443 LEU A O 1
ATOM 3457 N N . THR A 1 444 ? -9.616 -14.984 -18.785 1.00 65.25 444 THR A N 1
ATOM 3458 C CA . THR A 1 444 ? -8.699 -13.999 -19.384 1.00 65.25 444 THR A CA 1
ATOM 3459 C C . THR A 1 444 ? -9.270 -13.373 -20.657 1.00 65.25 444 THR A C 1
ATOM 3461 O O . THR A 1 444 ? -8.839 -12.296 -21.055 1.00 65.25 444 THR A O 1
ATOM 3464 N N . SER A 1 445 ? -10.266 -14.016 -21.281 1.00 70.44 445 SER A N 1
ATOM 3465 C CA . SER A 1 445 ? -11.024 -13.441 -22.397 1.00 70.44 445 SER A CA 1
ATOM 3466 C C . SER A 1 445 ? -11.946 -12.315 -21.918 1.00 70.44 445 SER A C 1
ATOM 3468 O O . SER A 1 445 ? -12.533 -12.413 -20.841 1.00 70.44 445 SER A O 1
ATOM 3470 N N . LEU A 1 446 ? -12.157 -11.273 -22.729 1.00 68.12 446 LEU A N 1
ATOM 3471 C CA . LEU A 1 446 ? -13.039 -10.159 -22.357 1.00 68.12 446 LEU A CA 1
ATOM 3472 C C . LEU A 1 446 ? -14.487 -10.597 -22.120 1.00 68.12 446 LEU A C 1
ATOM 3474 O O . LEU A 1 446 ? -15.134 -10.117 -21.192 1.00 68.12 446 LEU A O 1
ATOM 3478 N N . GLN A 1 447 ? -14.998 -11.540 -22.913 1.00 73.38 447 GLN A N 1
ATOM 3479 C CA . GLN A 1 447 ? -16.338 -12.088 -22.696 1.00 73.38 447 GLN A CA 1
ATOM 3480 C C . GLN A 1 447 ? -16.411 -12.863 -21.377 1.00 73.38 447 GLN A C 1
ATOM 3482 O O . GLN A 1 447 ? -17.331 -12.642 -20.590 1.00 73.38 447 GLN A O 1
ATOM 3487 N N . GLY A 1 448 ? -15.426 -13.727 -21.104 1.00 78.75 448 GLY A N 1
ATOM 3488 C CA . GLY A 1 448 ? -15.355 -14.494 -19.862 1.00 78.75 448 GLY A CA 1
ATOM 3489 C C . GLY A 1 448 ? -15.222 -13.590 -18.639 1.00 78.75 448 GLY A C 1
ATOM 3490 O O . GLY A 1 448 ? -16.004 -13.706 -17.696 1.00 78.75 448 GLY A O 1
ATOM 3491 N N . GLN A 1 449 ? -14.290 -12.637 -18.681 1.00 80.12 449 GLN A N 1
ATOM 3492 C CA . GLN A 1 449 ? -14.058 -11.674 -17.611 1.00 80.12 449 GLN A CA 1
ATOM 3493 C C . GLN A 1 449 ? -15.261 -10.750 -17.403 1.00 80.12 449 GLN A C 1
ATOM 3495 O O . GLN A 1 449 ? -15.710 -10.567 -16.273 1.00 80.12 449 GLN A O 1
ATOM 3500 N N . GLY A 1 450 ? -15.800 -10.178 -18.482 1.00 79.50 450 GLY A N 1
ATOM 3501 C CA . GLY A 1 450 ? -16.928 -9.251 -18.448 1.00 79.50 450 GLY A CA 1
ATOM 3502 C C . GLY A 1 450 ? -18.177 -9.902 -17.864 1.00 79.50 450 GLY A C 1
ATOM 3503 O O . GLY A 1 450 ? -18.752 -9.378 -16.909 1.00 79.50 450 GLY A O 1
ATOM 3504 N N . LEU A 1 451 ? -18.541 -11.090 -18.359 1.00 84.12 451 LEU A N 1
ATOM 3505 C CA . LEU A 1 451 ? -19.680 -11.848 -17.839 1.00 84.12 451 LEU A CA 1
ATOM 3506 C C . LEU A 1 451 ? -19.462 -12.274 -16.390 1.00 84.12 451 LEU A C 1
ATOM 3508 O O . LEU A 1 451 ? -20.376 -12.133 -15.582 1.00 84.12 451 LEU A O 1
ATOM 3512 N N . PHE A 1 452 ? -18.272 -12.762 -16.033 1.00 86.81 452 PHE A N 1
ATOM 3513 C CA . PHE A 1 452 ? -17.973 -13.159 -14.658 1.00 86.81 452 PHE A CA 1
ATOM 3514 C C . PHE A 1 452 ? -18.073 -11.971 -13.697 1.00 86.81 452 PHE A C 1
ATOM 3516 O O . PHE A 1 452 ? -18.771 -12.042 -12.686 1.00 86.81 452 PHE A O 1
ATOM 3523 N N . ASN A 1 453 ? -17.436 -10.850 -14.025 1.00 88.00 453 ASN A N 1
ATOM 3524 C CA . ASN A 1 453 ? -17.467 -9.665 -13.180 1.00 88.00 453 ASN A CA 1
ATOM 3525 C C . ASN A 1 453 ? -18.899 -9.145 -13.020 1.00 88.00 453 ASN A C 1
ATOM 3527 O O . ASN A 1 453 ? -19.350 -8.900 -11.905 1.00 88.00 453 ASN A O 1
ATOM 3531 N N . GLN A 1 454 ? -19.648 -9.028 -14.114 1.00 89.12 454 GLN A N 1
ATOM 3532 C CA . GLN A 1 454 ? -20.999 -8.474 -14.073 1.00 89.12 454 GLN A CA 1
ATOM 3533 C C . GLN A 1 454 ? -21.992 -9.427 -13.398 1.00 89.12 454 GLN A C 1
ATOM 3535 O O . GLN A 1 454 ? -22.686 -9.038 -12.462 1.00 89.12 454 GLN A O 1
ATOM 3540 N N . LEU A 1 455 ? -22.047 -10.692 -13.824 1.00 90.19 455 LEU A N 1
ATOM 3541 C CA . LEU A 1 455 ? -23.029 -11.658 -13.325 1.00 90.19 455 LEU A CA 1
ATOM 3542 C C . LEU A 1 455 ? -22.678 -12.186 -11.937 1.00 90.19 455 LEU A C 1
ATOM 3544 O O . LEU A 1 455 ? -23.565 -12.325 -11.096 1.00 90.19 455 LEU A O 1
ATOM 3548 N N . ILE A 1 456 ? -21.408 -12.503 -11.686 1.00 90.19 456 ILE A N 1
ATOM 3549 C CA . ILE A 1 456 ? -20.999 -13.157 -10.442 1.00 90.19 456 ILE A CA 1
ATOM 3550 C C . ILE A 1 456 ? -20.591 -12.118 -9.405 1.00 90.19 456 ILE A C 1
ATOM 3552 O O . ILE A 1 456 ? -21.177 -12.098 -8.321 1.00 90.19 456 ILE A O 1
ATOM 3556 N N . LEU A 1 457 ? -19.632 -11.240 -9.717 1.00 89.31 457 LEU A N 1
ATOM 3557 C CA . LEU A 1 457 ? -19.121 -10.295 -8.718 1.00 89.31 457 LEU A CA 1
ATOM 3558 C C . LEU A 1 457 ? -20.104 -9.168 -8.406 1.00 89.31 457 LEU A C 1
ATOM 3560 O O . LEU A 1 457 ? -20.224 -8.810 -7.240 1.00 89.31 457 LEU A O 1
ATOM 3564 N N . PHE A 1 458 ? -20.814 -8.626 -9.398 1.00 91.19 458 PHE A N 1
ATOM 3565 C CA . PHE A 1 458 ? -21.653 -7.439 -9.198 1.00 91.19 458 PHE A CA 1
ATOM 3566 C C . PHE A 1 458 ? -23.161 -7.699 -9.172 1.00 91.19 458 PHE A C 1
ATOM 3568 O O . PHE A 1 458 ? -23.897 -6.883 -8.629 1.00 91.19 458 PHE A O 1
ATOM 3575 N N . LEU A 1 459 ? -23.646 -8.848 -9.641 1.00 91.81 459 LEU A N 1
ATOM 3576 C CA . LEU A 1 459 ? -25.056 -9.225 -9.488 1.00 91.81 459 LEU A CA 1
ATOM 3577 C C . LEU A 1 459 ? -25.245 -10.293 -8.411 1.00 91.81 459 LEU A C 1
ATOM 3579 O O . LEU A 1 459 ? -25.896 -10.045 -7.394 1.00 91.81 459 LEU A O 1
ATOM 3583 N N . LEU A 1 460 ? -24.656 -11.476 -8.590 1.00 92.69 460 LEU A N 1
ATOM 3584 C CA . LEU A 1 460 ? -24.886 -12.603 -7.690 1.00 92.69 460 LEU A CA 1
ATOM 3585 C C . LEU A 1 460 ? -24.331 -12.348 -6.286 1.00 92.69 460 LEU A C 1
ATOM 3587 O O . LEU A 1 460 ? -25.040 -12.576 -5.307 1.00 92.69 460 LEU A O 1
ATOM 3591 N N . ALA A 1 461 ? -23.091 -11.873 -6.155 1.00 92.69 461 ALA A N 1
ATOM 3592 C CA . ALA A 1 461 ? -22.475 -11.696 -4.844 1.00 92.69 461 ALA A CA 1
ATOM 3593 C C . ALA A 1 461 ? -23.198 -10.630 -3.984 1.00 92.69 461 ALA A C 1
ATOM 3595 O O . ALA A 1 461 ? -23.537 -10.946 -2.837 1.00 92.69 461 ALA A O 1
ATOM 3596 N N . PRO A 1 462 ? -23.551 -9.428 -4.492 1.00 92.12 462 PRO A N 1
ATOM 3597 C CA . PRO A 1 462 ? -24.328 -8.455 -3.725 1.00 92.12 462 PRO A CA 1
ATOM 3598 C C . PRO A 1 462 ? -25.762 -8.930 -3.460 1.00 92.12 462 PRO A C 1
ATOM 3600 O O . PRO A 1 462 ? -26.302 -8.652 -2.390 1.00 92.12 462 PRO A O 1
ATOM 3603 N N . TYR A 1 463 ? -26.364 -9.712 -4.367 1.00 92.56 463 TYR A N 1
ATOM 3604 C CA . TYR A 1 463 ? -27.655 -10.364 -4.123 1.00 92.56 463 TYR A CA 1
ATOM 3605 C C . TYR A 1 463 ? -27.592 -11.370 -2.964 1.00 92.56 463 TYR A C 1
ATOM 3607 O O . TYR A 1 463 ? -28.464 -11.374 -2.091 1.00 92.56 463 TYR A O 1
ATOM 3615 N N . LEU A 1 464 ? -26.551 -12.207 -2.916 1.00 91.62 464 LEU A N 1
ATOM 3616 C CA . LEU A 1 464 ? -26.335 -13.148 -1.817 1.00 91.62 464 LEU A CA 1
ATOM 3617 C C . LEU A 1 464 ? -26.092 -12.416 -0.495 1.00 91.62 464 LEU A C 1
ATOM 3619 O O . LEU A 1 464 ? -26.630 -12.841 0.525 1.00 91.62 464 LEU A O 1
ATOM 3623 N N . LEU A 1 465 ? -25.360 -11.296 -0.511 1.00 90.25 465 LEU A N 1
ATOM 3624 C CA . LEU A 1 465 ? -25.165 -10.438 0.660 1.00 90.25 465 LEU A CA 1
ATOM 3625 C C . LEU A 1 465 ? -26.505 -9.886 1.180 1.00 90.25 465 LEU A C 1
ATOM 3627 O O . LEU A 1 465 ? -26.821 -10.036 2.360 1.00 90.25 465 LEU A O 1
ATOM 3631 N N . LEU A 1 466 ? -27.318 -9.306 0.291 1.00 90.75 466 LEU A N 1
ATOM 3632 C CA . LEU A 1 466 ? -28.685 -8.841 0.566 1.00 90.75 466 LEU A CA 1
ATOM 3633 C C . LEU A 1 466 ? -29.527 -9.935 1.241 1.00 90.75 466 LEU A C 1
ATOM 3635 O O . LEU A 1 466 ? -30.115 -9.718 2.304 1.00 90.75 466 LEU A O 1
ATOM 3639 N N . LYS A 1 467 ? -29.546 -11.130 0.635 1.00 89.06 467 LYS A N 1
ATOM 3640 C CA . LYS A 1 467 ? -30.321 -12.283 1.106 1.00 89.06 467 LYS A CA 1
ATOM 3641 C C . LYS A 1 467 ? -29.820 -12.801 2.454 1.00 89.06 467 LYS A C 1
ATOM 3643 O O . LYS A 1 467 ? -30.637 -13.117 3.315 1.00 89.06 467 LYS A O 1
ATOM 3648 N N . TYR A 1 468 ? -28.504 -12.854 2.653 1.00 87.12 468 TYR A N 1
ATOM 3649 C CA . TYR A 1 468 ? -27.880 -13.293 3.903 1.00 87.12 468 TYR A CA 1
ATOM 3650 C C . TYR A 1 468 ? -28.278 -12.403 5.088 1.00 87.12 468 TYR A C 1
ATOM 3652 O O . TYR A 1 468 ? -28.529 -12.903 6.182 1.00 87.12 468 TYR A O 1
ATOM 3660 N N . TYR A 1 469 ? -28.412 -11.092 4.863 1.00 87.44 469 TYR A N 1
ATOM 3661 C CA . TYR A 1 469 ? -28.848 -10.131 5.881 1.00 87.44 469 TYR A CA 1
ATOM 3662 C C . TYR A 1 469 ? -30.368 -9.898 5.928 1.00 87.44 469 TYR A C 1
ATOM 3664 O O . TYR A 1 469 ? -30.831 -9.020 6.659 1.00 87.44 469 TYR A O 1
ATOM 3672 N N . GLY A 1 470 ? -31.155 -10.676 5.176 1.00 83.75 470 GLY A N 1
ATOM 3673 C CA . GLY A 1 470 ? -32.619 -10.604 5.182 1.00 83.75 470 GLY A CA 1
ATOM 3674 C C . GLY A 1 470 ? -33.189 -9.279 4.667 1.00 83.75 470 GLY A C 1
ATOM 3675 O O . GLY A 1 470 ? -34.305 -8.911 5.036 1.00 83.75 470 GLY A O 1
ATOM 3676 N N . GLN A 1 471 ? -32.430 -8.547 3.851 1.00 85.88 471 GLN A N 1
ATOM 3677 C CA . GLN A 1 471 ? -32.862 -7.287 3.251 1.00 85.88 471 GLN A CA 1
ATOM 3678 C C . GLN A 1 471 ? -33.711 -7.568 2.005 1.00 85.88 471 GLN A C 1
ATOM 3680 O O . GLN A 1 471 ? -33.409 -8.472 1.221 1.00 85.88 471 GLN A O 1
ATOM 3685 N N . SER A 1 472 ? -34.799 -6.817 1.822 1.00 84.62 472 SER A N 1
ATOM 3686 C CA . SER A 1 472 ? -35.693 -7.028 0.684 1.00 84.62 472 SER A CA 1
ATOM 3687 C C . SER A 1 472 ? -35.178 -6.294 -0.556 1.00 84.62 472 SER A C 1
ATOM 3689 O O . SER A 1 472 ? -34.712 -5.158 -0.480 1.00 84.62 472 SER A O 1
ATOM 3691 N N . LEU A 1 473 ? -35.289 -6.929 -1.726 1.00 84.19 473 LEU A N 1
ATOM 3692 C CA . LEU A 1 473 ? -34.811 -6.345 -2.985 1.00 84.19 473 LEU A CA 1
ATOM 3693 C C . LEU A 1 473 ? -35.536 -5.030 -3.329 1.00 84.19 473 LEU A C 1
ATOM 3695 O O . LEU A 1 473 ? -34.951 -4.141 -3.935 1.00 84.19 473 LEU A O 1
ATOM 3699 N N . LYS A 1 474 ? -36.806 -4.915 -2.920 1.00 81.50 474 LYS A N 1
ATOM 3700 C CA . LYS A 1 474 ? -37.665 -3.753 -3.188 1.00 81.50 474 LYS A CA 1
ATOM 3701 C C . LYS A 1 474 ? -37.266 -2.525 -2.374 1.00 81.50 474 LYS A C 1
ATOM 3703 O O . LYS A 1 474 ? -37.451 -1.411 -2.847 1.00 81.50 474 LYS A O 1
ATOM 3708 N N . ASP A 1 475 ? -36.736 -2.735 -1.170 1.00 78.25 475 ASP A N 1
ATOM 3709 C CA . ASP A 1 475 ? -36.303 -1.641 -0.294 1.00 78.25 475 ASP A CA 1
ATOM 3710 C C . ASP A 1 475 ? -34.932 -1.091 -0.714 1.00 78.25 475 ASP A C 1
ATOM 3712 O O . ASP A 1 475 ? -34.619 0.072 -0.459 1.00 78.25 475 ASP A O 1
ATOM 3716 N N . VAL A 1 476 ? -34.117 -1.933 -1.356 1.00 81.00 476 VAL A N 1
ATOM 3717 C CA . VAL A 1 476 ? -32.737 -1.613 -1.742 1.00 81.00 476 VAL A CA 1
ATOM 3718 C C . VAL A 1 476 ? -32.638 -1.073 -3.163 1.00 81.00 476 VAL A C 1
ATOM 3720 O O . VAL A 1 476 ? -31.857 -0.159 -3.402 1.00 81.00 476 VAL A O 1
ATOM 3723 N N . VAL A 1 477 ? -33.441 -1.591 -4.094 1.00 80.25 477 VAL A N 1
ATOM 3724 C CA . VAL A 1 477 ? -33.440 -1.161 -5.495 1.00 80.25 477 VAL A CA 1
ATOM 3725 C C . VAL A 1 477 ? -34.775 -0.480 -5.797 1.00 80.25 477 VAL A C 1
ATOM 3727 O O . VAL A 1 477 ? -35.793 -1.164 -5.955 1.00 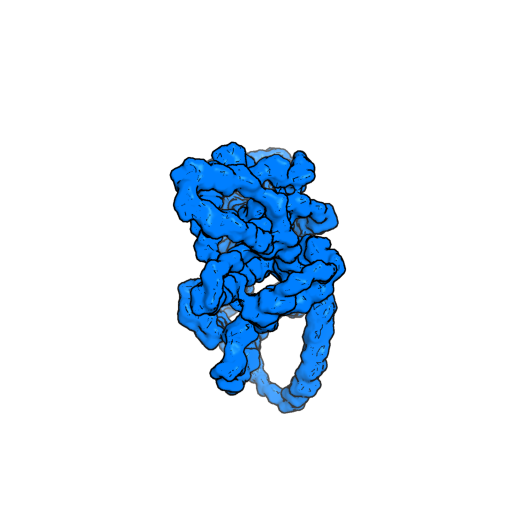80.25 477 VAL A O 1
ATOM 3730 N N . PRO A 1 478 ? -34.820 0.861 -5.869 1.00 68.56 478 PRO A N 1
ATOM 3731 C CA . PRO A 1 478 ? -36.040 1.566 -6.216 1.00 68.56 478 PRO A CA 1
ATOM 3732 C C . PRO A 1 478 ? -36.317 1.397 -7.714 1.00 68.56 478 PRO A C 1
ATOM 3734 O O . PRO A 1 478 ? -35.872 2.195 -8.533 1.00 68.56 478 PRO A O 1
ATOM 3737 N N . PHE A 1 479 ? -37.093 0.376 -8.084 1.00 67.75 479 PHE A N 1
ATOM 3738 C CA . PHE A 1 479 ? -37.594 0.208 -9.450 1.00 67.75 479 PHE A CA 1
ATOM 3739 C C . PHE A 1 479 ? -38.585 1.330 -9.789 1.00 67.75 479 PHE A C 1
ATOM 3741 O O . PHE A 1 479 ? -39.798 1.189 -9.622 1.00 67.75 479 PHE A O 1
ATOM 3748 N N . LYS A 1 480 ? -38.071 2.474 -10.242 1.00 71.94 480 LYS A N 1
ATOM 3749 C CA . LYS A 1 480 ? -38.872 3.562 -10.806 1.00 71.94 480 LYS A CA 1
ATOM 3750 C C . LYS A 1 480 ? -38.846 3.457 -12.324 1.00 71.94 480 LYS A C 1
ATOM 3752 O O . LYS A 1 480 ? -37.790 3.250 -12.913 1.00 71.94 480 LYS A O 1
ATOM 3757 N N . MET A 1 481 ? -40.007 3.610 -12.961 1.00 70.88 481 MET A N 1
ATOM 3758 C CA . MET A 1 481 ? -40.047 3.717 -14.417 1.00 70.88 481 MET A CA 1
ATOM 3759 C C . MET A 1 481 ? -39.344 5.000 -14.859 1.00 70.88 481 MET A C 1
ATOM 3761 O O . MET A 1 481 ? -39.576 6.071 -14.298 1.00 70.88 481 MET A O 1
ATOM 3765 N N . VAL A 1 482 ? -38.468 4.867 -15.851 1.00 74.31 482 VAL A N 1
ATOM 3766 C CA . VAL A 1 482 ? -37.734 5.989 -16.436 1.00 74.31 482 VAL A CA 1
ATOM 3767 C C . VAL A 1 482 ? -38.705 6.816 -17.280 1.00 74.31 482 VAL A C 1
ATOM 3769 O O . VAL A 1 482 ? -39.370 6.280 -18.164 1.00 74.31 482 VAL A O 1
ATOM 3772 N N . ASP A 1 483 ? -38.796 8.120 -17.014 1.00 84.69 483 ASP A N 1
ATOM 3773 C CA . ASP A 1 483 ? -39.561 9.043 -17.860 1.00 84.69 483 ASP A CA 1
ATOM 3774 C C . ASP A 1 483 ? -38.860 9.181 -19.222 1.00 84.69 483 ASP A C 1
ATOM 3776 O O . ASP A 1 483 ? -37.661 9.468 -19.291 1.00 84.69 483 ASP A O 1
ATOM 3780 N N . LEU A 1 484 ? -39.608 9.002 -20.316 1.00 85.69 484 LEU A N 1
ATOM 3781 C CA . LEU A 1 484 ? -39.091 9.075 -21.686 1.00 85.69 484 LEU A CA 1
ATOM 3782 C C . LEU A 1 484 ? -38.406 10.420 -21.985 1.00 85.69 484 LEU A C 1
ATOM 3784 O O . LEU A 1 484 ? -37.462 10.480 -22.772 1.00 85.69 484 LEU A O 1
ATOM 3788 N N . ARG A 1 485 ? -38.827 11.500 -21.316 1.00 89.38 485 ARG A N 1
ATOM 3789 C CA . ARG A 1 485 ? -38.191 12.822 -21.425 1.00 89.38 485 ARG A CA 1
ATOM 3790 C C . ARG A 1 485 ? -36.758 12.813 -20.901 1.00 89.38 485 ARG A C 1
ATOM 3792 O O . ARG A 1 485 ? -35.884 13.412 -21.519 1.00 89.38 485 ARG A O 1
ATOM 3799 N N . ILE A 1 486 ? -36.510 12.110 -19.797 1.00 83.00 486 ILE A N 1
ATOM 3800 C CA . ILE A 1 486 ? -35.172 11.981 -19.207 1.00 83.00 486 ILE A CA 1
ATOM 3801 C C . ILE A 1 486 ? -34.274 11.180 -20.149 1.00 83.00 486 ILE A C 1
ATOM 3803 O O . ILE A 1 486 ? -33.139 11.581 -20.380 1.00 83.00 486 ILE A O 1
ATOM 3807 N N . LEU A 1 487 ? -34.797 10.114 -20.765 1.00 83.06 487 LEU A N 1
ATOM 3808 C CA . LEU A 1 487 ? -34.049 9.329 -21.749 1.00 83.06 487 LEU A CA 1
ATOM 3809 C C . LEU A 1 487 ? -33.607 10.183 -22.950 1.00 83.06 487 LEU A C 1
ATOM 3811 O O . LEU A 1 487 ? -32.449 10.117 -23.358 1.00 83.06 487 LEU A O 1
ATOM 3815 N N . LEU A 1 488 ? -34.507 11.016 -23.485 1.00 86.44 488 LEU A N 1
ATOM 3816 C CA . LEU A 1 488 ? -34.198 11.926 -24.595 1.00 86.44 488 LEU A CA 1
ATOM 3817 C C . LEU A 1 488 ? -33.151 12.980 -24.205 1.00 86.44 488 LEU A C 1
ATOM 3819 O O . LEU A 1 488 ? -32.235 13.247 -24.979 1.00 86.44 488 LEU A O 1
ATOM 3823 N N . ILE A 1 489 ? -33.245 13.536 -22.994 1.00 86.88 489 ILE A N 1
ATOM 3824 C CA . ILE A 1 489 ? -32.244 14.470 -22.457 1.00 86.88 489 ILE A CA 1
ATOM 3825 C C . ILE A 1 489 ? -30.886 13.774 -22.296 1.00 86.88 489 ILE A C 1
ATOM 3827 O O . ILE A 1 489 ? -29.868 14.335 -22.692 1.00 86.88 489 ILE A O 1
ATOM 3831 N N . CYS A 1 490 ? -30.851 12.547 -21.771 1.00 82.38 490 CYS A N 1
ATOM 3832 C CA . CYS A 1 490 ? -29.619 11.769 -21.645 1.00 82.38 490 CYS A CA 1
ATOM 3833 C C . CYS A 1 490 ? -28.973 11.500 -23.009 1.00 82.38 490 CYS A C 1
ATOM 3835 O O . CYS A 1 490 ? -27.769 11.691 -23.136 1.00 82.38 490 CYS A O 1
ATOM 3837 N N . LEU A 1 491 ? -29.758 11.134 -24.031 1.00 84.56 491 LEU A N 1
ATOM 3838 C CA . LEU A 1 491 ? -29.280 10.956 -25.410 1.00 84.56 491 LEU A CA 1
ATOM 3839 C C . LEU A 1 491 ? -28.659 12.241 -25.979 1.00 84.56 491 LEU A C 1
ATOM 3841 O O . LEU A 1 491 ? -27.584 12.192 -26.573 1.00 84.56 491 LEU A O 1
ATOM 3845 N N . LEU A 1 492 ? -29.295 13.393 -25.747 1.00 85.88 492 LEU A N 1
ATOM 3846 C CA . LEU A 1 492 ? -28.775 14.708 -26.145 1.00 85.88 492 LEU A CA 1
ATOM 3847 C C . LEU A 1 492 ? -27.510 15.112 -25.369 1.00 85.88 492 LEU A C 1
ATOM 3849 O O . LEU A 1 492 ? -26.687 15.865 -25.888 1.00 85.88 492 LEU A O 1
ATOM 3853 N N . LEU A 1 493 ? -27.335 14.608 -24.145 1.00 86.81 493 LEU A N 1
ATOM 3854 C CA . LEU A 1 493 ? -26.164 14.870 -23.307 1.00 86.81 493 LEU A CA 1
ATOM 3855 C C . LEU A 1 493 ? -24.952 13.997 -23.650 1.00 86.81 493 LEU A C 1
ATOM 3857 O O . LEU A 1 493 ? -23.850 14.371 -23.262 1.00 86.81 493 LEU A O 1
ATOM 3861 N N . ILE A 1 494 ? -25.104 12.886 -24.383 1.00 85.19 494 ILE A N 1
ATOM 3862 C CA . ILE A 1 494 ? -23.983 12.012 -24.785 1.00 85.19 494 ILE A CA 1
ATOM 3863 C C . ILE A 1 494 ? -22.828 12.790 -25.446 1.00 85.19 494 ILE A C 1
ATOM 3865 O O . ILE A 1 494 ? -21.700 12.658 -24.965 1.00 85.19 494 ILE A O 1
ATOM 3869 N N . PRO A 1 495 ? -23.044 13.624 -26.487 1.00 86.88 495 PRO A N 1
ATOM 3870 C CA . PRO A 1 495 ? -21.951 14.374 -27.112 1.00 86.88 495 PRO A CA 1
ATOM 3871 C C . PRO A 1 495 ? -21.307 15.386 -26.155 1.00 86.88 495 PRO A C 1
ATOM 3873 O O . PRO A 1 495 ? -20.091 15.570 -26.184 1.00 86.88 495 PRO A O 1
ATOM 3876 N N . LEU A 1 496 ? -22.089 15.997 -25.257 1.00 84.56 496 LEU A N 1
ATOM 3877 C CA . LEU A 1 496 ? -21.555 16.866 -24.203 1.00 84.56 496 LEU A CA 1
ATOM 3878 C C . LEU A 1 496 ? -20.708 16.079 -23.197 1.00 84.56 496 LEU A C 1
ATOM 3880 O O . LEU A 1 496 ? -19.657 16.552 -22.777 1.00 84.56 496 LEU A O 1
ATOM 3884 N N . GLY A 1 497 ? -21.145 14.874 -22.830 1.00 81.75 497 GLY A N 1
ATOM 3885 C CA . GLY A 1 497 ? -20.414 13.959 -21.962 1.00 81.75 497 GLY A CA 1
ATOM 3886 C C . GLY A 1 497 ? -19.100 13.505 -22.592 1.00 81.75 497 GLY A C 1
ATOM 3887 O O . GLY A 1 497 ? -18.078 13.504 -21.915 1.00 81.75 497 GLY A O 1
ATOM 3888 N N . GLN A 1 498 ? -19.090 13.206 -23.894 1.00 79.94 498 GLN A N 1
ATOM 3889 C CA . GLN A 1 498 ? -17.859 12.916 -24.636 1.00 79.94 498 GLN A CA 1
ATOM 3890 C C . GLN A 1 498 ? -16.918 14.121 -24.683 1.00 79.94 498 GLN A C 1
ATOM 3892 O O . GLN A 1 498 ? -15.720 13.958 -24.466 1.00 79.94 498 GLN A O 1
ATOM 3897 N N . LEU A 1 499 ? -17.435 15.329 -24.919 1.00 83.38 499 LEU A N 1
ATOM 3898 C CA . LEU A 1 499 ? -16.635 16.556 -24.881 1.00 83.38 499 LEU A CA 1
ATOM 3899 C C . LEU A 1 499 ? -16.050 16.809 -23.481 1.00 83.38 499 LEU A C 1
ATOM 3901 O O . LEU A 1 499 ? -14.885 17.172 -23.344 1.00 83.38 499 LEU A O 1
ATOM 3905 N N . ALA A 1 500 ? -16.842 16.583 -22.432 1.00 80.44 500 ALA A N 1
ATOM 3906 C CA . ALA A 1 500 ? -16.388 16.702 -21.053 1.00 80.44 500 ALA A CA 1
ATOM 3907 C C . ALA A 1 500 ? -15.329 15.643 -20.718 1.00 80.44 500 ALA A C 1
ATOM 3909 O O . ALA A 1 500 ? -14.321 15.970 -20.101 1.00 80.44 500 ALA A O 1
ATOM 3910 N N . ALA A 1 501 ? -15.517 14.398 -21.161 1.00 73.12 501 ALA A N 1
ATOM 3911 C CA . ALA A 1 501 ? -14.566 13.311 -20.953 1.00 73.12 501 ALA A CA 1
ATOM 3912 C C . ALA A 1 501 ? -13.239 13.566 -21.680 1.00 73.12 501 ALA A C 1
ATOM 3914 O O . ALA A 1 501 ? -12.177 13.403 -21.082 1.00 73.12 501 ALA A O 1
ATOM 3915 N N . THR A 1 502 ? -13.276 14.024 -22.936 1.00 76.81 502 THR A N 1
ATOM 3916 C CA . THR A 1 502 ? -12.059 14.368 -23.689 1.00 76.81 502 THR A CA 1
ATOM 3917 C C . THR A 1 502 ? -11.371 15.594 -23.095 1.00 76.81 502 THR A C 1
ATOM 3919 O O . THR A 1 502 ? -10.163 15.559 -22.865 1.00 76.81 502 THR A O 1
ATOM 3922 N N . GLY A 1 503 ? -12.122 16.634 -22.732 1.00 79.81 503 GLY A N 1
ATOM 3923 C CA . GLY A 1 503 ? -11.593 17.804 -22.029 1.00 79.81 503 GLY A CA 1
ATOM 3924 C C . GLY A 1 503 ? -10.935 17.440 -20.696 1.00 79.81 503 GLY A C 1
ATOM 3925 O O . GLY A 1 503 ? -9.814 17.866 -20.414 1.00 79.81 503 GLY A O 1
ATOM 3926 N N . LEU A 1 504 ? -11.584 16.581 -19.907 1.00 76.12 504 LEU A N 1
ATOM 3927 C CA . LEU A 1 504 ? -11.041 16.071 -18.653 1.00 76.12 504 LEU A CA 1
ATOM 3928 C C . LEU A 1 504 ? -9.792 15.214 -18.888 1.00 76.12 504 LEU A C 1
ATOM 3930 O O . LEU A 1 504 ? -8.817 15.370 -18.162 1.00 76.12 504 LEU A O 1
ATOM 3934 N N . SER A 1 505 ? -9.772 14.364 -19.919 1.00 70.06 505 SER A N 1
ATOM 3935 C CA . SER A 1 505 ? -8.584 13.574 -20.270 1.00 70.06 505 SER A CA 1
ATOM 3936 C C . SER A 1 505 ? -7.404 14.447 -20.706 1.00 70.06 505 SER A C 1
ATOM 3938 O O . SER A 1 505 ? -6.266 14.132 -20.375 1.00 70.06 505 SER A O 1
ATOM 3940 N N . HIS A 1 506 ? -7.650 15.579 -21.371 1.00 76.19 506 HIS A N 1
ATOM 3941 C CA . HIS A 1 506 ? -6.600 16.533 -21.729 1.00 76.19 506 HIS A CA 1
ATOM 3942 C C . HIS A 1 506 ? -6.059 17.277 -20.506 1.00 76.19 506 HIS A C 1
ATOM 3944 O O . HIS A 1 506 ? -4.852 17.486 -20.403 1.00 76.19 506 HIS A O 1
ATOM 3950 N N . LEU A 1 507 ? -6.937 17.645 -19.568 1.00 76.25 507 LEU A N 1
ATOM 3951 C CA . LEU A 1 507 ? -6.555 18.286 -18.308 1.00 76.25 507 LEU A CA 1
ATOM 3952 C C . LEU A 1 507 ? -5.791 17.334 -17.380 1.00 76.25 507 LEU A C 1
ATOM 3954 O O . LEU A 1 507 ? -4.811 17.734 -16.755 1.00 76.25 507 LEU A O 1
ATOM 3958 N N . LEU A 1 508 ? -6.241 16.081 -17.282 1.00 69.88 508 LEU A N 1
ATOM 3959 C CA . LEU A 1 508 ? -5.667 15.074 -16.392 1.00 69.88 508 LEU A CA 1
ATOM 3960 C C . LEU A 1 508 ? -4.502 14.310 -17.014 1.00 69.88 508 LEU A C 1
ATOM 3962 O O . LEU A 1 508 ? -3.692 13.789 -16.261 1.00 69.88 508 LEU A O 1
ATOM 3966 N N . GLY A 1 509 ? -4.371 14.254 -18.340 1.00 67.44 509 GLY A N 1
ATOM 3967 C CA . GLY A 1 509 ? -3.318 13.502 -19.030 1.00 67.44 509 GLY A CA 1
ATOM 3968 C C . GLY A 1 509 ? -1.893 13.782 -18.522 1.00 67.44 509 GLY A C 1
ATOM 3969 O O . GLY A 1 509 ? -1.137 12.831 -18.338 1.00 67.44 509 GLY A O 1
ATOM 3970 N N . PRO A 1 510 ? -1.515 15.041 -18.215 1.00 66.38 510 PRO A N 1
ATOM 3971 C CA . PRO A 1 510 ? -0.222 15.352 -17.595 1.00 66.38 510 PRO A CA 1
ATOM 3972 C C . PRO A 1 510 ? -0.074 14.885 -16.132 1.00 66.38 510 PRO A C 1
ATOM 3974 O O . PRO A 1 510 ? 1.043 14.663 -15.673 1.00 66.38 510 PRO A O 1
ATOM 3977 N N . LEU A 1 511 ? -1.178 14.764 -15.384 1.00 64.38 511 LEU A N 1
ATOM 3978 C CA . LEU A 1 511 ? -1.227 14.407 -13.952 1.00 64.38 511 LEU A CA 1
ATOM 3979 C C . LEU A 1 511 ? -1.372 12.894 -13.712 1.00 64.38 511 LEU A C 1
ATOM 3981 O O . LEU A 1 511 ? -0.854 12.349 -12.734 1.00 64.38 511 LEU A O 1
ATOM 3985 N N . LEU A 1 512 ? -2.104 12.241 -14.608 1.00 61.84 512 LEU A N 1
ATOM 3986 C CA . LEU A 1 512 ? -2.397 10.820 -14.682 1.00 61.84 512 LEU A CA 1
ATOM 3987 C C . LEU A 1 512 ? -2.144 10.411 -16.136 1.00 61.84 512 LEU A C 1
ATOM 3989 O O . LEU A 1 512 ? -3.094 10.377 -16.922 1.00 61.84 512 LEU A O 1
ATOM 3993 N N . PRO A 1 513 ? -0.884 10.143 -16.526 1.00 57.66 513 PRO A N 1
ATOM 3994 C CA . PRO A 1 513 ? -0.610 9.599 -17.844 1.00 57.66 513 PRO A CA 1
ATOM 3995 C C . PRO A 1 513 ? -1.330 8.255 -17.932 1.00 57.66 513 PRO A C 1
ATOM 3997 O O . PRO A 1 513 ? -0.886 7.257 -17.363 1.00 57.66 513 PRO A O 1
ATOM 4000 N N . ALA A 1 514 ? -2.493 8.246 -18.590 1.00 55.41 514 ALA A N 1
ATOM 4001 C CA . ALA A 1 514 ? -3.194 7.014 -18.892 1.00 55.41 514 ALA A CA 1
ATOM 4002 C C . ALA A 1 514 ? -2.182 6.128 -19.624 1.00 55.41 514 ALA A C 1
ATOM 4004 O O . ALA A 1 514 ? -1.567 6.601 -20.589 1.00 55.41 514 ALA A O 1
ATOM 4005 N N . PRO A 1 515 ? -1.943 4.883 -19.175 1.00 53.59 515 PRO A N 1
ATOM 4006 C CA . PRO A 1 515 ? -1.082 3.997 -19.922 1.00 53.59 515 PRO A CA 1
ATOM 4007 C C . PRO A 1 515 ? -1.783 3.819 -21.263 1.00 53.59 515 PRO A C 1
ATOM 4009 O O . PRO A 1 515 ? -2.818 3.165 -21.330 1.00 53.59 515 PRO A O 1
ATOM 4012 N N . VAL A 1 516 ? -1.259 4.436 -22.322 1.00 53.38 516 VAL A N 1
ATOM 4013 C CA . VAL A 1 516 ? -1.784 4.270 -23.686 1.00 53.38 516 VAL A CA 1
ATOM 4014 C C . VAL A 1 516 ? -1.889 2.776 -23.990 1.00 53.38 516 VAL A C 1
ATOM 4016 O O . VAL A 1 516 ? -2.902 2.324 -24.495 1.00 53.38 516 VAL A O 1
ATOM 4019 N N . LYS A 1 517 ? -0.936 2.000 -23.466 1.00 46.00 517 LYS A N 1
ATOM 4020 C CA . LYS A 1 517 ? -0.937 0.541 -23.457 1.00 46.00 517 LYS A CA 1
ATOM 4021 C C . LYS A 1 517 ? -2.098 -0.111 -22.695 1.00 46.00 517 LYS A C 1
ATOM 4023 O O . LYS A 1 517 ? -2.568 -1.145 -23.122 1.00 46.00 517 LYS A O 1
ATOM 4028 N N . ALA A 1 518 ? -2.585 0.443 -21.585 1.00 52.91 518 ALA A N 1
ATOM 4029 C CA . ALA A 1 518 ? -3.778 -0.084 -20.912 1.00 52.91 518 ALA A CA 1
ATOM 4030 C C . ALA A 1 518 ? -5.049 0.208 -21.720 1.00 52.91 518 ALA A C 1
ATOM 4032 O O . ALA A 1 518 ? -5.963 -0.609 -21.725 1.00 52.91 518 ALA A O 1
ATOM 4033 N N . LEU A 1 519 ? -5.091 1.347 -22.420 1.00 54.81 519 LEU A N 1
ATOM 4034 C CA . LEU A 1 519 ? -6.178 1.676 -23.339 1.00 54.81 519 LEU A CA 1
ATOM 4035 C C . LEU A 1 519 ? -6.136 0.777 -24.585 1.00 54.81 519 LEU A C 1
ATOM 4037 O O . LEU A 1 519 ? -7.163 0.229 -24.962 1.00 54.81 519 LEU A O 1
ATOM 4041 N N . GLU A 1 520 ? -4.952 0.566 -25.162 1.00 55.09 520 GLU A N 1
ATOM 4042 C CA . GLU A 1 520 ? -4.703 -0.357 -26.274 1.00 55.09 520 GLU A CA 1
ATOM 4043 C C . GLU A 1 520 ? -5.005 -1.801 -25.870 1.00 55.09 520 GLU A C 1
ATOM 4045 O O . GLU A 1 520 ? -5.789 -2.443 -26.546 1.00 55.09 520 GLU A O 1
ATOM 4050 N N . MET A 1 521 ? -4.513 -2.281 -24.721 1.00 54.44 521 MET A N 1
ATOM 4051 C CA . MET A 1 521 ? -4.850 -3.606 -24.186 1.00 54.44 521 MET A CA 1
ATOM 4052 C C . MET A 1 521 ? -6.347 -3.748 -23.937 1.00 54.44 521 MET A C 1
ATOM 4054 O O . MET A 1 521 ? -6.891 -4.816 -24.171 1.00 54.44 521 MET A O 1
ATOM 4058 N N . MET A 1 522 ? -7.029 -2.698 -23.467 1.00 57.28 522 MET A N 1
ATOM 4059 C CA . MET A 1 522 ? -8.483 -2.720 -23.318 1.00 57.28 522 MET A CA 1
ATOM 4060 C C . MET A 1 522 ? -9.166 -2.814 -24.687 1.00 57.28 522 MET A C 1
ATOM 4062 O O . MET A 1 522 ? -10.090 -3.603 -24.832 1.00 57.28 522 MET A O 1
ATOM 4066 N N . MET A 1 523 ? -8.702 -2.063 -25.691 1.00 58.91 523 MET A N 1
ATOM 4067 C CA . MET A 1 523 ? -9.207 -2.117 -27.070 1.00 58.91 523 MET A CA 1
ATOM 4068 C C . MET A 1 523 ? -8.923 -3.457 -27.766 1.00 58.91 523 MET A C 1
ATOM 4070 O O . MET A 1 523 ? -9.754 -3.927 -28.536 1.00 58.91 523 MET A O 1
ATOM 4074 N N . GLU A 1 524 ? -7.790 -4.083 -27.464 1.00 61.88 524 GLU A N 1
ATOM 4075 C CA . GLU A 1 524 ? -7.349 -5.372 -27.997 1.00 61.88 524 GLU A CA 1
ATOM 4076 C C . GLU A 1 524 ? -8.084 -6.535 -27.312 1.00 61.88 524 GLU A C 1
ATOM 4078 O O . GLU A 1 524 ? -8.607 -7.416 -27.987 1.00 61.88 524 GLU A O 1
ATOM 4083 N N . LEU A 1 525 ? -8.262 -6.478 -25.983 1.00 60.00 525 LEU A N 1
ATOM 4084 C CA . LEU A 1 525 ? -9.176 -7.356 -25.237 1.00 60.00 525 LEU A CA 1
ATOM 4085 C C . LEU A 1 525 ? -10.606 -7.253 -25.772 1.00 60.00 525 LEU A C 1
ATOM 4087 O O . LEU A 1 525 ? -11.327 -8.248 -25.788 1.00 60.00 525 LEU A O 1
ATOM 4091 N N . LEU A 1 526 ? -11.029 -6.050 -26.172 1.00 62.56 526 LEU A N 1
ATOM 4092 C CA . LEU A 1 526 ? -12.372 -5.799 -26.685 1.00 62.56 526 LEU A CA 1
ATOM 4093 C C . LEU A 1 526 ? -12.629 -6.460 -28.040 1.00 62.56 526 LEU A C 1
ATOM 4095 O O . LEU A 1 526 ? -13.802 -6.616 -28.371 1.00 62.56 526 LEU A O 1
ATOM 4099 N N . ASP A 1 527 ? -11.582 -6.852 -28.780 1.00 65.81 527 ASP A N 1
ATOM 4100 C CA . ASP A 1 527 ? -11.648 -7.497 -30.100 1.00 65.81 527 ASP A CA 1
ATOM 4101 C C . ASP A 1 527 ? -12.806 -6.942 -30.950 1.00 65.81 527 ASP A C 1
ATOM 4103 O O . ASP A 1 527 ? -13.710 -7.658 -31.399 1.00 65.81 527 ASP A O 1
ATOM 4107 N N . ILE A 1 528 ? -12.835 -5.606 -31.055 1.00 64.81 528 ILE A N 1
ATOM 4108 C CA . ILE A 1 528 ? -13.972 -4.829 -31.579 1.00 64.81 528 ILE A CA 1
ATOM 4109 C C . ILE A 1 528 ? -14.286 -5.232 -33.027 1.00 64.81 528 ILE A C 1
ATOM 4111 O O . ILE A 1 528 ? -15.428 -5.122 -33.468 1.00 64.81 528 ILE A O 1
ATOM 4115 N N . GLU A 1 529 ? -13.281 -5.714 -33.761 1.00 64.50 529 GLU A N 1
ATOM 4116 C CA . GLU A 1 529 ? -13.419 -6.143 -35.152 1.00 64.50 529 GLU A CA 1
ATOM 4117 C C . GLU A 1 529 ? -14.141 -7.494 -35.294 1.00 64.50 529 GLU A C 1
ATOM 4119 O O . GLU A 1 529 ? -14.891 -7.671 -36.254 1.00 64.50 529 GLU A O 1
ATOM 4124 N N . ASN A 1 530 ? -13.983 -8.424 -34.342 1.00 68.44 530 ASN A N 1
ATOM 4125 C CA . ASN A 1 530 ? -14.574 -9.768 -34.428 1.00 68.44 530 ASN A CA 1
ATOM 4126 C C . ASN A 1 530 ? -15.817 -9.965 -33.546 1.00 68.44 530 ASN A C 1
ATOM 4128 O O . ASN A 1 530 ? -16.551 -10.945 -33.721 1.00 68.44 530 ASN A O 1
ATOM 4132 N N . THR A 1 531 ? -16.095 -9.061 -32.603 1.00 71.94 531 THR A N 1
ATOM 4133 C CA . THR A 1 531 ? -17.278 -9.165 -31.741 1.00 71.94 531 THR A CA 1
ATOM 4134 C C . THR A 1 531 ? -18.526 -8.533 -32.373 1.00 71.94 531 THR A C 1
ATOM 4136 O O . THR A 1 531 ? -18.513 -7.375 -32.793 1.00 71.94 531 THR A O 1
ATOM 4139 N N . PRO A 1 532 ? -19.669 -9.247 -32.408 1.00 83.69 532 PRO A N 1
ATOM 4140 C CA . PRO A 1 532 ? -20.929 -8.681 -32.873 1.00 83.69 532 PRO A CA 1
ATOM 4141 C C . PRO A 1 532 ? -21.318 -7.427 -32.081 1.00 83.69 532 PRO A C 1
ATOM 4143 O O . PRO A 1 532 ? -21.354 -7.451 -30.849 1.00 83.69 532 PRO A O 1
ATOM 4146 N N . ALA A 1 533 ? -21.725 -6.361 -32.776 1.00 81.31 533 ALA A N 1
ATOM 4147 C CA . ALA A 1 533 ? -22.074 -5.081 -32.150 1.00 81.31 533 ALA A CA 1
ATOM 4148 C C . ALA A 1 533 ? -23.114 -5.209 -31.017 1.00 81.31 533 ALA A C 1
ATOM 4150 O O . ALA A 1 533 ? -23.006 -4.540 -29.992 1.00 81.31 533 ALA A O 1
ATOM 4151 N N . TRP A 1 534 ? -24.095 -6.110 -31.152 1.00 83.62 534 TRP A N 1
ATOM 4152 C CA . TRP A 1 534 ? -25.098 -6.352 -30.107 1.00 83.62 534 TRP A CA 1
ATOM 4153 C C . TRP A 1 534 ? -24.488 -6.888 -28.801 1.00 83.62 534 TRP A C 1
ATOM 4155 O O . TRP A 1 534 ? -24.966 -6.535 -27.723 1.00 83.62 534 TRP A O 1
ATOM 4165 N N . GLN A 1 535 ? -23.427 -7.700 -28.883 1.00 82.06 535 GLN A N 1
ATOM 4166 C CA . GLN A 1 535 ? -22.712 -8.204 -27.708 1.00 82.06 535 GLN A CA 1
ATOM 4167 C C . GLN A 1 535 ? -21.953 -7.075 -27.023 1.00 82.06 535 GLN A C 1
ATOM 4169 O O . GLN A 1 535 ? -22.024 -6.966 -25.804 1.00 82.06 535 GLN A O 1
ATOM 4174 N N . LEU A 1 536 ? -21.296 -6.202 -27.792 1.00 78.50 536 LEU A N 1
ATOM 4175 C CA . LEU A 1 536 ? -20.590 -5.033 -27.261 1.00 78.50 536 LEU A CA 1
ATOM 4176 C C . LEU A 1 536 ? -21.547 -4.074 -26.539 1.00 78.50 536 LEU A C 1
ATOM 4178 O O . LEU A 1 536 ? -21.280 -3.677 -25.405 1.00 78.50 536 LEU A O 1
ATOM 4182 N N . TYR A 1 537 ? -22.702 -3.761 -27.137 1.00 83.38 537 TYR A N 1
ATOM 4183 C CA . TYR A 1 537 ? -23.720 -2.930 -26.482 1.00 83.38 537 TYR A CA 1
ATOM 4184 C C . TYR A 1 537 ? -24.228 -3.549 -25.179 1.00 83.38 537 TYR A C 1
ATOM 4186 O O . TYR A 1 537 ? -24.442 -2.837 -24.195 1.00 83.38 537 TYR A O 1
ATOM 4194 N N . LEU A 1 538 ? -24.402 -4.870 -25.153 1.00 83.75 538 LEU A N 1
ATOM 4195 C CA . LEU A 1 538 ? -24.860 -5.575 -23.965 1.00 83.75 538 LEU A CA 1
ATOM 4196 C C . LEU A 1 538 ? -23.783 -5.603 -22.872 1.00 83.75 538 LEU A C 1
ATOM 4198 O O . LEU A 1 538 ? -24.080 -5.247 -21.736 1.00 83.75 538 LEU A O 1
ATOM 4202 N N . LEU A 1 539 ? -22.547 -5.974 -23.208 1.00 79.69 539 LEU A N 1
ATOM 4203 C CA . LEU A 1 539 ? -21.436 -6.133 -22.263 1.00 79.69 539 LEU A CA 1
ATOM 4204 C C . LEU A 1 539 ? -20.878 -4.807 -21.741 1.00 79.69 539 LEU A C 1
ATOM 4206 O O . LEU A 1 539 ? -20.406 -4.771 -20.612 1.00 79.69 539 LEU A O 1
ATOM 4210 N N . ILE A 1 540 ? -20.908 -3.729 -22.524 1.00 78.25 540 ILE A N 1
ATOM 4211 C CA . ILE A 1 540 ? -20.243 -2.461 -22.165 1.00 78.25 540 ILE A CA 1
ATOM 4212 C C . ILE A 1 540 ? -21.261 -1.364 -21.841 1.00 78.25 540 ILE A C 1
ATOM 4214 O O . ILE A 1 540 ? -20.984 -0.477 -21.040 1.00 78.25 540 ILE A O 1
ATOM 4218 N N . GLY A 1 541 ? -22.452 -1.421 -22.436 1.00 81.94 541 GLY A N 1
ATOM 4219 C CA . GLY A 1 541 ? -23.514 -0.449 -22.186 1.00 81.94 541 GLY A CA 1
ATOM 4220 C C . GLY A 1 541 ? -24.505 -0.934 -21.134 1.00 81.94 541 GLY A C 1
ATOM 4221 O O . GLY A 1 541 ? -24.596 -0.383 -20.038 1.00 81.94 541 GLY A O 1
ATOM 4222 N N . VAL A 1 542 ? -25.270 -1.971 -21.478 1.00 85.94 542 VAL A N 1
ATOM 4223 C CA . VAL A 1 542 ? -26.451 -2.381 -20.702 1.00 85.94 542 VAL A CA 1
ATOM 4224 C C . VAL A 1 542 ? -26.066 -3.046 -19.383 1.00 85.94 542 VAL A C 1
ATOM 4226 O O . VAL A 1 542 ? -26.540 -2.631 -18.327 1.00 85.94 542 VAL A O 1
ATOM 4229 N N . MET A 1 543 ? -25.209 -4.067 -19.418 1.00 86.69 543 MET A N 1
ATOM 4230 C CA . MET A 1 543 ? -24.863 -4.849 -18.231 1.00 86.69 543 MET A CA 1
ATOM 4231 C C . MET A 1 543 ? -24.139 -4.028 -17.155 1.00 86.69 543 MET A C 1
ATOM 4233 O O . MET A 1 543 ? -24.545 -4.135 -15.995 1.00 86.69 543 MET A O 1
ATOM 4237 N N . PRO A 1 544 ? -23.145 -3.171 -17.475 1.00 86.69 544 PRO A N 1
ATOM 4238 C CA . PRO A 1 544 ? -22.559 -2.268 -16.489 1.00 86.69 544 PRO A CA 1
ATOM 4239 C C . PRO A 1 544 ? -23.593 -1.324 -15.882 1.00 86.69 544 PRO A C 1
ATOM 4241 O O . PRO A 1 544 ? -23.586 -1.145 -14.672 1.00 86.69 544 PRO A O 1
ATOM 4244 N N . GLY A 1 545 ? -24.531 -0.796 -16.677 1.00 86.25 545 GLY A N 1
ATOM 4245 C CA . GLY A 1 545 ? -25.620 0.041 -16.166 1.00 86.25 545 GLY A CA 1
ATOM 4246 C C . GLY A 1 545 ? -26.543 -0.696 -15.188 1.00 86.25 545 GLY A C 1
ATOM 4247 O O . GLY A 1 545 ? -26.916 -0.146 -14.154 1.00 86.25 545 GLY A O 1
ATOM 4248 N N . ILE A 1 546 ? -26.870 -1.962 -15.465 1.00 88.50 546 ILE A N 1
ATOM 4249 C CA . ILE A 1 546 ? -27.649 -2.806 -14.543 1.00 88.50 546 ILE A CA 1
ATOM 4250 C C . ILE A 1 546 ? -26.858 -3.072 -13.253 1.00 88.50 546 ILE A C 1
ATOM 4252 O O . ILE A 1 546 ? -27.420 -2.993 -12.161 1.00 88.50 546 ILE A O 1
ATOM 4256 N N . CYS A 1 547 ? -25.563 -3.380 -13.366 1.00 89.94 547 CYS A N 1
ATOM 4257 C CA . CYS A 1 547 ? -24.690 -3.620 -12.215 1.00 89.94 547 CYS A CA 1
ATOM 4258 C C . CYS A 1 547 ? -24.515 -2.359 -11.360 1.00 89.94 547 CYS A C 1
ATOM 4260 O O . CYS A 1 547 ? -24.551 -2.450 -10.138 1.00 89.94 547 CYS A O 1
ATOM 4262 N N . GLU A 1 548 ? -24.375 -1.194 -11.990 1.00 87.75 548 GLU A N 1
ATOM 4263 C CA . GLU A 1 548 ? -24.305 0.115 -11.340 1.00 87.75 548 GLU A CA 1
ATOM 4264 C C . GLU A 1 548 ? -25.564 0.388 -10.512 1.00 87.75 548 GLU A C 1
ATOM 4266 O O . GLU A 1 548 ? -25.482 0.668 -9.314 1.00 87.75 548 GLU A O 1
ATOM 4271 N N . GLU A 1 549 ? -26.744 0.230 -11.117 1.00 88.06 549 GLU A N 1
ATOM 4272 C CA . GLU A 1 549 ? -28.009 0.488 -10.429 1.00 88.06 549 GLU A CA 1
ATOM 4273 C C . GLU A 1 549 ? -28.266 -0.524 -9.302 1.00 88.06 549 GLU A C 1
ATOM 4275 O O . GLU A 1 549 ? -28.725 -0.160 -8.220 1.00 88.06 549 GLU A O 1
ATOM 4280 N N . PHE A 1 550 ? -27.935 -1.801 -9.516 1.00 90.75 550 PHE A N 1
ATOM 4281 C CA . PHE A 1 550 ? -28.153 -2.848 -8.522 1.00 90.75 550 PHE A CA 1
ATOM 4282 C C . PHE A 1 550 ? -27.115 -2.826 -7.392 1.00 90.75 550 PHE A C 1
ATOM 4284 O O . PHE A 1 550 ? -27.476 -2.730 -6.219 1.00 90.75 550 PHE A O 1
ATOM 4291 N N . ALA A 1 551 ? -25.830 -2.952 -7.722 1.00 90.12 551 ALA A N 1
ATOM 4292 C CA . ALA A 1 551 ? -24.759 -3.180 -6.759 1.00 90.12 551 ALA A CA 1
ATOM 4293 C C . ALA A 1 551 ? -24.346 -1.887 -6.053 1.00 90.12 551 ALA A C 1
ATOM 4295 O O . ALA A 1 551 ? -24.300 -1.842 -4.824 1.00 90.12 551 ALA A O 1
ATOM 4296 N N . PHE A 1 552 ? -24.064 -0.837 -6.820 1.00 89.12 552 PHE A N 1
ATOM 4297 C CA . PHE A 1 552 ? -23.470 0.390 -6.299 1.00 89.12 552 PHE A CA 1
ATOM 4298 C C . PHE A 1 552 ? -24.548 1.347 -5.778 1.00 89.12 552 PHE A C 1
ATOM 4300 O O . PHE A 1 552 ? -24.591 1.659 -4.585 1.00 89.12 552 PHE A O 1
ATOM 4307 N N . ARG A 1 553 ? -25.502 1.738 -6.624 1.00 84.44 553 ARG A N 1
ATOM 4308 C CA . ARG A 1 553 ? -26.601 2.640 -6.233 1.00 84.44 553 ARG A CA 1
ATOM 4309 C C . ARG A 1 553 ? -27.663 1.962 -5.375 1.00 84.44 553 ARG A C 1
ATOM 4311 O O . ARG A 1 553 ? -28.262 2.612 -4.522 1.00 84.44 553 ARG A O 1
ATOM 4318 N N . GLY A 1 554 ? -27.879 0.668 -5.579 1.00 88.25 554 GLY A N 1
ATOM 4319 C CA . GLY A 1 554 ? -28.758 -0.149 -4.754 1.00 88.25 554 GLY A CA 1
ATOM 4320 C C . GLY A 1 554 ? -28.058 -0.585 -3.470 1.00 88.25 554 GLY A C 1
ATOM 4321 O O . GLY A 1 554 ? -28.146 0.089 -2.447 1.00 88.25 554 GLY A O 1
ATOM 4322 N N . VAL A 1 555 ? -27.361 -1.725 -3.499 1.00 89.69 555 VAL A N 1
ATOM 4323 C CA . VAL A 1 555 ? -26.819 -2.393 -2.297 1.00 89.69 555 VAL A CA 1
ATOM 4324 C C . VAL A 1 555 ? -25.859 -1.504 -1.503 1.00 89.69 555 VAL A C 1
ATOM 4326 O O . VAL A 1 555 ? -26.044 -1.340 -0.293 1.00 89.69 555 VAL A O 1
ATOM 4329 N N . LEU A 1 556 ? -24.840 -0.935 -2.150 1.00 88.50 556 LEU A N 1
ATOM 4330 C CA . LEU A 1 556 ? -23.788 -0.177 -1.473 1.00 88.50 556 LEU A CA 1
ATOM 4331 C C . LEU A 1 556 ? -24.330 1.141 -0.906 1.00 88.50 556 LEU A C 1
ATOM 4333 O O . LEU A 1 556 ? -24.253 1.349 0.307 1.00 88.50 556 LEU A O 1
ATOM 4337 N N . LEU A 1 557 ? -24.953 1.991 -1.722 1.00 87.50 557 LEU A N 1
ATOM 4338 C CA . LEU A 1 557 ? -25.502 3.274 -1.271 1.00 87.50 557 LEU A CA 1
ATOM 4339 C C . LEU A 1 557 ? -26.597 3.079 -0.210 1.00 87.50 557 LEU A C 1
ATOM 4341 O O . LEU A 1 557 ? -26.558 3.731 0.840 1.00 87.50 557 LEU A O 1
ATOM 4345 N N . HIS A 1 558 ? -27.520 2.127 -0.403 1.00 87.62 558 HIS A N 1
ATOM 4346 C CA . HIS A 1 558 ? -28.535 1.804 0.604 1.00 87.62 558 HIS A CA 1
ATOM 4347 C C . HIS A 1 558 ? -27.908 1.310 1.911 1.00 87.62 558 HIS A C 1
ATOM 4349 O O . HIS A 1 558 ? -28.402 1.624 2.990 1.00 87.62 558 HIS A O 1
ATOM 4355 N N . SER A 1 559 ? -26.804 0.570 1.877 1.00 86.69 559 SER A N 1
ATOM 4356 C CA . SER A 1 559 ? -26.146 0.152 3.117 1.00 86.69 559 SER A CA 1
ATOM 4357 C C . SER A 1 559 ? -25.485 1.320 3.861 1.00 86.69 559 SER A C 1
ATOM 4359 O O . SER A 1 559 ? -25.390 1.299 5.088 1.00 86.69 559 SER A O 1
ATOM 4361 N N . LEU A 1 560 ? -25.053 2.361 3.146 1.00 86.25 560 LEU A N 1
ATOM 4362 C CA . LEU A 1 560 ? -24.210 3.428 3.682 1.00 86.25 560 LEU A CA 1
ATOM 4363 C C . LEU A 1 560 ? -24.959 4.724 4.019 1.00 86.25 560 LEU A C 1
ATOM 4365 O O . LEU A 1 560 ? -24.440 5.528 4.796 1.00 86.25 560 LEU A O 1
ATOM 4369 N N . HIS A 1 561 ? -26.178 4.925 3.506 1.00 82.44 561 HIS A N 1
ATOM 4370 C CA . HIS A 1 561 ? -26.900 6.201 3.624 1.00 82.44 561 HIS A CA 1
ATOM 4371 C C . HIS A 1 561 ? -27.145 6.687 5.062 1.00 82.44 561 HIS A C 1
ATOM 4373 O O . HIS A 1 561 ? -27.260 7.886 5.291 1.00 82.44 561 HIS A O 1
ATOM 4379 N N . LYS A 1 562 ? -27.219 5.778 6.046 1.00 79.19 562 LYS A N 1
ATOM 4380 C CA . LYS A 1 562 ? -27.372 6.146 7.469 1.00 79.19 562 LYS A CA 1
ATOM 4381 C C . LYS A 1 562 ? -26.048 6.457 8.170 1.00 79.19 562 LYS A C 1
ATOM 4383 O O . LYS A 1 562 ? -26.063 6.962 9.287 1.00 79.19 562 LYS A O 1
ATOM 4388 N N . ARG A 1 563 ? -24.914 6.109 7.555 1.00 72.06 563 ARG A N 1
ATOM 4389 C CA . ARG A 1 563 ? -23.570 6.226 8.142 1.00 72.06 563 ARG A CA 1
ATOM 4390 C C . ARG A 1 563 ? -22.796 7.430 7.641 1.00 72.06 563 ARG A C 1
ATOM 4392 O O . ARG A 1 563 ? -22.025 8.007 8.404 1.00 72.06 563 ARG A O 1
ATOM 4399 N N . PHE A 1 564 ? -22.971 7.777 6.374 1.00 77.44 564 PHE A N 1
ATOM 4400 C CA . PHE A 1 564 ? -22.196 8.816 5.716 1.00 77.44 564 PHE A CA 1
ATOM 4401 C C . PHE A 1 564 ? -23.093 9.960 5.255 1.00 77.44 564 PHE A C 1
ATOM 4403 O O . PHE A 1 564 ? -24.260 9.762 4.923 1.00 77.44 564 PHE A O 1
ATOM 4410 N N . SER A 1 565 ? -22.544 11.176 5.256 1.00 78.88 565 SER A N 1
ATOM 4411 C CA . SER A 1 565 ? -23.239 12.337 4.703 1.00 78.88 565 SER A CA 1
ATOM 4412 C C . SER A 1 565 ? -23.400 12.189 3.181 1.00 78.88 565 SER A C 1
ATOM 4414 O O . SER A 1 565 ? -22.603 11.482 2.557 1.00 78.88 565 SER A O 1
ATOM 4416 N N . PRO A 1 566 ? -24.366 12.884 2.550 1.00 77.25 566 PRO A N 1
ATOM 4417 C CA . PRO A 1 566 ? -24.581 12.812 1.100 1.00 77.25 566 PRO A CA 1
ATOM 4418 C C . PRO A 1 566 ? -23.314 13.079 0.274 1.00 77.25 566 PRO A C 1
ATOM 4420 O O . PRO A 1 566 ? -23.057 12.393 -0.708 1.00 77.25 566 PRO A O 1
ATOM 4423 N N . TRP A 1 567 ? -22.482 14.023 0.721 1.00 74.81 567 TRP A N 1
ATOM 4424 C CA . TRP A 1 567 ? -21.201 14.347 0.089 1.00 74.81 567 TRP A CA 1
ATOM 4425 C C . TRP A 1 567 ? -20.194 13.200 0.152 1.00 74.81 567 TRP A C 1
ATOM 4427 O O . TRP A 1 567 ? -19.489 12.944 -0.815 1.00 74.81 567 TRP A O 1
ATOM 4437 N N . MET A 1 568 ? -20.121 12.506 1.288 1.00 70.56 568 MET A N 1
ATOM 4438 C CA . MET A 1 568 ? -19.184 11.401 1.469 1.00 70.56 568 MET A CA 1
ATOM 4439 C C . MET A 1 568 ? -19.653 10.144 0.730 1.00 70.56 568 MET A C 1
ATOM 4441 O O . MET A 1 568 ? -18.826 9.399 0.221 1.00 70.56 568 MET A O 1
ATOM 4445 N N . LEU A 1 569 ? -20.968 9.942 0.600 1.00 73.56 569 LEU A N 1
ATOM 4446 C CA . LEU A 1 569 ? -21.533 8.872 -0.226 1.00 73.56 569 LEU A CA 1
ATOM 4447 C C . LEU A 1 569 ? -21.169 9.033 -1.703 1.00 73.56 569 LEU A C 1
ATOM 4449 O O . LEU A 1 569 ? -20.809 8.044 -2.324 1.00 73.56 569 LEU A O 1
ATOM 4453 N N . ALA A 1 570 ? -21.190 10.262 -2.227 1.00 71.31 570 ALA A N 1
ATOM 4454 C CA . ALA A 1 570 ? -20.816 10.556 -3.613 1.00 71.31 570 ALA A CA 1
ATOM 4455 C C . ALA A 1 570 ? -19.325 10.326 -3.933 1.00 71.31 570 ALA A C 1
ATOM 4457 O O . ALA A 1 570 ? -18.945 10.351 -5.095 1.00 71.31 570 ALA A O 1
ATOM 4458 N N . PHE A 1 571 ? -18.476 10.165 -2.914 1.00 66.62 571 PHE A N 1
ATOM 4459 C CA . PHE A 1 571 ? -17.066 9.798 -3.082 1.00 66.62 571 PHE A CA 1
ATOM 4460 C C . PHE A 1 571 ? -16.816 8.290 -2.936 1.00 66.62 571 PHE A C 1
ATOM 4462 O O . PHE A 1 571 ? -15.756 7.814 -3.333 1.00 66.62 571 PHE A O 1
ATOM 4469 N N . VAL A 1 572 ? -17.730 7.560 -2.287 1.00 62.72 572 VAL A N 1
ATOM 4470 C CA . VAL A 1 572 ? -17.584 6.124 -1.984 1.00 62.72 572 VAL A CA 1
ATOM 4471 C C . VAL A 1 572 ? -18.255 5.250 -3.043 1.00 62.72 572 VAL A C 1
ATOM 4473 O O . VAL A 1 572 ? -17.774 4.149 -3.306 1.00 62.72 572 VAL A O 1
ATOM 4476 N N . VAL A 1 573 ? -19.376 5.727 -3.585 1.00 60.12 573 VAL A N 1
ATOM 4477 C CA . VAL A 1 573 ? -20.089 5.172 -4.742 1.00 60.12 573 VAL A CA 1
ATOM 4478 C C . VAL A 1 573 ? -19.571 5.891 -5.972 1.00 60.12 573 VAL A C 1
ATOM 4480 O O . VAL A 1 573 ? -19.192 5.187 -6.927 1.00 60.12 573 VAL A O 1
#

Foldseek 3Di:
DDPVLLVVLLVVQVVDPQLCCLLFVVLLVVVLVLLVVLVVVVVVPPDDDQAAFEEEEAPDDPPVCCLCPVQPDCSRYPYDYDPDPVVCQVVPVGLKYKDWDQFPPDDPPVLVVVCVVDVVCVVVSVPDQRRATEIEIEGEPLDPSSVNVCVVSVVSSVVVLVVVCVVVVVPPPHDRDHHYDYDHPADLQSVLLLSCQLVLLLSLLLSLLRSLQVSQLCLFQVCLLVVVVVVVPPDPDDLLVSLVSSLVSSLVSSLVSLVSSLVSVVVCVVVVSRPRPPVVQQPPPVVLVVLSSLLSSLLSLLSSLVSNLLNLVHNHSVRSVVVSVLVSLVLSVLSSLCVDPLDALQACSLLDRNNNSSNVSSCSRSVHDDPVSSVNNSCSSVVSSVVSSVSSSVSSPDPCSSPDPPPPDDLVNLLLVLLVVLLSLVSVLVSCLPVVLVVDVQCVALVNSLCCSLCPSQNVSLVVSCVVSPHDQCLQFPPDDDDVVVVVVVVVCVVVVVVVVVVVCVVCCVRRVDPVVVVVVVVVSPPVVPDDPVVCCVSPPVSVVVSCRRRLSGSNCSSCVVPDDPVVSVVSD

Solvent-accessible surface area (backbone atoms only — not comparable to full-atom values): 30481 Å² total; per-residue (Å²): 120,62,70,66,57,30,51,50,49,41,54,58,47,74,66,34,65,66,33,47,41,44,35,54,51,45,51,66,59,46,52,57,53,50,54,53,48,48,60,65,48,67,74,67,67,86,66,92,72,99,65,71,30,38,34,28,40,63,82,92,56,93,73,49,65,67,52,48,70,74,31,45,54,75,84,42,41,46,82,43,90,36,93,57,45,68,61,39,41,71,76,56,81,31,28,29,34,55,42,80,44,78,46,79,93,76,71,72,66,69,56,55,58,48,46,74,74,40,67,88,48,49,77,71,66,68,54,73,76,73,67,49,55,29,44,36,44,43,33,39,68,75,35,69,67,11,41,50,34,46,56,51,50,51,50,34,47,50,51,41,48,51,52,49,44,57,58,42,58,73,70,67,82,65,89,82,60,73,51,76,47,79,52,74,74,49,51,67,26,32,47,37,12,68,72,43,21,20,60,50,34,24,49,50,52,47,42,41,52,56,17,32,36,56,46,22,26,41,68,42,5,31,28,44,59,70,52,52,46,60,58,54,66,72,42,99,56,54,67,63,45,54,50,51,28,52,46,51,33,31,22,52,51,14,32,50,32,41,51,52,49,53,51,48,52,51,48,37,42,71,74,56,78,39,86,54,44,73,93,51,41,37,76,55,49,73,57,42,54,52,51,51,52,47,53,42,41,41,49,15,40,23,48,28,21,51,38,37,31,47,6,67,74,20,76,27,42,70,51,21,51,62,57,43,52,59,51,49,53,53,48,42,55,33,8,41,39,31,70,42,87,63,56,51,50,91,27,64,55,29,69,40,74,54,20,20,53,4,26,36,47,21,37,42,36,44,49,50,79,57,64,70,53,52,54,48,39,51,50,42,30,50,49,52,20,48,54,32,41,50,54,35,44,62,47,62,71,39,79,64,57,83,43,72,74,74,80,61,70,65,71,63,33,36,49,49,54,40,33,67,46,46,61,64,47,51,53,46,43,61,50,43,67,58,56,51,34,76,75,34,80,74,26,65,42,48,69,38,34,49,50,44,45,43,52,44,56,33,42,45,46,49,49,49,52,35,55,74,47,70,51,56,68,70,83,38,38,81,88,66,85,79,55,69,66,58,55,54,52,52,62,68,40,47,67,56,48,51,50,50,51,53,52,48,47,64,69,38,35,86,47,52,52,69,46,63,64,58,54,46,48,50,53,58,52,53,39,66,89,80,49,58,67,71,56,50,46,41,65,68,50,50,45,48,52,52,28,42,48,48,29,41,61,4,51,47,42,60,41,37,60,90,79,43,54,77,73,56,44,70,74,74,100